Protein AF-A0A0G4LWL1-F1 (afdb_monomer_lite)

Foldseek 3Di:
DDDDDPPPPQQQQLFLQQVQLQLQAQEFEEQALQLLSSVSSLQGPADDDDDDDDDDDDDAWKKWKFYPPQDPVNVVVVVVPFDDDPLWAWADDPLRPIIMITGRHHPVSVRVLRPDNGTSDMWGFFKDFQDLPDPDLDDDDDDDDDDDDDDDDDDDDDDDPDPDDDPQDFPDAQFLQFWKWFFDDPAWLQQQLQAAQLQFPQDFFKFFGDSTHMAGDNVVCPVLAFEEEEEEAAAPCCFQFCVVQAPAEFEADSNLDTHRDRDHDFDCLSQFLNNCQATLRRHLQVRHHYYYYYADDPPPDPRIHISVSVSSSVVVVSVVCVVVVNFLRYYYFHLGHDFSVNIDDDHPVPCPDDDPPPPQPQQPASCNRHDNHEQAQSRLYAYEWEAASLLHGDSSTRQHHVVPSCNHLAYGHFAFTKGKDWDRDPDVVPPTFIFIGTGGHSSSRSSNLSNLLNSQCSPPRRVCVLCVVDSSRNSVSSSVSQQVLQCNTNASVPNPSRHGYGHSSDTHGDPDAAEDTDDDDPNPDPDRDDRDDDSDRDIDTQDSSPDGPDDGGMYGYD

pLDDT: mean 70.14, std 22.92, range [19.84, 98.19]

Organism: Verticillium longisporum (NCBI:txid100787)

Secondary structure (DSSP, 8-state):
--------GGGGTHHHHHHHHHHTEEEEESTTGGGHHHHHHHHH--S---------S-PPPEEEEEPTT--HHHHHHHHHHSPP-TT-EEE--TT-SS-EEE----HHHHHHHHT-TTEEEEEE--EEE-------TT-PPPP--PPPP------------------PPPP-S--TT--EEEE-SS--HHHHHHH-GGG-SS--EEEE--SS-EEE--TT-GGG--EEEEEES---TT-TTTGGGEEEEEEEPTTSPEES-----S--HHHHHHHHHH-TTT-S-TT-EEEEEE---SSS-TTEEEHHHHHHHHHHHHHHHHHTT-TTSEEEEE-----GGGTS---GGG--S-----S-GGGS-HHHHS-TTTSSSSSSEEEEEEE-TTSPBPTTS----TT------EEEE-SSEEEEEE-S---TTS-PPEEEEEE-SHHHHHHHHHHHHHHHHH-TTHHHHHHTT-GGGHHHHHHHHHHHHHHHHHTTTTSSS-PPBP-----EE-SSPEES--------PPP---TT------EEE-BSSS-B-S---EEEE-

Structure (mmCIF, N/CA/C/O backbone):
data_AF-A0A0G4LWL1-F1
#
_entry.id   AF-A0A0G4LWL1-F1
#
loop_
_atom_site.group_PDB
_atom_site.id
_atom_site.type_symbol
_atom_site.label_atom_id
_atom_site.label_alt_id
_atom_site.label_comp_id
_atom_site.label_asym_id
_atom_site.label_entity_id
_atom_site.label_seq_id
_atom_site.pdbx_PDB_ins_code
_atom_site.Cartn_x
_atom_site.Cartn_y
_atom_site.Cartn_z
_atom_site.occupancy
_atom_site.B_iso_or_equiv
_atom_site.auth_seq_id
_atom_site.auth_comp_id
_atom_site.auth_asym_id
_atom_site.auth_atom_id
_atom_site.pdbx_PDB_model_num
ATOM 1 N N . MET A 1 1 ? 6.642 21.126 47.398 1.00 25.36 1 MET A N 1
ATOM 2 C CA . MET A 1 1 ? 7.232 21.500 46.093 1.00 25.36 1 MET A CA 1
ATOM 3 C C . MET A 1 1 ? 7.620 20.192 45.445 1.00 25.36 1 MET A C 1
ATOM 5 O O . MET A 1 1 ? 8.750 19.746 45.591 1.00 25.36 1 MET A O 1
ATOM 9 N N . ASP A 1 2 ? 6.628 19.521 44.876 1.00 19.84 2 ASP A N 1
ATOM 10 C CA . ASP A 1 2 ? 6.655 18.068 44.762 1.00 19.84 2 ASP A CA 1
ATOM 11 C C . ASP A 1 2 ? 6.726 17.693 43.292 1.00 19.84 2 ASP A C 1
ATOM 13 O O . ASP A 1 2 ? 5.873 18.063 42.486 1.00 19.84 2 ASP A O 1
ATOM 17 N N . ILE A 1 3 ? 7.828 17.035 42.953 1.00 19.94 3 ILE A N 1
ATOM 18 C CA . ILE A 1 3 ? 8.146 16.607 41.601 1.00 19.94 3 ILE A CA 1
ATOM 19 C C . ILE A 1 3 ? 7.243 15.410 41.308 1.00 19.94 3 ILE A C 1
ATOM 21 O O . ILE A 1 3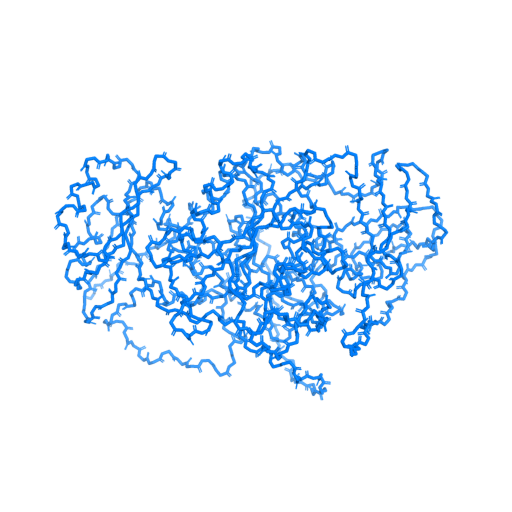 ? 7.478 14.315 41.817 1.00 19.94 3 ILE A O 1
ATOM 25 N N . LEU A 1 4 ? 6.196 15.637 40.513 1.00 20.58 4 LEU A N 1
ATOM 26 C CA . LEU A 1 4 ? 5.429 14.551 39.911 1.00 20.58 4 LEU A CA 1
ATOM 27 C C . LEU A 1 4 ? 6.387 13.700 39.060 1.00 20.58 4 LEU A C 1
ATOM 29 O O . LEU A 1 4 ? 7.192 14.277 38.321 1.00 20.58 4 LEU A O 1
ATOM 33 N N . PRO A 1 5 ? 6.343 12.360 39.154 1.00 20.44 5 PRO A N 1
ATOM 34 C CA . PRO A 1 5 ? 7.134 11.517 38.275 1.00 20.44 5 PRO A CA 1
ATOM 35 C C . PRO A 1 5 ? 6.659 11.704 36.832 1.00 20.44 5 PRO A C 1
ATOM 37 O O . PRO A 1 5 ? 5.462 11.674 36.552 1.00 20.44 5 PRO A O 1
ATOM 40 N N . ASP A 1 6 ? 7.611 11.892 35.923 1.00 22.27 6 ASP A N 1
ATOM 41 C CA . ASP A 1 6 ? 7.371 11.897 34.481 1.00 22.27 6 ASP A CA 1
ATOM 42 C C . ASP A 1 6 ? 6.995 10.457 34.084 1.00 22.27 6 ASP A C 1
ATOM 44 O O . ASP A 1 6 ? 7.845 9.562 34.090 1.00 22.27 6 ASP A O 1
ATOM 48 N N . ILE A 1 7 ? 5.702 10.191 33.867 1.00 22.89 7 ILE A N 1
ATOM 49 C CA . ILE A 1 7 ? 5.214 8.836 33.580 1.00 22.89 7 ILE A CA 1
ATOM 50 C C . ILE A 1 7 ? 5.591 8.483 32.146 1.00 22.89 7 ILE A C 1
ATOM 52 O O . ILE A 1 7 ? 5.003 8.964 31.175 1.00 22.89 7 ILE A O 1
ATOM 56 N N . ASP A 1 8 ? 6.605 7.633 32.025 1.00 25.88 8 ASP A N 1
ATOM 57 C CA . ASP A 1 8 ? 7.166 7.219 30.749 1.00 25.88 8 ASP A CA 1
ATOM 58 C C . ASP A 1 8 ? 6.249 6.210 30.032 1.00 25.88 8 ASP A C 1
ATOM 60 O O . ASP A 1 8 ? 6.376 4.992 30.162 1.00 25.88 8 ASP A O 1
ATOM 64 N N . VAL A 1 9 ? 5.319 6.734 29.225 1.00 28.53 9 VAL A N 1
ATOM 65 C CA . VAL A 1 9 ? 4.327 5.976 28.426 1.00 28.53 9 VAL A CA 1
ATOM 66 C C . VAL A 1 9 ? 4.968 5.141 27.289 1.00 28.53 9 VAL A C 1
ATOM 68 O O . VAL A 1 9 ? 4.282 4.653 26.390 1.00 28.53 9 VAL A O 1
ATOM 71 N N . THR A 1 10 ? 6.291 4.964 27.280 1.00 26.39 10 THR A N 1
ATOM 72 C CA . THR A 1 10 ? 7.018 4.239 26.226 1.00 26.39 10 THR A CA 1
ATOM 73 C C . THR A 1 10 ? 6.711 2.732 26.220 1.00 26.39 10 THR A C 1
ATOM 75 O O . THR A 1 10 ? 6.671 2.133 25.149 1.00 26.39 10 THR A O 1
ATOM 78 N N . ALA A 1 11 ? 6.387 2.123 27.368 1.00 25.77 11 ALA A N 1
ATOM 79 C CA . ALA A 1 11 ? 6.201 0.667 27.492 1.00 25.77 11 ALA A CA 1
ATOM 80 C C . ALA A 1 11 ? 4.932 0.086 26.821 1.00 25.77 11 ALA A C 1
ATOM 82 O O . ALA A 1 11 ? 4.913 -1.086 26.449 1.00 25.77 11 ALA A O 1
ATOM 83 N N . HIS A 1 12 ? 3.865 0.874 26.646 1.00 29.84 12 HIS A N 1
ATOM 84 C CA . HIS A 1 12 ? 2.538 0.348 26.269 1.00 29.84 12 HIS A CA 1
ATOM 85 C C . HIS A 1 12 ? 2.305 0.190 24.753 1.00 29.84 12 HIS A C 1
ATOM 87 O O . HIS A 1 12 ? 1.254 -0.296 24.334 1.00 29.84 12 HIS A O 1
ATOM 93 N N . LEU A 1 13 ? 3.252 0.615 23.908 1.00 32.50 13 LEU A N 1
ATOM 94 C CA . LEU A 1 13 ? 3.047 0.734 22.455 1.00 32.50 13 LEU A CA 1
ATOM 95 C C . LEU A 1 13 ? 3.854 -0.267 21.608 1.00 32.50 13 LEU A C 1
ATOM 97 O O . LEU A 1 13 ? 3.415 -0.575 20.498 1.00 32.50 13 LEU A O 1
ATOM 101 N N . ASP A 1 14 ? 4.946 -0.844 22.129 1.00 29.88 14 ASP A N 1
ATOM 102 C CA . ASP A 1 14 ? 5.804 -1.836 21.435 1.00 29.88 14 ASP A CA 1
ATOM 103 C C . ASP A 1 14 ? 5.027 -3.044 20.868 1.00 29.88 14 ASP A C 1
ATOM 105 O O . ASP A 1 14 ? 5.470 -3.758 19.963 1.00 29.88 14 ASP A O 1
ATOM 109 N N . ILE A 1 15 ? 3.836 -3.305 21.406 1.00 31.33 15 ILE A N 1
ATOM 110 C CA . ILE A 1 15 ? 3.137 -4.568 21.204 1.00 31.33 15 ILE A CA 1
ATOM 111 C C . ILE A 1 15 ? 2.011 -4.485 20.147 1.00 31.33 15 ILE A C 1
ATOM 113 O O . ILE A 1 15 ? 1.632 -5.523 19.602 1.00 31.33 15 ILE A O 1
ATOM 117 N N . ALA A 1 16 ? 1.546 -3.291 19.738 1.00 32.50 16 ALA A N 1
ATOM 118 C CA . ALA A 1 16 ? 0.652 -3.158 18.567 1.00 32.50 16 ALA A CA 1
ATOM 119 C C . ALA A 1 16 ? 1.266 -3.801 17.321 1.00 32.50 16 ALA A C 1
ATOM 121 O O . ALA A 1 16 ? 0.610 -4.573 16.618 1.00 32.50 16 ALA A O 1
ATOM 122 N N . SER A 1 17 ? 2.549 -3.498 17.090 1.00 33.03 17 SER A N 1
ATOM 123 C CA . SER A 1 17 ? 3.316 -4.102 16.007 1.00 33.03 17 SER A CA 1
ATOM 124 C C . SER A 1 17 ? 3.273 -5.617 16.124 1.00 33.03 17 SER A C 1
ATOM 126 O O . SER A 1 17 ? 2.819 -6.293 15.210 1.00 33.03 17 SER A O 1
ATOM 128 N N . THR A 1 18 ? 3.602 -6.133 17.312 1.00 32.06 18 THR A N 1
ATOM 129 C CA . THR A 1 18 ? 3.725 -7.565 17.603 1.00 32.06 18 THR A CA 1
ATOM 130 C C . THR A 1 18 ? 2.492 -8.398 17.206 1.00 32.06 18 THR A C 1
ATOM 132 O O . THR A 1 18 ? 2.652 -9.579 16.903 1.00 32.06 18 THR A O 1
ATOM 135 N N . ALA A 1 19 ? 1.267 -7.860 17.195 1.00 31.09 19 ALA A N 1
ATOM 136 C CA . ALA A 1 19 ? 0.072 -8.618 16.794 1.00 31.09 19 ALA A CA 1
ATOM 137 C C . ALA A 1 19 ? -0.127 -8.696 15.266 1.00 31.09 19 ALA A C 1
ATOM 139 O O . ALA A 1 19 ? -0.357 -9.782 14.731 1.00 31.09 19 ALA A O 1
ATOM 140 N N . ILE A 1 20 ? 0.026 -7.570 14.567 1.00 35.72 20 ILE A N 1
ATOM 141 C CA . ILE A 1 20 ? -0.000 -7.495 13.094 1.00 35.72 20 ILE A CA 1
ATOM 142 C C . ILE A 1 20 ? 1.210 -8.231 12.502 1.00 35.72 20 ILE A C 1
ATOM 144 O O . ILE A 1 20 ? 1.067 -9.019 11.562 1.00 35.72 20 ILE A O 1
ATOM 148 N N . ASP A 1 21 ? 2.367 -8.076 13.147 1.00 39.06 21 ASP A N 1
ATOM 149 C CA . ASP A 1 21 ? 3.572 -8.857 12.908 1.00 39.06 21 ASP A CA 1
ATOM 150 C C . ASP A 1 21 ? 3.283 -10.351 13.090 1.00 39.06 21 ASP A C 1
ATOM 152 O O . ASP A 1 21 ? 3.507 -11.104 12.156 1.00 39.06 21 ASP A O 1
ATOM 156 N N . LYS A 1 22 ? 2.723 -10.823 14.219 1.00 33.75 22 LYS A N 1
ATOM 157 C CA . LYS A 1 22 ? 2.441 -12.266 14.455 1.00 33.75 22 LYS A CA 1
ATOM 158 C C . LYS A 1 22 ? 1.624 -12.947 13.354 1.00 33.75 22 LYS A C 1
ATOM 160 O O . LYS A 1 22 ? 1.798 -14.145 13.134 1.00 33.75 22 LYS A O 1
ATOM 165 N N . ILE A 1 23 ? 0.752 -12.206 12.676 1.00 34.69 23 ILE A N 1
ATOM 166 C CA . ILE A 1 23 ? -0.111 -12.700 11.589 1.00 34.69 23 ILE A CA 1
ATOM 167 C C . ILE A 1 23 ? 0.574 -12.514 10.214 1.00 34.69 23 ILE A C 1
ATOM 169 O O . ILE A 1 23 ? 0.212 -13.149 9.222 1.00 34.69 23 ILE A O 1
ATOM 173 N N . GLY A 1 24 ? 1.642 -11.720 10.158 1.00 38.19 24 GLY A N 1
ATOM 174 C CA . GLY A 1 24 ? 2.433 -11.463 8.962 1.00 38.19 24 GLY A CA 1
ATOM 175 C C . GLY A 1 24 ? 1.716 -10.570 7.959 1.00 38.19 24 GLY A C 1
ATOM 176 O O . GLY A 1 24 ? 1.822 -10.795 6.754 1.00 38.19 24 GLY A O 1
ATOM 177 N N . ILE A 1 25 ? 0.957 -9.593 8.457 1.00 40.53 25 ILE A N 1
ATOM 178 C CA . ILE A 1 25 ? 0.247 -8.606 7.641 1.00 40.53 25 ILE A CA 1
ATOM 179 C C . ILE A 1 25 ? 1.112 -7.349 7.541 1.00 40.53 25 ILE A C 1
ATOM 181 O O . ILE A 1 25 ? 1.436 -6.753 8.562 1.00 40.53 25 ILE A O 1
ATOM 185 N N . ALA A 1 26 ? 1.458 -6.898 6.335 1.00 38.47 26 ALA A N 1
ATOM 186 C CA . ALA A 1 26 ? 2.109 -5.596 6.173 1.00 38.47 26 ALA A CA 1
ATOM 187 C C . ALA A 1 26 ? 1.060 -4.473 6.240 1.00 38.47 26 ALA A C 1
ATOM 189 O O . ALA A 1 26 ? 0.111 -4.473 5.461 1.00 38.47 26 ALA A O 1
ATOM 190 N N . ALA A 1 27 ? 1.218 -3.508 7.145 1.00 49.44 27 ALA A N 1
ATOM 191 C CA . ALA A 1 27 ? 0.326 -2.352 7.234 1.00 49.44 27 ALA A CA 1
ATOM 192 C C . ALA A 1 27 ? 0.984 -1.122 6.593 1.00 49.44 27 ALA A C 1
ATOM 194 O O . ALA A 1 27 ? 2.126 -0.787 6.912 1.00 49.44 27 ALA A O 1
ATOM 195 N N . VAL A 1 28 ? 0.260 -0.437 5.712 1.00 43.81 28 VAL A N 1
ATOM 196 C CA . VAL A 1 28 ? 0.692 0.793 5.041 1.00 43.81 28 VAL A CA 1
ATOM 197 C C . VAL A 1 28 ? -0.323 1.885 5.347 1.00 43.81 28 VAL A C 1
ATOM 199 O O . VAL A 1 28 ? -1.526 1.693 5.160 1.00 43.81 28 VAL A O 1
ATOM 202 N N . ALA A 1 29 ? 0.159 3.020 5.839 1.00 46.34 29 ALA A N 1
ATOM 203 C CA . ALA A 1 29 ? -0.678 4.128 6.266 1.00 46.34 29 ALA A CA 1
ATOM 204 C C . ALA A 1 29 ? -0.266 5.452 5.626 1.00 46.34 29 ALA A C 1
ATOM 206 O O . ALA A 1 29 ? 0.924 5.781 5.521 1.00 46.34 29 ALA A O 1
ATOM 207 N N . GLY A 1 30 ? -1.291 6.241 5.312 1.00 36.03 30 GLY A N 1
ATOM 208 C CA . GLY A 1 30 ? -1.148 7.663 5.070 1.00 36.03 30 GLY A CA 1
ATOM 209 C C . GLY A 1 30 ? -0.712 8.404 6.328 1.00 36.03 30 GLY A C 1
ATOM 210 O O . GLY A 1 30 ? -0.512 7.838 7.410 1.00 36.03 30 GLY A O 1
ATOM 211 N N . ARG A 1 31 ? -0.562 9.717 6.163 1.00 43.28 31 ARG A N 1
ATOM 212 C CA . ARG A 1 31 ? -0.227 10.674 7.216 1.00 43.28 31 ARG A CA 1
ATOM 213 C C . ARG A 1 31 ? -0.917 10.327 8.543 1.00 43.28 31 ARG A C 1
ATOM 215 O O . ARG A 1 31 ? -2.114 10.492 8.657 1.00 43.28 31 ARG A O 1
ATOM 222 N N . VAL A 1 32 ? -0.168 9.923 9.570 1.00 39.59 32 VAL A N 1
ATOM 223 C CA . VAL A 1 32 ? -0.670 9.853 10.959 1.00 39.59 32 VAL A CA 1
ATOM 224 C C . VAL A 1 32 ? -1.983 9.041 11.122 1.00 39.59 32 VAL A C 1
ATOM 226 O O . VAL A 1 32 ? -2.827 9.349 11.955 1.00 39.59 32 VAL A O 1
ATOM 229 N N . ALA A 1 33 ? -2.141 7.906 10.426 1.00 32.38 33 ALA A N 1
ATOM 230 C CA . ALA A 1 33 ? -3.071 6.858 10.902 1.00 32.38 33 ALA A CA 1
ATOM 231 C C . ALA A 1 33 ? -2.593 6.230 12.233 1.00 32.38 33 ALA A C 1
ATOM 233 O O . ALA A 1 33 ? -3.310 5.487 12.901 1.00 32.38 33 ALA A O 1
ATOM 234 N N . THR A 1 34 ? -1.359 6.554 12.634 1.00 34.88 34 THR A N 1
ATOM 235 C CA . THR A 1 34 ? -0.665 6.096 13.840 1.00 34.88 34 THR A CA 1
ATOM 236 C C . THR A 1 34 ? -1.449 6.315 15.117 1.00 34.88 34 THR A C 1
ATOM 238 O O . THR A 1 34 ? -1.227 5.566 16.058 1.00 34.88 34 THR A O 1
ATOM 241 N N . GLY A 1 35 ? -2.343 7.311 15.156 1.00 29.61 35 GLY A N 1
ATOM 242 C CA . GLY A 1 35 ? -3.260 7.500 16.270 1.00 29.61 35 GLY A CA 1
ATOM 243 C C . GLY A 1 35 ? -3.956 6.191 16.617 1.00 29.61 35 GLY A C 1
ATOM 244 O O . GLY A 1 35 ? -3.761 5.696 17.723 1.00 29.61 35 GLY A O 1
ATOM 245 N N . ILE A 1 36 ? -4.688 5.596 15.666 1.00 34.34 36 ILE A N 1
ATOM 246 C CA . ILE A 1 36 ? -5.471 4.366 15.884 1.00 34.34 36 ILE A CA 1
ATOM 247 C C . ILE A 1 36 ? -4.608 3.274 16.491 1.00 34.34 36 ILE A C 1
ATOM 249 O O . ILE A 1 36 ? -5.081 2.547 17.347 1.00 34.34 36 ILE A O 1
ATOM 253 N N . PHE A 1 37 ? -3.332 3.191 16.116 1.00 36.66 37 PHE A N 1
ATOM 254 C CA . PHE A 1 37 ? -2.400 2.214 16.666 1.00 36.66 37 PHE A CA 1
ATOM 255 C C . PHE A 1 37 ? -2.045 2.422 18.145 1.00 36.66 37 PHE A C 1
ATOM 257 O O . PHE A 1 37 ? -1.553 1.473 18.736 1.00 36.66 37 PHE A O 1
ATOM 264 N N . ALA A 1 38 ? -2.341 3.559 18.786 1.00 31.16 38 ALA A N 1
ATOM 265 C CA . ALA A 1 38 ? -2.376 3.644 20.252 1.00 31.16 38 ALA A CA 1
ATOM 266 C C . ALA A 1 38 ? -3.581 2.905 20.833 1.00 31.16 38 ALA A C 1
ATOM 268 O O . ALA A 1 38 ? -3.401 2.100 21.736 1.00 31.16 38 ALA A O 1
ATOM 269 N N . SER A 1 39 ? -4.780 3.128 20.290 1.00 31.11 39 SER A N 1
ATOM 270 C CA . SER A 1 39 ? -6.021 2.444 20.690 1.00 31.11 39 SER A CA 1
ATOM 271 C C . SER A 1 39 ? -6.018 0.961 20.302 1.00 31.11 39 SER A C 1
ATOM 273 O O . SER A 1 39 ? -6.582 0.122 20.995 1.00 31.11 39 SER A O 1
ATOM 275 N N . LEU A 1 40 ? -5.329 0.613 19.216 1.00 33.94 40 LEU A N 1
ATOM 276 C CA . LEU A 1 40 ? -5.119 -0.754 18.763 1.00 33.94 40 LEU A CA 1
ATOM 277 C C . LEU A 1 40 ? -3.974 -1.430 19.523 1.00 33.94 40 LEU A C 1
ATOM 279 O O . LEU A 1 40 ? -4.076 -2.619 19.785 1.00 33.94 40 LEU A O 1
ATOM 283 N N . ALA A 1 41 ? -2.916 -0.700 19.914 1.00 31.91 41 ALA A N 1
ATOM 284 C CA . ALA A 1 41 ? -1.913 -1.191 20.865 1.00 31.91 41 ALA A CA 1
ATOM 285 C C . ALA A 1 41 ? -2.602 -1.516 22.174 1.00 31.91 41 ALA A C 1
ATOM 287 O O . ALA A 1 41 ? -2.604 -2.665 22.575 1.00 31.91 41 ALA A O 1
ATOM 288 N N . ALA A 1 42 ? -3.294 -0.546 22.758 1.00 31.45 42 ALA A N 1
ATOM 289 C CA . ALA A 1 42 ? -4.232 -0.728 23.849 1.00 31.45 42 ALA A CA 1
ATOM 290 C C . ALA A 1 42 ? -5.052 -2.035 23.727 1.00 31.45 42 ALA A C 1
ATOM 292 O O . ALA A 1 42 ? -5.046 -2.826 24.669 1.00 31.45 42 ALA A O 1
ATOM 293 N N . VAL A 1 43 ? -5.655 -2.306 22.563 1.00 33.12 43 VAL A N 1
ATOM 294 C CA . VAL A 1 43 ? -6.419 -3.535 22.249 1.00 33.12 43 VAL A CA 1
ATOM 295 C C . VAL A 1 43 ? -5.562 -4.807 22.030 1.00 33.12 43 VAL A C 1
ATOM 297 O O . VAL A 1 43 ? -6.076 -5.926 22.071 1.00 33.12 43 VAL A O 1
ATOM 300 N N . LEU A 1 44 ? -4.247 -4.693 21.827 1.00 31.55 44 LEU A N 1
ATOM 301 C CA . LEU A 1 44 ? -3.334 -5.774 21.417 1.00 31.55 44 LEU A CA 1
ATOM 302 C C . LEU A 1 44 ? -2.091 -5.989 22.337 1.00 31.55 44 LEU A C 1
ATOM 304 O O . LEU A 1 44 ? -1.311 -6.905 22.065 1.00 31.55 44 LEU A O 1
ATOM 308 N N . ALA A 1 45 ? -1.906 -5.234 23.439 1.00 28.25 45 ALA A N 1
ATOM 309 C CA . ALA A 1 45 ? -0.581 -4.973 24.053 1.00 28.25 45 ALA A CA 1
ATOM 310 C C . ALA A 1 45 ? -0.249 -5.426 25.509 1.00 28.25 45 ALA A C 1
ATOM 312 O O . ALA A 1 45 ? 0.195 -4.609 26.295 1.00 28.25 45 ALA A O 1
ATOM 313 N N . VAL A 1 46 ? -0.306 -6.729 25.833 1.00 28.67 46 VAL A N 1
ATOM 314 C CA . VAL A 1 46 ? 0.634 -7.454 26.757 1.00 28.67 46 VAL A CA 1
ATOM 315 C C . VAL A 1 46 ? 0.903 -6.984 28.226 1.00 28.67 46 VAL A C 1
ATOM 317 O O . VAL A 1 46 ? 0.679 -5.875 28.671 1.00 28.67 46 VAL A O 1
ATOM 320 N N . LEU A 1 47 ? 1.380 -7.961 29.012 1.00 24.62 47 LEU A N 1
ATOM 321 C CA . LEU A 1 47 ? 1.992 -7.924 30.354 1.00 24.62 47 LEU A CA 1
ATOM 322 C C . LEU A 1 47 ? 2.727 -6.623 30.788 1.00 24.62 47 LEU A C 1
ATOM 324 O O . LEU A 1 47 ? 3.635 -6.187 30.090 1.00 24.62 47 LEU A O 1
ATOM 328 N N . ILE A 1 48 ? 2.502 -6.246 32.064 1.00 25.27 48 ILE A N 1
ATOM 329 C CA . ILE A 1 48 ? 3.338 -5.414 32.979 1.00 25.27 48 ILE A CA 1
ATOM 330 C C . ILE A 1 48 ? 3.132 -3.871 32.945 1.00 25.27 48 ILE A C 1
ATOM 332 O O . ILE A 1 48 ? 3.859 -3.161 32.267 1.00 25.27 48 ILE A O 1
ATOM 336 N N . GLY A 1 49 ? 2.265 -3.351 33.839 1.00 23.45 49 GLY A N 1
ATOM 337 C CA . GLY A 1 49 ? 2.747 -2.583 35.016 1.00 23.45 49 GLY A CA 1
ATOM 338 C C . GLY A 1 49 ? 2.588 -1.043 35.166 1.00 23.45 49 GLY A C 1
ATOM 339 O O . GLY A 1 49 ? 3.602 -0.359 35.142 1.00 23.45 49 GLY A O 1
ATOM 340 N N . SER A 1 50 ? 1.412 -0.582 35.643 1.00 27.12 50 SER A N 1
ATOM 341 C CA . SER A 1 50 ? 1.229 0.409 36.759 1.00 27.12 50 SER A CA 1
ATOM 342 C C . SER A 1 50 ? 1.455 1.955 36.572 1.00 27.12 50 SER A C 1
ATOM 344 O O . SER A 1 50 ? 2.142 2.354 35.640 1.00 27.12 50 SER A O 1
ATOM 346 N N . PRO A 1 51 ? 0.824 2.848 37.406 1.00 32.09 51 PRO A N 1
ATOM 347 C CA . PRO A 1 51 ? -0.167 3.829 36.876 1.00 32.09 51 PRO A CA 1
ATOM 348 C C . PRO A 1 51 ? -0.203 5.282 37.482 1.00 32.09 51 PRO A C 1
ATOM 350 O O . PRO A 1 51 ? 0.636 5.642 38.308 1.00 32.09 51 PRO A O 1
ATOM 353 N N . GLY A 1 52 ? -1.251 6.065 37.122 1.00 23.17 52 GLY A N 1
ATOM 354 C CA . GLY A 1 52 ? -1.845 7.228 37.852 1.00 23.17 52 GLY A CA 1
ATOM 355 C C . GLY A 1 52 ? -1.759 8.614 37.150 1.00 23.17 52 GLY A C 1
ATOM 356 O O . GLY A 1 52 ? -0.750 8.898 36.526 1.00 23.17 52 GLY A O 1
ATOM 357 N N . GLY A 1 53 ? -2.706 9.577 37.192 1.00 22.28 53 GLY A N 1
ATOM 358 C CA . GLY A 1 53 ? -4.115 9.605 37.649 1.00 22.28 53 GLY A CA 1
ATOM 359 C C . GLY A 1 53 ? -4.774 11.029 37.663 1.00 22.28 53 GLY A C 1
ATOM 360 O O . GLY A 1 53 ? -4.100 12.033 37.919 1.00 22.28 53 GLY A O 1
ATOM 361 N N . GLY A 1 54 ? -6.106 11.138 37.462 1.00 23.45 54 GLY A N 1
ATOM 362 C CA . GLY A 1 54 ? -6.973 12.251 37.957 1.00 23.45 54 GLY A CA 1
ATOM 363 C C . GLY A 1 54 ? -7.831 13.118 36.978 1.00 23.45 54 GLY A C 1
ATOM 364 O O . GLY A 1 54 ? -7.407 13.418 35.870 1.00 23.45 54 GLY A O 1
ATOM 365 N N . SER A 1 55 ? -9.022 13.536 37.470 1.00 29.55 55 SER A N 1
ATOM 366 C CA . SER A 1 55 ? -10.184 14.286 36.872 1.00 29.55 55 SER A CA 1
ATOM 367 C C . SER A 1 55 ? -10.082 15.841 36.888 1.00 29.55 55 SER A C 1
ATOM 369 O O . SER A 1 55 ? -9.109 16.301 37.495 1.00 29.55 55 SER A O 1
ATOM 371 N N . PRO A 1 56 ? -11.062 16.698 36.430 1.00 45.16 56 PRO A N 1
ATOM 372 C CA . PRO A 1 56 ? -12.379 16.486 35.741 1.00 45.16 56 PRO A CA 1
ATOM 373 C C . PRO A 1 56 ? -12.716 17.475 34.558 1.00 45.16 56 PRO A C 1
ATOM 375 O O . PRO A 1 56 ? -12.205 18.592 34.529 1.00 45.16 56 PRO A O 1
ATOM 378 N N . ASN A 1 57 ? -13.568 17.198 33.546 1.00 26.19 57 ASN A N 1
ATOM 379 C CA . ASN A 1 57 ? -15.053 17.209 33.585 1.00 26.19 57 ASN A CA 1
ATOM 380 C C . ASN A 1 57 ? -15.719 16.829 32.218 1.00 26.19 57 ASN A C 1
ATOM 382 O O . ASN A 1 57 ? -15.177 17.156 31.169 1.00 26.19 57 ASN A O 1
ATOM 386 N N . GLU A 1 58 ? -16.947 16.280 32.296 1.00 27.06 58 GLU A N 1
ATOM 387 C CA . GLU A 1 58 ? -17.975 15.928 31.265 1.00 27.06 58 GLU A CA 1
ATOM 388 C C . GLU A 1 58 ? -17.675 14.850 30.169 1.00 27.06 58 GLU A C 1
ATOM 390 O O . GLU A 1 58 ? -16.802 15.045 29.329 1.00 27.06 58 GLU A O 1
ATOM 395 N N . PRO A 1 59 ? -18.421 13.711 30.113 1.00 30.98 59 PRO A N 1
ATOM 396 C CA . PRO A 1 59 ? -17.903 12.452 29.547 1.00 30.98 59 PRO A CA 1
ATOM 397 C C . PRO A 1 59 ? -18.287 12.101 28.083 1.00 30.98 59 PRO A C 1
ATOM 399 O O . PRO A 1 59 ? -19.463 12.157 27.710 1.00 30.98 59 PRO A O 1
ATOM 402 N N . PRO A 1 60 ? -17.333 11.584 27.281 1.00 37.62 60 PRO A N 1
ATOM 403 C CA . PRO A 1 60 ? -17.556 10.848 26.032 1.00 37.62 60 PRO A CA 1
ATOM 404 C C . PRO A 1 60 ? -17.437 9.313 26.211 1.00 37.62 60 PRO A C 1
ATOM 406 O O . PRO A 1 60 ? -16.981 8.820 27.239 1.00 37.62 60 PRO A O 1
ATOM 409 N N . LYS A 1 61 ? -17.835 8.530 25.195 1.00 38.16 61 LYS A N 1
ATOM 410 C CA . LYS A 1 61 ? -17.903 7.049 25.242 1.00 38.16 61 LYS A CA 1
ATOM 411 C C . LYS A 1 61 ? -16.516 6.365 25.230 1.00 38.16 61 LYS A C 1
ATOM 413 O O . LYS A 1 61 ? -15.774 6.598 24.276 1.00 38.16 61 LYS A O 1
ATOM 418 N N . PRO A 1 62 ? -16.173 5.478 26.189 1.00 40.28 62 PRO A N 1
ATOM 419 C CA . PRO A 1 62 ? -14.909 4.724 26.155 1.00 40.28 62 PRO A CA 1
ATOM 420 C C . PRO A 1 62 ? -14.988 3.302 25.555 1.00 40.28 62 PRO A C 1
ATOM 422 O O . PRO A 1 62 ? -15.982 2.584 25.671 1.00 40.28 62 PRO A O 1
ATOM 425 N N . THR A 1 63 ? -13.860 2.853 25.005 1.00 39.53 63 THR A N 1
ATOM 426 C CA . THR A 1 63 ? -13.518 1.456 24.678 1.00 39.53 63 THR A CA 1
ATOM 427 C C . THR A 1 63 ? -12.436 0.965 25.643 1.00 39.53 63 THR A C 1
ATOM 429 O O . THR A 1 63 ? -11.496 1.714 25.901 1.00 39.53 63 THR A O 1
ATOM 432 N N . ALA A 1 64 ? -12.532 -0.268 26.151 1.00 41.69 64 ALA A N 1
ATOM 433 C CA . ALA A 1 64 ? -11.604 -0.864 27.119 1.00 41.69 64 ALA A CA 1
ATOM 434 C C . ALA A 1 64 ? -11.135 -2.282 26.720 1.00 41.69 64 ALA A C 1
ATOM 436 O O . ALA A 1 64 ? -11.902 -3.075 26.161 1.00 41.69 64 ALA A O 1
ATOM 437 N N . THR A 1 65 ? -9.888 -2.613 27.079 1.00 42.31 65 THR A N 1
ATOM 438 C CA . THR A 1 65 ? -9.217 -3.904 26.793 1.00 42.31 65 THR A CA 1
ATOM 439 C C . THR A 1 65 ? -8.655 -4.513 28.077 1.00 42.31 65 THR A C 1
ATOM 441 O O . THR A 1 65 ? -8.132 -3.747 28.887 1.00 42.31 65 THR A O 1
ATOM 444 N N . PRO A 1 66 ? -8.669 -5.847 28.281 1.00 42.25 66 PRO A N 1
ATOM 445 C CA . PRO A 1 66 ? -8.083 -6.445 29.465 1.00 42.25 66 PRO A CA 1
ATOM 446 C C . PRO A 1 66 ? -6.580 -6.774 29.368 1.00 42.25 66 PRO A C 1
ATOM 448 O O . PRO A 1 66 ? -6.027 -6.916 28.277 1.00 42.25 66 PRO A O 1
ATOM 451 N N . THR A 1 67 ? -5.912 -6.941 30.516 1.00 47.56 67 THR A N 1
ATOM 452 C CA . THR A 1 67 ? -4.482 -7.296 30.610 1.00 47.56 67 THR A CA 1
ATOM 453 C C . THR A 1 67 ? -4.212 -8.772 30.311 1.00 47.56 67 THR A C 1
ATOM 455 O O . THR A 1 67 ? -5.052 -9.658 30.507 1.00 47.56 67 THR A O 1
ATOM 458 N N . LYS A 1 68 ? -2.992 -9.074 29.845 1.00 46.91 68 LYS A N 1
ATOM 459 C CA . LYS A 1 68 ? -2.583 -10.447 29.519 1.00 46.91 68 LYS A CA 1
ATOM 460 C C . LYS A 1 68 ? -2.518 -11.321 30.777 1.00 46.91 68 LYS A C 1
ATOM 462 O O . LYS A 1 68 ? -1.705 -11.077 31.663 1.00 46.91 68 LYS A O 1
ATOM 467 N N . GLY A 1 69 ? -3.300 -12.399 30.776 1.00 55.97 69 GLY A N 1
ATOM 468 C CA . GLY A 1 69 ? -3.445 -13.329 31.902 1.00 55.97 69 GLY A CA 1
ATOM 469 C C . GLY A 1 69 ? -4.826 -13.278 32.559 1.00 55.97 69 GLY A C 1
ATOM 470 O O . GLY A 1 69 ? -5.156 -14.192 33.308 1.00 55.97 69 GLY A O 1
ATOM 471 N N . THR A 1 70 ? -5.641 -12.270 32.231 1.00 66.31 70 THR A N 1
ATOM 472 C CA . THR A 1 70 ? -7.048 -12.178 32.643 1.00 66.31 70 THR A CA 1
ATOM 473 C C . THR A 1 70 ? -7.829 -13.405 32.163 1.00 66.31 70 THR A C 1
ATOM 475 O O . THR A 1 70 ? -7.827 -13.720 30.970 1.00 66.31 70 THR A O 1
ATOM 478 N N . SER A 1 71 ? -8.497 -14.110 33.077 1.00 79.69 71 SER A N 1
ATOM 479 C CA . SER A 1 71 ? -9.397 -15.213 32.727 1.00 79.69 71 SER A CA 1
ATOM 480 C C . SER A 1 71 ? -10.701 -14.686 32.125 1.00 79.69 71 SER A C 1
ATOM 482 O O . SER A 1 71 ? -11.089 -13.538 32.356 1.00 79.69 71 SER A O 1
ATOM 484 N N . LYS A 1 72 ? -11.422 -15.530 31.372 1.00 79.25 72 LYS A N 1
ATOM 485 C CA . LYS A 1 72 ? -12.719 -15.120 30.814 1.00 79.25 72 LYS A CA 1
ATOM 486 C C . LYS A 1 72 ? -13.702 -14.737 31.921 1.00 79.25 72 LYS A C 1
ATOM 488 O O . LYS A 1 72 ? -14.420 -13.757 31.766 1.00 79.25 72 LYS A O 1
ATOM 493 N N . ASP A 1 73 ? -13.656 -15.435 33.052 1.00 84.62 73 ASP A N 1
ATOM 494 C CA . ASP A 1 73 ? -14.497 -15.141 34.211 1.00 84.62 73 ASP A CA 1
ATOM 495 C C . ASP A 1 73 ? -14.189 -13.762 34.813 1.00 84.62 73 ASP A C 1
ATOM 497 O O . ASP A 1 73 ? -15.122 -13.016 35.090 1.00 84.62 73 ASP A O 1
ATOM 501 N N . GLN A 1 74 ? -12.908 -13.385 34.942 1.00 84.88 74 GLN A N 1
ATOM 502 C CA . GLN A 1 74 ? -12.496 -12.061 35.440 1.00 84.88 74 GLN A CA 1
ATOM 503 C C . GLN A 1 74 ? -12.957 -10.928 34.512 1.00 84.88 74 GLN A C 1
ATOM 505 O O . GLN A 1 74 ? -13.428 -9.890 34.973 1.00 84.88 74 GLN A O 1
ATOM 510 N N . TYR A 1 75 ? -12.851 -11.126 33.196 1.00 84.06 75 TYR A N 1
ATOM 511 C CA . TYR A 1 75 ? -13.333 -10.147 32.223 1.00 84.06 75 TYR A CA 1
ATOM 512 C C . TYR A 1 75 ? -14.864 -10.063 32.187 1.00 84.06 75 TYR A C 1
ATOM 514 O O . TYR A 1 75 ? -15.421 -8.967 32.194 1.00 84.06 75 TYR A O 1
ATOM 522 N N . ASP A 1 76 ? -15.560 -11.202 32.195 1.00 84.06 76 ASP A N 1
ATOM 523 C CA . ASP A 1 76 ? -17.022 -11.238 32.240 1.00 84.06 76 ASP A CA 1
ATOM 524 C C . ASP A 1 76 ? -17.560 -10.693 33.576 1.00 84.06 76 ASP A C 1
ATOM 526 O O . ASP A 1 76 ? -18.672 -10.170 33.616 1.00 84.06 76 ASP A O 1
ATOM 530 N N . GLU A 1 77 ? -16.799 -10.790 34.671 1.00 87.75 77 GLU A N 1
ATOM 531 C CA . GLU A 1 77 ? -17.092 -10.146 35.955 1.00 87.75 77 GLU A CA 1
ATOM 532 C C . GLU A 1 77 ? -16.959 -8.623 35.881 1.00 87.75 77 GLU A C 1
ATOM 534 O O . GLU A 1 77 ? -17.908 -7.931 36.253 1.00 87.75 77 GLU A O 1
ATOM 539 N N . LEU A 1 78 ? -15.868 -8.102 35.310 1.00 87.00 78 LEU A N 1
ATOM 540 C CA . LEU A 1 78 ? -15.709 -6.666 35.057 1.00 87.00 78 LEU A CA 1
ATOM 541 C C . LEU A 1 78 ? -16.817 -6.113 34.152 1.00 87.00 78 LEU A C 1
ATOM 543 O O . LEU A 1 78 ? -17.450 -5.110 34.473 1.00 87.00 78 LEU A O 1
ATOM 547 N N . VAL A 1 79 ? -17.106 -6.779 33.032 1.00 86.12 79 VAL A N 1
ATOM 548 C CA . VAL A 1 79 ? -18.186 -6.356 32.127 1.00 86.12 79 VAL A CA 1
ATOM 549 C C . VAL A 1 79 ? -19.545 -6.388 32.837 1.00 86.12 79 VAL A C 1
ATOM 551 O O . VAL A 1 79 ? -20.376 -5.506 32.626 1.00 86.12 79 VAL A O 1
ATOM 554 N N . ARG A 1 80 ? -19.771 -7.356 33.735 1.00 88.75 80 ARG A N 1
ATOM 555 C CA . ARG A 1 80 ? -20.995 -7.453 34.544 1.00 88.75 80 ARG A CA 1
ATOM 556 C C . ARG A 1 80 ? -21.086 -6.385 35.638 1.00 88.75 80 ARG A C 1
ATOM 558 O O . ARG A 1 80 ? -22.211 -6.056 36.013 1.00 88.75 80 ARG A O 1
ATOM 565 N N . SER A 1 81 ? -19.962 -5.860 36.136 1.00 87.62 81 SER A N 1
ATOM 566 C CA . SER A 1 81 ? -19.938 -4.765 37.117 1.00 87.62 81 SER A CA 1
ATOM 567 C C . SER A 1 81 ? -20.165 -3.384 36.499 1.00 87.62 81 SER A C 1
ATOM 569 O O . SER A 1 81 ? -20.493 -2.447 37.222 1.00 87.62 81 SER A O 1
ATOM 571 N N . LEU A 1 82 ? -19.983 -3.240 35.183 1.00 86.44 82 LEU A N 1
ATOM 572 C CA . LEU A 1 82 ? -20.139 -1.964 34.487 1.00 86.44 82 LEU A CA 1
ATOM 573 C C . LEU A 1 82 ? -21.608 -1.630 34.164 1.00 86.44 82 LEU A C 1
ATOM 575 O O . LEU A 1 82 ? -22.428 -2.540 33.994 1.00 86.44 82 LEU A O 1
ATOM 579 N N . PRO A 1 83 ? -21.954 -0.331 34.035 1.00 83.50 83 PRO A N 1
ATOM 580 C CA . PRO A 1 83 ? -23.274 0.105 33.593 1.00 83.50 83 PRO A CA 1
ATOM 581 C C . PRO A 1 83 ? -23.688 -0.580 32.289 1.00 83.50 83 PRO A C 1
ATOM 583 O O . PRO A 1 83 ? -22.953 -0.566 31.299 1.00 83.50 83 PRO A O 1
ATOM 586 N N . LYS A 1 84 ? -24.881 -1.180 32.286 1.00 83.88 84 LYS A N 1
ATOM 587 C CA . LYS A 1 84 ? -25.444 -1.843 31.107 1.00 83.88 84 LYS A CA 1
ATOM 588 C C . LYS A 1 84 ? -26.249 -0.855 30.274 1.00 83.88 84 LYS A C 1
ATOM 590 O O . LYS A 1 84 ? -27.138 -0.186 30.789 1.00 83.88 84 LYS A O 1
ATOM 595 N N . ASN A 1 85 ? -25.962 -0.828 28.981 1.00 79.19 85 ASN A N 1
ATOM 596 C CA . ASN A 1 85 ? -26.707 -0.108 27.958 1.00 79.19 85 ASN A CA 1
ATOM 597 C C . ASN A 1 85 ? -26.869 -1.052 26.755 1.00 79.19 85 ASN A C 1
ATOM 599 O O . ASN A 1 85 ? -25.985 -1.870 26.500 1.00 79.19 85 ASN A O 1
ATOM 603 N N . GLU A 1 86 ? -27.979 -0.952 26.026 1.00 77.38 86 GLU A N 1
ATOM 604 C CA . GLU A 1 86 ? -28.238 -1.742 24.811 1.00 77.38 86 GLU A CA 1
ATOM 605 C C . GLU A 1 86 ? -27.193 -1.480 23.711 1.00 77.38 86 GLU A C 1
ATOM 607 O O . GLU A 1 86 ? -26.921 -2.358 22.900 1.00 77.38 86 GLU A O 1
ATOM 612 N N . ALA A 1 87 ? -26.549 -0.308 23.730 1.00 72.50 87 ALA A N 1
ATOM 613 C CA . ALA A 1 87 ? -25.455 0.059 22.832 1.00 72.50 87 ALA A CA 1
ATOM 614 C C . ALA A 1 87 ? -24.055 -0.415 23.291 1.00 72.50 87 ALA A C 1
ATOM 616 O O . ALA A 1 87 ? -23.062 -0.052 22.658 1.00 72.50 87 ALA A O 1
ATOM 617 N N . ASN A 1 88 ? -23.933 -1.171 24.391 1.00 79.69 88 ASN A N 1
ATOM 618 C CA . ASN A 1 88 ? -22.640 -1.716 24.816 1.00 79.69 88 ASN A CA 1
ATOM 619 C C . ASN A 1 88 ? -22.282 -2.962 23.989 1.00 79.69 88 ASN A C 1
ATOM 621 O O . ASN A 1 88 ? -23.087 -3.882 23.856 1.00 79.69 88 ASN A O 1
ATOM 625 N N . ILE A 1 89 ? -21.043 -3.033 23.502 1.00 77.81 89 ILE A N 1
ATOM 626 C CA . ILE A 1 89 ? -20.565 -4.106 22.620 1.00 77.81 89 ILE A CA 1
ATOM 627 C C . ILE A 1 89 ? -19.468 -4.890 23.343 1.00 77.81 89 ILE A C 1
ATOM 629 O O . ILE A 1 89 ? -18.463 -4.317 23.758 1.00 77.81 89 ILE A O 1
ATOM 633 N N . GLN A 1 90 ? -19.628 -6.210 23.462 1.00 80.38 90 GLN A N 1
ATOM 634 C CA . GLN A 1 90 ? -18.636 -7.114 24.054 1.00 80.38 90 GLN A CA 1
ATOM 635 C C . GLN A 1 90 ? -18.167 -8.126 22.994 1.00 80.38 90 GLN A C 1
ATOM 637 O O . GLN A 1 90 ? -18.959 -8.940 22.521 1.00 80.38 90 GLN A O 1
ATOM 642 N N . LYS A 1 91 ? -16.882 -8.107 22.618 1.00 73.12 91 LYS A N 1
ATOM 643 C CA . LYS A 1 91 ? -16.292 -9.065 21.660 1.00 73.12 91 LYS A CA 1
ATOM 644 C C . LYS A 1 91 ? -15.320 -9.990 22.408 1.00 73.12 91 LYS A C 1
ATOM 646 O O . LYS A 1 91 ? -14.237 -9.568 22.814 1.00 73.12 91 LYS A O 1
ATOM 651 N N . THR A 1 92 ? -15.717 -11.254 22.605 1.00 68.19 92 THR A N 1
ATOM 652 C CA . THR A 1 92 ? -14.952 -12.284 23.356 1.00 68.19 92 THR A CA 1
ATOM 653 C C . THR A 1 92 ? -14.557 -13.512 22.533 1.00 68.19 92 THR A C 1
ATOM 655 O O . THR A 1 92 ? -14.325 -14.590 23.081 1.00 68.19 92 THR A O 1
ATOM 658 N N . ASN A 1 93 ? -14.559 -13.408 21.206 1.00 69.06 93 ASN A N 1
ATOM 659 C CA . ASN A 1 93 ? -14.361 -14.545 20.307 1.00 69.06 93 ASN A CA 1
ATOM 660 C C . ASN A 1 93 ? -12.987 -15.207 20.524 1.00 69.06 93 ASN A C 1
ATOM 662 O O . ASN A 1 93 ? -11.980 -14.518 20.629 1.00 69.06 93 ASN A O 1
ATOM 666 N N . GLY A 1 94 ? -12.924 -16.543 20.532 1.00 61.78 94 GLY A N 1
ATOM 667 C CA . GLY A 1 94 ? -11.699 -17.291 20.872 1.00 61.78 94 GLY A CA 1
ATOM 668 C C . GLY A 1 94 ? -10.516 -17.152 19.899 1.00 61.78 94 GLY A C 1
ATOM 669 O O . GLY A 1 94 ? -9.433 -17.640 20.202 1.00 61.78 94 GLY A O 1
ATOM 670 N N . TRP A 1 95 ? -10.705 -16.500 18.746 1.00 62.94 95 TRP A N 1
ATOM 671 C CA . TRP A 1 95 ? -9.630 -16.134 17.812 1.00 62.94 95 TRP A CA 1
ATOM 672 C C . TRP A 1 95 ? -9.009 -14.758 18.119 1.00 62.94 95 TRP A C 1
ATOM 674 O O . TRP A 1 95 ? -7.927 -14.444 17.619 1.00 62.94 95 TRP A O 1
ATOM 684 N N . LEU A 1 96 ? -9.668 -13.934 18.943 1.00 62.94 96 LEU A N 1
ATOM 685 C CA . LEU A 1 96 ? -9.133 -12.660 19.411 1.00 62.94 96 LEU A CA 1
ATOM 686 C C . LEU A 1 96 ? -8.085 -12.906 20.499 1.00 62.94 96 LEU A C 1
ATOM 688 O O . LEU A 1 96 ? -8.311 -13.653 21.448 1.00 62.94 96 LEU A O 1
ATOM 692 N N . SER A 1 97 ? -6.938 -12.234 20.382 1.00 53.97 97 SER A N 1
ATOM 693 C CA . SER A 1 97 ? -5.868 -12.319 21.388 1.00 53.97 97 SER A CA 1
ATOM 694 C C . SER A 1 97 ? -6.203 -11.590 22.694 1.00 53.97 97 SER A C 1
ATOM 696 O O . SER A 1 97 ? -5.635 -11.936 23.724 1.00 53.97 97 SER A O 1
ATOM 698 N N . ASN A 1 98 ? -7.114 -10.611 22.651 1.00 63.09 98 ASN A N 1
ATOM 699 C CA . ASN A 1 98 ? -7.659 -9.895 23.807 1.00 63.09 98 ASN A CA 1
ATOM 700 C C . ASN A 1 98 ? -9.145 -9.605 23.559 1.00 63.09 98 ASN A C 1
ATOM 702 O O . ASN A 1 98 ? -9.581 -9.534 22.410 1.00 63.09 98 ASN A O 1
ATOM 706 N N . TRP A 1 99 ? -9.919 -9.420 24.623 1.00 73.62 99 TRP A N 1
ATOM 707 C CA . TRP A 1 99 ? -11.343 -9.096 24.522 1.00 73.62 99 TRP A CA 1
ATOM 708 C C . TRP A 1 99 ? -11.571 -7.585 24.493 1.00 73.62 99 TRP A C 1
ATOM 710 O O . TRP A 1 99 ? -10.749 -6.823 24.988 1.00 73.62 99 TRP A O 1
ATOM 720 N N . ILE A 1 100 ? -12.672 -7.136 23.898 1.00 76.19 100 ILE A N 1
ATOM 721 C CA . ILE A 1 100 ? -12.935 -5.703 23.702 1.00 76.19 100 ILE A CA 1
ATOM 722 C C . ILE A 1 100 ? -14.317 -5.388 24.238 1.00 76.19 100 ILE A C 1
ATOM 724 O O . ILE A 1 100 ? -15.291 -6.047 23.864 1.00 76.19 100 ILE A O 1
ATOM 728 N N . TYR A 1 101 ? -14.391 -4.387 25.113 1.00 80.25 101 TYR A N 1
ATOM 729 C CA . TYR A 1 101 ? -15.651 -3.836 25.592 1.00 80.25 101 TYR A CA 1
ATOM 730 C C . TYR A 1 101 ? -15.781 -2.381 25.151 1.00 80.25 101 TYR A C 1
ATOM 732 O O . TYR A 1 101 ? -14.922 -1.562 25.468 1.00 80.25 101 TYR A O 1
ATOM 740 N N . ILE A 1 102 ? -16.853 -2.057 24.435 1.00 81.81 102 ILE A N 1
ATOM 741 C CA . ILE A 1 102 ? -17.244 -0.679 24.130 1.00 81.81 102 ILE A CA 1
ATOM 742 C C . ILE A 1 102 ? -18.468 -0.365 24.970 1.00 81.81 102 ILE A C 1
ATOM 744 O O . ILE A 1 102 ? -19.432 -1.133 24.960 1.00 81.81 102 ILE A O 1
ATOM 748 N N . ALA A 1 103 ? -18.433 0.746 25.698 1.00 80.81 103 ALA A N 1
ATOM 749 C CA . ALA A 1 103 ? -19.537 1.138 26.555 1.00 80.81 103 ALA A CA 1
ATOM 750 C C . ALA A 1 103 ? -19.736 2.652 26.594 1.00 80.81 103 ALA A C 1
ATOM 752 O O . ALA A 1 103 ? -18.828 3.442 26.352 1.00 80.81 103 ALA A O 1
ATOM 753 N N . THR A 1 104 ? -20.949 3.063 26.954 1.00 80.62 104 THR A N 1
ATOM 754 C CA . THR A 1 104 ? -21.184 4.439 27.405 1.00 80.62 104 THR A CA 1
ATOM 755 C C . THR A 1 104 ? -21.019 4.467 28.920 1.00 80.62 104 THR A C 1
ATOM 757 O O . THR A 1 104 ? -21.808 3.849 29.632 1.00 80.62 104 THR A O 1
ATOM 760 N N . LEU A 1 105 ? -19.980 5.150 29.398 1.00 77.56 105 LEU A N 1
ATOM 761 C CA . LEU A 1 105 ? -19.618 5.246 30.813 1.00 77.56 105 LEU A CA 1
ATOM 762 C C . LEU A 1 105 ? -19.596 6.715 31.237 1.00 77.56 105 LEU A C 1
ATOM 764 O O . LEU A 1 105 ? -19.264 7.585 30.434 1.00 77.56 105 LEU A O 1
ATOM 768 N N . ASP A 1 106 ? -19.925 6.988 32.496 1.00 77.06 106 ASP A N 1
ATOM 769 C CA . ASP A 1 106 ? -19.642 8.283 33.109 1.00 77.06 106 ASP A CA 1
ATOM 770 C C . ASP A 1 106 ? -18.144 8.425 33.441 1.00 77.06 106 ASP A C 1
ATOM 772 O O . ASP A 1 106 ? -17.399 7.441 33.495 1.00 77.06 106 ASP A O 1
ATOM 776 N N . GLN A 1 107 ? -17.714 9.662 33.700 1.00 73.56 107 GLN A N 1
ATOM 777 C CA . GLN A 1 107 ? -16.314 9.990 33.975 1.00 73.56 107 GLN A CA 1
ATOM 778 C C . GLN A 1 107 ? -15.750 9.240 35.191 1.00 73.56 107 GLN A C 1
ATOM 780 O O . GLN A 1 107 ? -14.623 8.753 35.140 1.00 73.56 107 GLN A O 1
ATOM 785 N N . CYS A 1 108 ? -16.520 9.111 36.275 1.00 79.00 108 CYS A N 1
ATOM 786 C CA . CYS A 1 108 ? -16.049 8.468 37.500 1.00 79.00 108 CYS A CA 1
ATOM 787 C C . CYS A 1 108 ? -15.884 6.955 37.305 1.00 79.00 108 CYS A C 1
ATOM 789 O O . CYS A 1 108 ? -14.900 6.380 37.770 1.00 79.00 108 CYS A O 1
ATOM 791 N N . THR A 1 109 ? -16.798 6.317 36.569 1.00 79.94 109 THR A N 1
ATOM 792 C CA . THR A 1 109 ? -16.665 4.909 36.170 1.00 79.94 109 THR A CA 1
ATOM 793 C C . THR A 1 109 ? -15.469 4.702 35.236 1.00 79.94 109 THR A C 1
ATOM 795 O O . THR A 1 109 ? -14.738 3.725 35.395 1.00 79.94 109 THR A O 1
ATOM 798 N N . ALA A 1 110 ? -15.226 5.614 34.289 1.00 74.25 110 ALA A N 1
ATOM 799 C CA . ALA A 1 110 ? -14.078 5.530 33.385 1.00 74.25 110 ALA A CA 1
ATOM 800 C C . ALA A 1 110 ? -12.730 5.720 34.112 1.00 74.25 110 ALA A C 1
ATOM 802 O O . ALA A 1 110 ? -11.773 5.002 33.833 1.00 74.25 110 ALA A O 1
ATOM 803 N N . GLU A 1 111 ? -12.655 6.626 35.087 1.00 74.88 111 GLU A N 1
ATOM 804 C CA . GLU A 1 111 ? -11.470 6.800 35.938 1.00 74.88 111 GLU A CA 1
ATOM 805 C C . GLU A 1 111 ? -11.230 5.599 36.857 1.00 74.88 111 GLU A C 1
ATOM 807 O O . GLU A 1 111 ? -10.098 5.137 36.981 1.00 74.88 111 GLU A O 1
ATOM 812 N N . ALA A 1 112 ? -12.287 5.027 37.442 1.00 77.25 112 ALA A N 1
ATOM 813 C CA . ALA A 1 112 ? -12.179 3.811 38.248 1.00 77.25 112 ALA A CA 1
ATOM 814 C C . ALA A 1 112 ? -11.716 2.589 37.429 1.00 77.25 112 ALA A C 1
ATOM 816 O O . ALA A 1 112 ? -11.086 1.683 37.978 1.00 77.25 112 ALA A O 1
ATOM 817 N N . LEU A 1 113 ? -11.998 2.555 36.120 1.00 77.12 113 LEU A N 1
ATOM 818 C CA . LEU A 1 113 ? -11.493 1.518 35.220 1.00 77.12 113 LEU A CA 1
ATOM 819 C C . LEU A 1 113 ? -9.999 1.646 34.916 1.00 77.12 113 LEU A C 1
ATOM 821 O O . LEU A 1 113 ? -9.353 0.615 34.750 1.00 77.12 113 LEU A O 1
ATOM 825 N N . TRP A 1 114 ? -9.436 2.855 34.876 1.00 71.25 114 TRP A N 1
ATOM 826 C CA . TRP A 1 114 ? -7.995 3.042 34.654 1.00 71.25 114 TRP A CA 1
ATOM 827 C C . TRP A 1 114 ? -7.128 2.456 35.775 1.00 71.25 114 TRP A C 1
ATOM 829 O O . TRP A 1 114 ? -6.023 1.989 35.512 1.00 71.25 114 TRP A O 1
ATOM 839 N N . GLU A 1 115 ? -7.644 2.428 37.004 1.00 76.38 115 GLU A N 1
ATOM 840 C CA . GLU A 1 115 ? -6.981 1.808 38.160 1.00 76.38 115 GLU A CA 1
ATOM 841 C C . GLU A 1 115 ? -7.275 0.297 38.284 1.00 76.38 115 GLU A C 1
ATOM 843 O O . GLU A 1 115 ? -6.793 -0.370 39.204 1.00 76.38 115 GLU A O 1
ATOM 848 N N . ASN A 1 116 ? -8.075 -0.282 37.379 1.00 76.81 116 ASN A N 1
ATOM 849 C CA . ASN A 1 116 ? -8.409 -1.701 37.430 1.00 76.81 116 ASN A CA 1
ATOM 850 C C . ASN A 1 116 ? -7.235 -2.552 36.898 1.00 76.81 116 ASN A C 1
ATOM 852 O O . ASN A 1 116 ? -6.865 -2.419 35.732 1.00 76.81 116 ASN A O 1
ATOM 856 N N . PRO A 1 117 ? -6.679 -3.498 37.683 1.00 78.31 117 PRO A N 1
ATOM 857 C CA . PRO A 1 117 ? -5.489 -4.261 37.292 1.00 78.31 117 PRO A CA 1
ATOM 858 C C . PRO A 1 117 ? -5.722 -5.225 36.121 1.00 78.31 117 PRO A C 1
ATOM 860 O O . PRO A 1 117 ? -4.756 -5.712 35.524 1.00 78.31 117 PRO A O 1
ATOM 863 N N . ILE A 1 118 ? -6.984 -5.526 35.794 1.00 77.81 118 ILE A N 1
ATOM 864 C CA . ILE A 1 118 ? -7.312 -6.283 34.591 1.00 77.81 118 ILE A CA 1
ATOM 865 C C . ILE A 1 118 ? -7.618 -5.398 33.388 1.00 77.81 118 ILE A C 1
ATOM 867 O O . ILE A 1 118 ? -7.840 -5.978 32.342 1.00 77.81 118 ILE A O 1
ATOM 871 N N . VAL A 1 119 ? -7.609 -4.062 33.473 1.00 68.69 119 VAL A N 1
ATOM 872 C CA . VAL A 1 119 ? -7.715 -3.159 32.311 1.00 68.69 119 VAL A CA 1
ATOM 873 C C . VAL A 1 119 ? -6.311 -2.801 31.834 1.00 68.69 119 VAL A C 1
ATOM 875 O O . VAL A 1 119 ? -5.496 -2.248 32.563 1.00 68.69 119 VAL A O 1
ATOM 878 N N . LEU A 1 120 ? -6.011 -3.151 30.588 1.00 65.94 120 LEU A N 1
ATOM 879 C CA . LEU A 1 120 ? -4.751 -2.822 29.928 1.00 65.94 120 LEU A CA 1
ATOM 880 C C . LEU A 1 120 ? -4.726 -1.374 29.444 1.00 65.94 120 LEU A C 1
ATOM 882 O O . LEU A 1 120 ? -3.663 -0.766 29.323 1.00 65.94 120 LEU A O 1
ATOM 886 N N . SER A 1 121 ? -5.897 -0.868 29.068 1.00 69.00 121 SER A N 1
ATOM 887 C CA . SER A 1 121 ? -6.019 0.354 28.296 1.00 69.00 121 SER A CA 1
ATOM 888 C C . SER A 1 121 ? -7.467 0.785 28.106 1.00 69.00 121 SER A C 1
ATOM 890 O O . SER A 1 121 ? -8.381 -0.047 28.057 1.00 69.00 121 SER A O 1
ATOM 892 N N . MET A 1 122 ? -7.648 2.087 27.890 1.00 68.88 122 MET A N 1
ATOM 893 C CA . MET A 1 122 ? -8.891 2.661 27.394 1.00 68.88 122 MET A CA 1
ATOM 894 C C . MET A 1 122 ? -8.626 3.716 26.316 1.00 68.88 122 MET A C 1
ATOM 896 O O . MET A 1 122 ? -7.563 4.333 26.280 1.00 68.88 122 MET A O 1
ATOM 900 N N . SER A 1 123 ? -9.602 3.928 25.436 1.00 71.06 123 SER A N 1
ATOM 901 C CA . SER A 1 123 ? -9.580 4.972 24.405 1.00 71.06 123 SER A CA 1
ATOM 902 C C . SER A 1 123 ? -10.993 5.497 24.158 1.00 71.06 123 SER A C 1
ATOM 904 O O . SER A 1 123 ? -11.960 4.761 24.348 1.00 71.06 123 SER A O 1
ATOM 906 N N . ILE A 1 124 ? -11.131 6.760 23.758 1.00 70.69 124 ILE A N 1
ATOM 907 C CA . ILE A 1 124 ? -12.439 7.346 23.437 1.00 70.69 124 ILE A CA 1
ATOM 908 C C . ILE A 1 124 ? -12.896 6.830 22.071 1.00 70.69 124 ILE A C 1
ATOM 910 O O . ILE A 1 124 ? -12.121 6.823 21.116 1.00 70.69 124 ILE A O 1
ATOM 914 N N . ASP A 1 125 ? -14.166 6.445 21.958 1.00 75.31 125 ASP A N 1
ATOM 915 C CA . ASP A 1 125 ? -14.793 6.189 20.666 1.00 75.31 125 ASP A CA 1
ATOM 916 C C . ASP A 1 125 ? -15.248 7.501 20.011 1.00 75.31 125 ASP A C 1
ATOM 918 O O . ASP A 1 125 ? -16.437 7.821 19.952 1.00 75.31 125 ASP A O 1
ATOM 922 N N . ALA A 1 126 ? -14.278 8.317 19.597 1.00 71.75 126 ALA A N 1
ATOM 923 C CA . ALA A 1 126 ? -14.567 9.597 18.970 1.00 71.75 126 ALA A CA 1
ATOM 924 C C . ALA A 1 126 ? -15.123 9.416 17.554 1.00 71.75 126 ALA A C 1
ATOM 926 O O . ALA A 1 126 ? -14.670 8.574 16.775 1.00 71.75 126 ALA A O 1
ATOM 927 N N . GLU A 1 127 ? -16.063 10.286 17.199 1.00 74.69 127 GLU A N 1
ATOM 928 C CA . GLU A 1 127 ? -16.410 10.520 15.806 1.00 74.69 127 GLU A CA 1
ATOM 929 C C . GLU A 1 127 ? -15.269 11.284 15.121 1.00 74.69 127 GLU A C 1
ATOM 931 O O . GLU A 1 127 ? -14.701 12.231 15.674 1.00 74.69 127 GLU A O 1
ATOM 936 N N . VAL A 1 128 ? -14.923 10.855 13.914 1.00 67.62 128 VAL A N 1
ATOM 937 C CA . VAL A 1 128 ? -13.814 11.384 13.126 1.00 67.62 128 VAL A CA 1
ATOM 938 C C . VAL A 1 128 ? -14.235 11.553 11.676 1.00 67.62 128 VAL A C 1
ATOM 940 O O . VAL A 1 128 ? -14.830 10.655 11.071 1.00 67.62 128 VAL A O 1
ATOM 943 N N . THR A 1 129 ? -13.891 12.700 11.093 1.00 66.19 129 THR A N 1
ATOM 944 C CA . THR A 1 129 ? -14.002 12.880 9.648 1.00 66.19 129 THR A CA 1
ATOM 945 C C . THR A 1 129 ? -12.830 12.164 8.977 1.00 66.19 129 THR A C 1
ATOM 947 O O . THR A 1 129 ? -11.666 12.489 9.212 1.00 66.19 129 THR A O 1
ATOM 950 N N . VAL A 1 130 ? -13.139 11.179 8.139 1.00 59.94 130 VAL A N 1
ATOM 951 C CA . VAL A 1 130 ? -12.223 10.492 7.225 1.00 59.94 130 VAL A CA 1
ATOM 952 C C . VAL A 1 130 ? -11.925 11.438 6.059 1.00 59.94 130 VAL A C 1
ATOM 954 O O . VAL A 1 130 ? -12.434 11.289 4.948 1.00 59.94 130 VAL A O 1
ATOM 957 N N . GLU A 1 131 ? -11.136 12.471 6.340 1.00 54.09 131 GLU A N 1
ATOM 958 C CA . GLU A 1 131 ? -10.644 13.399 5.327 1.00 54.09 131 GLU A CA 1
ATOM 959 C C . GLU A 1 131 ? -9.370 12.840 4.684 1.00 54.09 131 GLU A C 1
ATOM 961 O O . GLU A 1 131 ? -8.349 12.654 5.350 1.00 54.09 131 GLU A O 1
ATOM 966 N N . ASP A 1 132 ? -9.392 12.676 3.359 1.00 49.09 132 ASP A N 1
ATOM 967 C CA . ASP A 1 132 ? -8.202 13.004 2.577 1.00 49.09 132 ASP A CA 1
ATOM 968 C C . ASP A 1 132 ? -8.108 14.535 2.646 1.00 49.09 132 ASP A C 1
ATOM 970 O O . ASP A 1 132 ? -8.901 15.224 2.004 1.00 49.09 132 ASP A O 1
ATOM 974 N N . PHE A 1 133 ? -7.254 15.067 3.536 1.00 38.88 133 PHE A N 1
ATOM 975 C CA . PHE A 1 133 ? -7.174 16.510 3.812 1.00 38.88 133 PHE A CA 1
ATOM 976 C C . PHE A 1 133 ? -7.032 17.280 2.500 1.00 38.88 133 PHE A C 1
ATOM 978 O O . PHE A 1 133 ? -5.995 17.191 1.840 1.00 38.88 133 PHE A O 1
ATOM 985 N N . GLY A 1 134 ? -8.094 18.013 2.151 1.00 30.58 134 GLY A N 1
ATOM 986 C CA . GLY A 1 134 ? -8.411 18.392 0.780 1.00 30.58 134 GLY A CA 1
ATOM 987 C C . GLY A 1 134 ? -7.224 18.905 -0.023 1.00 30.58 134 GLY A C 1
ATOM 988 O O . GLY A 1 134 ? -6.812 20.062 0.092 1.00 30.58 134 GLY A O 1
ATOM 989 N N . LEU A 1 135 ? -6.727 18.052 -0.915 1.00 29.67 135 LEU A N 1
ATOM 990 C CA . LEU A 1 135 ? -6.171 18.534 -2.159 1.00 29.67 135 LEU A CA 1
ATOM 991 C C . LEU A 1 135 ? -7.337 18.796 -3.101 1.00 29.67 135 LEU A C 1
ATOM 993 O O . LEU A 1 135 ? -7.832 17.877 -3.749 1.00 29.67 135 LEU A O 1
ATOM 997 N N . ASP A 1 136 ? -7.763 20.063 -3.151 1.00 30.25 136 ASP A N 1
ATOM 998 C CA . ASP A 1 136 ? -8.630 20.564 -4.214 1.00 30.25 136 ASP A CA 1
ATOM 999 C C . ASP A 1 136 ? -8.127 20.017 -5.552 1.00 30.25 136 ASP A C 1
ATOM 1001 O O . ASP A 1 136 ? -6.969 20.226 -5.932 1.00 30.25 136 ASP A O 1
ATOM 1005 N N . SER A 1 137 ? -9.010 19.352 -6.294 1.00 32.34 137 SER A N 1
ATOM 1006 C CA . SER A 1 137 ? -8.751 18.784 -7.622 1.00 32.34 137 SER A CA 1
ATOM 1007 C C . SER A 1 137 ? -8.559 19.857 -8.714 1.00 32.34 137 SER A C 1
ATOM 1009 O O . SER A 1 137 ? -8.744 19.604 -9.903 1.00 32.34 137 SER A O 1
ATOM 1011 N N . SER A 1 138 ? -8.183 21.076 -8.314 1.00 30.66 138 SER A N 1
ATOM 1012 C CA . SER A 1 138 ? -8.080 22.281 -9.135 1.00 30.66 138 SER A CA 1
ATOM 1013 C C . SER A 1 138 ? -6.983 23.250 -8.655 1.00 30.66 138 SER A C 1
ATOM 1015 O O . SER A 1 138 ? -7.184 24.461 -8.595 1.00 30.66 138 SER A O 1
ATOM 1017 N N . SER A 1 139 ? -5.765 22.759 -8.391 1.00 29.05 139 SER A N 1
ATOM 1018 C CA . SER A 1 139 ? -4.586 23.642 -8.328 1.00 29.05 139 SER A CA 1
ATOM 1019 C C . SER A 1 139 ? -3.401 23.108 -9.136 1.00 29.05 139 SER A C 1
ATOM 1021 O O . SER A 1 139 ? -2.436 22.582 -8.582 1.00 29.05 139 SER A O 1
ATOM 1023 N N . SER A 1 140 ? -3.456 23.305 -10.458 1.00 30.92 140 SER A N 1
ATOM 1024 C CA . SER A 1 140 ? -2.271 23.262 -11.320 1.00 30.92 140 SER A CA 1
ATOM 1025 C C . SER A 1 140 ? -1.195 24.202 -10.770 1.00 30.92 140 SER A C 1
ATOM 1027 O O . SER A 1 140 ? -1.487 25.370 -10.498 1.00 30.92 140 SER A O 1
ATOM 1029 N N . ALA A 1 141 ? 0.037 23.718 -10.624 1.00 30.45 141 ALA A N 1
ATOM 1030 C CA . ALA A 1 141 ? 1.119 24.481 -10.014 1.00 30.45 141 ALA A CA 1
ATOM 1031 C C . ALA A 1 141 ? 1.398 25.809 -10.748 1.00 30.45 141 ALA A C 1
ATOM 1033 O O . ALA A 1 141 ? 1.860 25.821 -11.889 1.00 30.45 141 ALA A O 1
ATOM 1034 N N . THR A 1 142 ? 1.199 26.937 -10.061 1.00 25.33 142 THR A N 1
ATOM 1035 C CA . THR A 1 142 ? 1.763 28.234 -10.454 1.00 25.33 142 THR A CA 1
ATOM 1036 C C . THR A 1 142 ? 2.946 28.562 -9.547 1.00 25.33 142 THR A C 1
ATOM 1038 O O . THR A 1 142 ? 2.830 28.692 -8.330 1.00 25.33 142 THR A O 1
ATOM 1041 N N . ASN A 1 143 ? 4.127 28.642 -10.159 1.00 34.31 143 ASN A N 1
ATOM 1042 C CA . ASN A 1 143 ? 5.401 28.815 -9.466 1.00 34.31 143 ASN A CA 1
ATOM 1043 C C . ASN A 1 143 ? 5.444 30.094 -8.615 1.00 34.31 143 ASN A C 1
ATOM 1045 O O . ASN A 1 143 ? 5.171 31.183 -9.115 1.00 34.31 143 ASN A O 1
ATOM 1049 N N . THR A 1 144 ? 5.925 30.001 -7.373 1.00 25.27 144 THR A N 1
ATOM 1050 C CA . THR A 1 144 ? 6.548 31.136 -6.669 1.00 25.27 144 THR A CA 1
ATOM 1051 C C . THR A 1 144 ? 7.665 30.615 -5.751 1.00 25.27 144 THR A C 1
ATOM 1053 O O . THR A 1 144 ? 7.386 29.799 -4.873 1.00 25.27 144 THR A O 1
ATOM 1056 N N . PRO A 1 145 ? 8.933 31.042 -5.917 1.00 28.33 145 PRO A N 1
ATOM 1057 C CA . PRO A 1 145 ? 10.039 30.551 -5.097 1.00 28.33 145 PRO A CA 1
ATOM 1058 C C . PRO A 1 145 ? 10.037 31.196 -3.699 1.00 28.33 145 PRO A C 1
ATOM 1060 O O . PRO A 1 145 ? 10.512 32.317 -3.503 1.00 28.33 145 PRO A O 1
ATOM 1063 N N . GLY A 1 146 ? 9.502 30.468 -2.715 1.00 25.91 146 GLY A N 1
ATOM 1064 C CA . GLY A 1 146 ? 9.563 30.810 -1.290 1.00 25.91 146 GLY A CA 1
ATOM 1065 C C . GLY A 1 146 ? 10.953 30.573 -0.683 1.00 25.91 146 GLY A C 1
ATOM 1066 O O . GLY A 1 146 ? 11.685 29.675 -1.096 1.00 25.91 146 GLY A O 1
ATOM 1067 N N . LYS A 1 147 ? 11.345 31.405 0.290 1.00 24.98 147 LYS A N 1
ATOM 1068 C CA . LYS A 1 147 ? 12.720 31.457 0.819 1.00 24.98 147 LYS A CA 1
ATOM 1069 C C . LYS A 1 147 ? 13.159 30.165 1.521 1.00 24.98 147 LYS A C 1
ATOM 1071 O O . LYS A 1 147 ? 12.473 29.649 2.396 1.00 24.98 147 LYS A O 1
ATOM 1076 N N . ARG A 1 148 ? 14.382 29.743 1.191 1.00 26.53 148 ARG A N 1
ATOM 1077 C CA . ARG A 1 148 ? 15.151 28.662 1.821 1.00 26.53 148 ARG A CA 1
ATOM 1078 C C . ARG A 1 148 ? 15.355 28.941 3.318 1.00 26.53 148 ARG A C 1
ATOM 1080 O O . ARG A 1 148 ? 16.029 29.912 3.661 1.00 26.53 148 ARG A O 1
ATOM 1087 N N . ALA A 1 149 ? 14.807 28.095 4.188 1.00 26.30 149 ALA A N 1
ATOM 1088 C CA . ALA A 1 149 ? 15.228 28.042 5.585 1.00 26.30 149 ALA A CA 1
ATOM 1089 C C . ALA A 1 149 ? 16.655 27.471 5.661 1.00 26.30 149 ALA A C 1
ATOM 1091 O O . ALA A 1 149 ? 17.037 26.621 4.857 1.00 26.30 149 ALA A O 1
ATOM 1092 N N . THR A 1 150 ? 17.472 27.984 6.578 1.00 26.47 150 THR A N 1
ATOM 1093 C CA . THR A 1 150 ? 18.853 27.529 6.774 1.00 26.47 150 THR A CA 1
ATOM 1094 C C . THR A 1 150 ? 18.892 26.359 7.748 1.00 26.47 150 THR A C 1
ATOM 1096 O O . THR A 1 150 ? 18.841 26.574 8.959 1.00 26.47 150 THR A O 1
ATOM 1099 N N . ASP A 1 151 ? 19.014 25.142 7.222 1.00 28.44 151 ASP A N 1
ATOM 1100 C CA . ASP A 1 151 ? 19.149 23.935 8.037 1.00 28.44 151 ASP A CA 1
ATOM 1101 C C . ASP A 1 151 ? 20.522 23.860 8.721 1.00 28.44 151 ASP A C 1
ATOM 1103 O O . ASP A 1 151 ? 21.579 24.047 8.108 1.00 28.44 151 ASP A O 1
ATOM 1107 N N . SER A 1 152 ? 20.510 23.586 10.024 1.00 27.83 152 SER A N 1
ATOM 1108 C CA . SER A 1 152 ? 21.702 23.512 10.865 1.00 27.83 152 SER A CA 1
ATOM 1109 C C . SER A 1 152 ? 22.351 22.124 10.812 1.00 27.83 152 SER A C 1
ATOM 1111 O O . SER A 1 152 ? 21.951 21.183 11.502 1.00 27.83 152 SER A O 1
ATOM 1113 N N . ASN A 1 153 ? 23.422 22.021 10.019 1.00 30.98 153 ASN A N 1
ATOM 1114 C CA . ASN A 1 153 ? 24.304 20.853 9.962 1.00 30.98 153 ASN A CA 1
ATOM 1115 C C . ASN A 1 153 ? 24.748 20.397 11.363 1.00 30.98 153 ASN A C 1
ATOM 1117 O O . ASN A 1 153 ? 25.512 21.084 12.040 1.00 30.98 153 ASN A O 1
ATOM 1121 N N . THR A 1 154 ? 24.340 19.191 11.756 1.00 29.09 154 THR A N 1
ATOM 1122 C CA . THR A 1 154 ? 24.846 18.489 12.944 1.00 29.09 154 THR A CA 1
ATOM 1123 C C . THR A 1 154 ? 25.132 17.030 12.604 1.00 29.09 154 THR A C 1
ATOM 1125 O O . THR A 1 154 ? 24.284 16.148 12.749 1.00 29.09 154 THR A O 1
ATOM 1128 N N . ASN A 1 155 ? 26.364 16.783 12.148 1.00 30.19 155 ASN A N 1
ATOM 1129 C CA . ASN A 1 155 ? 26.926 15.440 12.037 1.00 30.19 155 ASN A CA 1
ATOM 1130 C C . ASN A 1 155 ? 27.040 14.820 13.435 1.00 30.19 155 ASN A C 1
ATOM 1132 O O . ASN A 1 155 ? 27.878 15.252 14.225 1.00 30.19 155 ASN A O 1
ATOM 1136 N N . MET A 1 156 ? 26.273 13.766 13.708 1.00 29.98 156 MET A N 1
ATOM 1137 C CA . MET A 1 156 ? 26.638 12.776 14.721 1.00 29.98 156 MET A CA 1
ATOM 1138 C C . MET A 1 156 ? 26.358 11.367 14.207 1.00 29.98 156 MET A C 1
ATOM 1140 O O . MET A 1 156 ? 25.274 11.055 13.720 1.00 29.98 156 MET A O 1
ATOM 1144 N N . THR A 1 157 ? 27.383 10.529 14.314 1.00 29.97 157 THR A N 1
ATOM 1145 C CA . THR A 1 157 ? 27.345 9.091 14.062 1.00 29.97 157 THR A CA 1
ATOM 1146 C C . THR A 1 157 ? 26.556 8.395 15.166 1.00 29.97 157 THR A C 1
ATOM 1148 O O . THR A 1 157 ? 27.046 8.305 16.290 1.00 29.97 157 THR A O 1
ATOM 1151 N N . ASP A 1 158 ? 25.365 7.893 14.846 1.00 30.42 158 ASP A N 1
ATOM 1152 C CA . ASP A 1 158 ? 24.528 7.156 15.797 1.00 30.42 158 ASP A CA 1
ATOM 1153 C C . ASP A 1 158 ? 24.824 5.643 15.759 1.00 30.42 158 ASP A C 1
ATOM 1155 O O . ASP A 1 158 ? 24.804 4.991 14.704 1.00 30.42 158 ASP A O 1
ATOM 1159 N N . SER A 1 159 ? 25.144 5.082 16.924 1.00 28.44 159 SER A N 1
ATOM 1160 C CA . SER A 1 159 ? 25.571 3.697 17.110 1.00 28.44 159 SER A CA 1
ATOM 1161 C C . SER A 1 159 ? 24.370 2.755 17.222 1.00 28.44 159 SER A C 1
ATOM 1163 O O . SER A 1 159 ? 23.783 2.570 18.286 1.00 28.44 159 SER A O 1
ATOM 1165 N N . ARG A 1 160 ? 24.031 2.119 16.098 1.00 41.44 160 ARG A N 1
ATOM 1166 C CA . ARG A 1 160 ? 22.916 1.172 15.955 1.00 41.44 160 ARG A CA 1
ATOM 1167 C C . ARG A 1 160 ? 22.987 -0.024 16.916 1.00 41.44 160 ARG A C 1
ATOM 1169 O O . ARG A 1 160 ? 23.851 -0.884 16.750 1.00 41.44 160 ARG A O 1
ATOM 1176 N N . SER A 1 161 ? 21.946 -0.210 17.730 1.00 29.59 161 SER A N 1
ATOM 1177 C CA . SER A 1 161 ? 21.508 -1.560 18.113 1.00 29.59 161 SER A CA 1
ATOM 1178 C C . SER A 1 161 ? 20.745 -2.183 16.937 1.00 29.59 161 SER A C 1
ATOM 1180 O O . SER A 1 161 ? 19.523 -2.102 16.836 1.00 29.59 161 SER A O 1
ATOM 1182 N N . ARG A 1 162 ? 21.484 -2.734 15.966 1.00 33.62 162 ARG A N 1
ATOM 1183 C CA . ARG A 1 162 ? 20.904 -3.568 14.904 1.00 33.62 162 ARG A CA 1
ATOM 1184 C C . ARG A 1 162 ? 20.828 -4.999 15.418 1.00 33.62 162 ARG A C 1
ATOM 1186 O O . ARG A 1 162 ? 21.851 -5.679 15.460 1.00 33.62 162 ARG A O 1
ATOM 1193 N N . THR A 1 163 ? 19.625 -5.498 15.681 1.00 30.47 163 THR A N 1
ATOM 1194 C CA . THR A 1 163 ? 19.377 -6.941 15.596 1.00 30.47 163 THR A CA 1
ATOM 1195 C C . THR A 1 163 ? 19.615 -7.329 14.139 1.00 30.47 163 THR A C 1
ATOM 1197 O O . THR A 1 163 ? 18.833 -6.963 13.261 1.00 30.47 163 THR A O 1
ATOM 1200 N N . VAL A 1 164 ? 20.755 -7.961 13.844 1.00 32.16 164 VAL A N 1
ATOM 1201 C CA . VAL A 1 164 ? 21.167 -8.249 12.463 1.00 32.16 164 VAL A CA 1
ATOM 1202 C C . VAL A 1 164 ? 20.353 -9.423 11.924 1.00 32.16 164 VAL A C 1
ATOM 1204 O O . VAL A 1 164 ? 20.816 -10.560 11.885 1.00 32.16 164 VAL A O 1
ATOM 1207 N N . ALA A 1 165 ? 19.136 -9.133 11.461 1.00 41.16 165 ALA A N 1
ATOM 1208 C CA . ALA A 1 165 ? 18.539 -9.924 10.398 1.00 41.16 165 ALA A CA 1
ATOM 1209 C C . ALA A 1 165 ? 19.544 -9.962 9.236 1.00 41.16 165 ALA A C 1
ATOM 1211 O O . ALA A 1 165 ? 20.110 -8.923 8.870 1.00 41.16 165 ALA A O 1
ATOM 1212 N N . ALA A 1 166 ? 19.807 -11.153 8.694 1.00 39.34 166 ALA A N 1
ATOM 1213 C CA . ALA A 1 166 ? 20.712 -11.297 7.560 1.00 39.34 166 ALA A CA 1
ATOM 1214 C C . ALA A 1 166 ? 20.248 -10.359 6.429 1.00 39.34 166 ALA A C 1
ATOM 1216 O O . ALA A 1 166 ? 19.044 -10.304 6.161 1.00 39.34 166 ALA A O 1
ATOM 1217 N N . PRO A 1 167 ? 21.151 -9.591 5.787 1.00 50.91 167 PRO A N 1
ATOM 1218 C CA . PRO A 1 167 ? 20.747 -8.626 4.776 1.00 50.91 167 PRO A CA 1
ATOM 1219 C C . PRO A 1 167 ? 20.013 -9.345 3.641 1.00 50.91 167 PRO A C 1
ATOM 1221 O O . PRO A 1 167 ? 20.606 -10.161 2.926 1.00 50.91 167 PRO A O 1
ATOM 1224 N N . LEU A 1 168 ? 18.715 -9.040 3.512 1.00 56.75 168 LEU A N 1
ATOM 1225 C CA . LEU A 1 168 ? 17.854 -9.524 2.434 1.00 56.75 168 LEU A CA 1
ATOM 1226 C C . LEU A 1 168 ? 18.558 -9.261 1.106 1.00 56.75 168 LEU A C 1
ATOM 1228 O O . LEU A 1 168 ? 19.065 -8.156 0.883 1.00 56.75 168 LEU A O 1
ATOM 1232 N N . GLN A 1 169 ? 18.636 -10.280 0.252 1.00 55.97 169 GLN A N 1
ATOM 1233 C CA . GLN A 1 169 ? 19.472 -10.176 -0.934 1.00 55.97 169 GLN A CA 1
ATOM 1234 C C . GLN A 1 169 ? 18.849 -9.170 -1.907 1.00 55.97 169 GLN A C 1
ATOM 1236 O O . GLN A 1 169 ? 17.691 -9.342 -2.300 1.00 55.97 169 GLN A O 1
ATOM 1241 N N . PRO A 1 170 ? 19.581 -8.111 -2.299 1.00 57.25 170 PRO A N 1
ATOM 1242 C CA . PRO A 1 170 ? 19.078 -7.173 -3.286 1.00 57.25 170 PRO A CA 1
ATOM 1243 C C . PRO A 1 170 ? 18.860 -7.898 -4.615 1.00 57.25 170 PRO A C 1
ATOM 1245 O O . PRO A 1 170 ? 19.751 -8.608 -5.082 1.00 57.25 170 PRO A O 1
ATOM 1248 N N . ARG A 1 171 ? 17.718 -7.669 -5.277 1.00 62.06 171 ARG A N 1
ATOM 1249 C CA . ARG A 1 171 ? 17.587 -8.054 -6.688 1.00 62.06 171 ARG A CA 1
ATOM 1250 C C . ARG A 1 171 ? 18.622 -7.263 -7.505 1.00 62.06 171 ARG A C 1
ATOM 1252 O O . ARG A 1 171 ? 18.725 -6.038 -7.358 1.00 62.06 171 ARG A O 1
ATOM 1259 N N . SER A 1 172 ? 19.420 -7.980 -8.295 1.00 53.81 172 SER A N 1
ATOM 1260 C CA . SER A 1 172 ? 20.494 -7.424 -9.138 1.00 53.81 172 SER A CA 1
ATOM 1261 C C . SER A 1 172 ? 20.699 -8.171 -10.463 1.00 53.81 172 SER A C 1
ATOM 1263 O O . SER A 1 172 ? 21.305 -7.617 -11.375 1.00 53.81 172 SER A O 1
ATOM 1265 N N . THR A 1 173 ? 20.159 -9.384 -10.606 1.00 57.16 173 THR A N 1
ATOM 1266 C CA . THR A 1 173 ? 20.121 -10.148 -11.859 1.00 57.16 173 THR A CA 1
ATOM 1267 C C . THR A 1 173 ? 18.750 -10.818 -12.034 1.00 57.16 173 THR A C 1
ATOM 1269 O O . THR A 1 173 ? 18.196 -11.338 -11.058 1.00 57.16 173 THR A O 1
ATOM 1272 N N . PRO A 1 174 ? 18.187 -10.847 -13.258 1.00 60.81 174 PRO A N 1
ATOM 1273 C CA . PRO A 1 174 ? 17.169 -11.813 -13.636 1.00 60.81 174 PRO A CA 1
ATOM 1274 C C . PRO A 1 174 ? 17.730 -13.214 -13.380 1.00 60.81 174 PRO A C 1
ATOM 1276 O O . PRO A 1 174 ? 18.773 -13.584 -13.919 1.00 60.81 174 PRO A O 1
ATOM 1279 N N . GLY A 1 175 ? 17.075 -13.977 -12.511 1.00 62.12 175 GLY A N 1
ATOM 1280 C CA . GLY A 1 175 ? 17.375 -15.397 -12.357 1.00 62.12 175 GLY A CA 1
ATOM 1281 C C . GLY A 1 175 ? 16.677 -16.205 -13.455 1.00 62.12 175 GLY A C 1
ATOM 1282 O O . GLY A 1 175 ? 15.773 -15.682 -14.099 1.00 62.12 175 GLY A O 1
ATOM 1283 N N . PRO A 1 176 ? 16.961 -17.514 -13.592 1.00 65.12 176 PRO A N 1
ATOM 1284 C CA . PRO A 1 176 ? 16.280 -18.395 -14.554 1.00 65.12 176 PRO A CA 1
ATOM 1285 C C . PRO A 1 176 ? 14.749 -18.483 -14.381 1.00 65.12 176 PRO A C 1
ATOM 1287 O O . PRO A 1 176 ? 14.068 -19.064 -15.219 1.00 65.12 176 PRO A O 1
ATOM 1290 N N . ASN A 1 177 ? 14.207 -17.918 -13.296 1.00 69.00 177 ASN A N 1
ATOM 1291 C CA . ASN A 1 177 ? 12.777 -17.820 -13.008 1.00 69.00 177 ASN A CA 1
ATOM 1292 C C . ASN A 1 177 ? 12.179 -16.425 -13.302 1.00 69.00 177 ASN A C 1
ATOM 1294 O O . ASN A 1 177 ? 10.985 -16.257 -13.082 1.00 69.00 177 ASN A O 1
ATOM 1298 N N . SER A 1 178 ? 12.983 -15.439 -13.725 1.00 76.69 178 SER A N 1
ATOM 1299 C CA . SER A 1 178 ? 12.590 -14.028 -13.854 1.00 76.69 178 SER A CA 1
ATOM 1300 C C . SER A 1 178 ? 11.920 -13.726 -15.196 1.00 76.69 178 SER A C 1
ATOM 1302 O O . SER A 1 178 ? 12.590 -13.588 -16.224 1.00 76.69 178 SER A O 1
ATOM 1304 N N . ARG A 1 179 ? 10.596 -13.594 -15.181 1.00 84.94 179 ARG A N 1
ATOM 1305 C CA . ARG A 1 179 ? 9.744 -13.304 -16.340 1.00 84.94 179 ARG A CA 1
ATOM 1306 C C . ARG A 1 179 ? 9.281 -11.859 -16.290 1.00 84.94 179 ARG A C 1
ATOM 1308 O O . ARG A 1 179 ? 8.198 -11.542 -15.798 1.00 84.94 179 ARG A O 1
ATOM 1315 N N . PHE A 1 180 ? 10.140 -10.978 -16.783 1.00 88.62 180 PHE A N 1
ATOM 1316 C CA . PHE A 1 180 ? 9.842 -9.561 -16.850 1.00 88.62 180 PHE A CA 1
ATOM 1317 C C . PHE A 1 180 ? 8.875 -9.251 -17.988 1.00 88.62 180 PHE A C 1
ATOM 1319 O O . PHE A 1 180 ? 9.058 -9.707 -19.119 1.00 88.62 180 PHE A O 1
ATOM 1326 N N . LYS A 1 181 ? 7.890 -8.408 -17.691 1.00 91.81 181 LYS A N 1
ATOM 1327 C CA . LYS A 1 181 ? 6.974 -7.797 -18.651 1.00 91.81 181 LYS A CA 1
ATOM 1328 C C . LYS A 1 181 ? 7.059 -6.282 -18.578 1.00 91.81 181 LYS A C 1
ATOM 1330 O O . LYS A 1 181 ? 7.239 -5.720 -17.503 1.00 91.81 181 LYS A O 1
ATOM 1335 N N . GLN A 1 182 ? 6.879 -5.643 -19.726 1.00 92.88 182 GLN A N 1
ATOM 1336 C CA . GLN A 1 182 ? 6.652 -4.209 -19.865 1.00 92.88 182 GLN A CA 1
ATOM 1337 C C . GLN A 1 182 ? 5.148 -3.986 -20.019 1.00 92.88 182 GLN A C 1
ATOM 1339 O O . GLN A 1 182 ? 4.542 -4.604 -20.898 1.00 92.88 182 GLN A O 1
ATOM 1344 N N . GLN A 1 183 ? 4.536 -3.119 -19.214 1.00 93.44 183 GLN A N 1
ATOM 1345 C CA . GLN A 1 183 ? 3.192 -2.618 -19.514 1.00 93.44 183 GLN A CA 1
ATOM 1346 C C . GLN A 1 183 ? 3.311 -1.594 -20.651 1.00 93.44 183 GLN A C 1
ATOM 1348 O O . GLN A 1 183 ? 4.036 -0.609 -20.527 1.00 93.44 183 GLN A O 1
ATOM 1353 N N . THR A 1 184 ? 2.649 -1.852 -21.778 1.00 89.56 184 THR A N 1
ATOM 1354 C CA . THR A 1 184 ? 2.843 -1.076 -23.010 1.00 89.56 184 THR A CA 1
ATOM 1355 C C . THR A 1 184 ? 1.640 -1.197 -23.954 1.00 89.56 184 THR A C 1
ATOM 1357 O O . THR A 1 184 ? 1.090 -2.300 -24.084 1.00 89.56 184 THR A O 1
ATOM 1360 N N . PRO A 1 185 ? 1.229 -0.123 -24.654 1.00 87.44 185 PRO A N 1
ATOM 1361 C CA . PRO A 1 185 ? 1.730 1.250 -24.548 1.00 87.44 185 PRO A CA 1
ATOM 1362 C C . PRO A 1 185 ? 1.036 2.056 -23.434 1.00 87.44 185 PRO A C 1
ATOM 1364 O O . PRO A 1 185 ? -0.071 1.731 -23.006 1.00 87.44 185 PRO A O 1
ATOM 1367 N N . GLY A 1 186 ? 1.651 3.165 -23.029 1.00 86.44 186 GLY A N 1
ATOM 1368 C CA . GLY A 1 186 ? 1.043 4.188 -22.181 1.00 86.44 186 GLY A CA 1
ATOM 1369 C C . GLY A 1 186 ? 1.005 3.837 -20.695 1.00 86.44 186 GLY A C 1
ATOM 1370 O O . GLY A 1 186 ? -0.006 4.102 -20.042 1.00 86.44 186 GLY A O 1
ATOM 1371 N N . SER A 1 187 ? 2.069 3.239 -20.146 1.00 90.75 187 SER A N 1
ATOM 1372 C CA . SER A 1 187 ? 2.155 3.030 -18.691 1.00 90.75 187 SER A CA 1
ATOM 1373 C C . SER A 1 187 ? 2.036 4.346 -17.896 1.00 90.75 187 SER A C 1
ATOM 1375 O O . SER A 1 187 ? 2.703 5.322 -18.252 1.00 90.75 187 SER A O 1
ATOM 1377 N N . PRO A 1 188 ? 1.256 4.379 -16.795 1.00 92.00 188 PRO A N 1
ATOM 1378 C CA . PRO A 1 188 ? 1.135 5.541 -15.918 1.00 92.00 188 PRO A CA 1
ATOM 1379 C C . PRO A 1 188 ? 2.470 6.073 -15.401 1.00 92.00 188 PRO A C 1
ATOM 1381 O O . PRO A 1 188 ? 3.351 5.306 -15.001 1.00 92.00 188 PRO A O 1
ATOM 1384 N N . GLY A 1 189 ? 2.583 7.402 -15.315 1.00 91.62 189 GLY A N 1
ATOM 1385 C CA . GLY A 1 189 ? 3.797 8.082 -14.865 1.00 91.62 189 GLY A CA 1
ATOM 1386 C C . GLY A 1 189 ? 4.309 7.589 -13.509 1.00 91.62 189 GLY A C 1
ATOM 1387 O O . GLY A 1 189 ? 5.517 7.414 -13.341 1.00 91.62 189 GLY A O 1
ATOM 1388 N N . HIS A 1 190 ? 3.418 7.321 -12.547 1.00 94.12 190 HIS A N 1
ATOM 1389 C CA . HIS A 1 190 ? 3.796 6.846 -11.212 1.00 94.12 190 HIS A CA 1
ATOM 1390 C C . HIS A 1 190 ? 4.382 5.434 -11.220 1.00 94.12 190 HIS A C 1
ATOM 1392 O O . HIS A 1 190 ? 5.340 5.173 -10.495 1.00 94.12 190 HIS A O 1
ATOM 1398 N N . LEU A 1 191 ? 3.867 4.545 -12.074 1.00 94.62 191 LEU A N 1
ATOM 1399 C CA . LEU A 1 191 ? 4.435 3.210 -12.257 1.00 94.62 191 LEU A CA 1
ATOM 1400 C C . LEU A 1 191 ? 5.810 3.303 -12.926 1.00 94.62 191 LEU A C 1
ATOM 1402 O O . LEU A 1 191 ? 6.772 2.726 -12.423 1.00 94.62 191 LEU A O 1
ATOM 1406 N N . ASN A 1 192 ? 5.938 4.116 -13.978 1.00 92.56 192 ASN A N 1
ATOM 1407 C CA . ASN A 1 192 ? 7.220 4.356 -14.645 1.00 92.56 192 ASN A CA 1
ATOM 1408 C C . ASN A 1 192 ? 8.265 4.896 -13.657 1.00 92.56 192 ASN A C 1
ATOM 1410 O O . ASN A 1 192 ? 9.392 4.413 -13.607 1.00 92.56 192 ASN A O 1
ATOM 1414 N N . TRP A 1 193 ? 7.887 5.851 -12.803 1.00 93.12 193 TRP A N 1
ATOM 1415 C CA . TRP A 1 193 ? 8.782 6.433 -11.800 1.00 93.12 193 TRP A CA 1
ATOM 1416 C C . TRP A 1 193 ? 9.336 5.401 -10.804 1.00 93.12 193 TRP A C 1
ATOM 1418 O O . TRP A 1 193 ? 10.441 5.592 -10.290 1.00 93.12 193 TRP A O 1
ATOM 1428 N N . LEU A 1 194 ? 8.624 4.303 -10.526 1.00 93.94 194 LEU A N 1
ATOM 1429 C CA . LEU A 1 194 ? 9.108 3.233 -9.643 1.00 93.94 194 LEU A CA 1
ATOM 1430 C C . LEU A 1 194 ? 10.233 2.386 -10.256 1.00 93.94 194 LEU A C 1
ATOM 1432 O O . LEU A 1 194 ? 10.957 1.755 -9.480 1.00 93.94 194 LEU A O 1
ATOM 1436 N N . THR A 1 195 ? 10.364 2.359 -11.589 1.00 90.88 195 THR A N 1
ATOM 1437 C CA . THR A 1 195 ? 11.210 1.398 -12.327 1.00 90.88 195 THR A CA 1
ATOM 1438 C C . THR A 1 195 ? 12.179 2.011 -13.344 1.00 90.88 195 THR A C 1
ATOM 1440 O O . THR A 1 195 ? 13.171 1.367 -13.669 1.00 90.88 195 THR A O 1
ATOM 1443 N N . GLN A 1 196 ? 11.931 3.231 -13.835 1.00 88.81 196 GLN A N 1
ATOM 1444 C CA . GLN A 1 196 ? 12.770 3.924 -14.824 1.00 88.81 196 GLN A CA 1
ATOM 1445 C C . GLN A 1 196 ? 14.217 4.097 -14.345 1.00 88.81 196 GLN A C 1
ATOM 1447 O O . GLN A 1 196 ? 14.466 4.672 -13.279 1.00 88.81 196 GLN A O 1
ATOM 1452 N N . LEU A 1 197 ? 15.178 3.711 -15.190 1.00 88.81 197 LEU A N 1
ATOM 1453 C CA . LEU A 1 197 ? 16.607 3.779 -14.874 1.00 88.81 197 LEU A CA 1
ATOM 1454 C C . LEU A 1 197 ? 17.077 5.228 -14.671 1.00 88.81 197 LEU A C 1
ATOM 1456 O O . LEU A 1 197 ? 17.864 5.512 -13.768 1.00 88.81 197 LEU A O 1
ATOM 1460 N N . SER A 1 198 ? 16.521 6.162 -15.449 1.00 86.88 198 SER A N 1
ATOM 1461 C CA . SER A 1 198 ? 16.775 7.610 -15.347 1.00 86.88 198 SER A CA 1
ATOM 1462 C C . SER A 1 198 ? 16.370 8.223 -13.998 1.00 86.88 198 SER A C 1
ATOM 1464 O O . SER A 1 198 ? 16.857 9.294 -13.636 1.00 86.88 198 SER A O 1
ATOM 1466 N N . ARG A 1 199 ? 15.505 7.548 -13.225 1.00 87.25 199 ARG A N 1
ATOM 1467 C CA . ARG A 1 199 ? 15.063 7.970 -11.883 1.00 87.25 199 ARG A CA 1
ATOM 1468 C C . ARG A 1 199 ? 15.890 7.348 -10.755 1.00 87.25 199 ARG A C 1
ATOM 1470 O O . ARG A 1 199 ? 15.660 7.691 -9.595 1.00 87.25 199 ARG A O 1
ATOM 1477 N N . TYR A 1 200 ? 16.826 6.446 -11.056 1.00 89.12 200 TYR A N 1
ATOM 1478 C CA . TYR A 1 200 ? 17.739 5.868 -10.072 1.00 89.12 200 TYR A CA 1
ATOM 1479 C C . TYR A 1 200 ? 19.042 6.678 -10.021 1.00 89.12 200 TYR A C 1
ATOM 1481 O O . TYR A 1 200 ? 19.828 6.709 -10.968 1.00 89.12 200 TYR A O 1
ATOM 1489 N N . THR A 1 201 ? 19.271 7.349 -8.893 1.00 86.94 201 THR A N 1
ATOM 1490 C CA . THR A 1 201 ? 20.385 8.287 -8.669 1.00 86.94 201 THR A CA 1
ATOM 1491 C C . THR A 1 201 ? 21.587 7.649 -7.971 1.00 86.94 201 THR A C 1
ATOM 1493 O O . THR A 1 201 ? 22.688 8.174 -8.079 1.00 86.94 201 THR A O 1
ATOM 1496 N N . GLN A 1 202 ? 21.384 6.530 -7.267 1.00 85.25 202 GLN A N 1
ATOM 1497 C CA . GLN A 1 202 ? 22.409 5.829 -6.472 1.00 85.25 202 GLN A CA 1
ATOM 1498 C C . GLN A 1 202 ? 22.849 4.491 -7.098 1.00 85.25 202 GLN A C 1
ATOM 1500 O O . GLN A 1 202 ? 23.736 3.814 -6.584 1.00 85.25 202 GLN A O 1
ATOM 1505 N N . LEU A 1 203 ? 22.229 4.092 -8.213 1.00 87.25 203 LEU A N 1
ATOM 1506 C CA . LEU A 1 203 ? 22.555 2.858 -8.925 1.00 87.25 203 LEU A CA 1
ATOM 1507 C C . LEU A 1 203 ? 23.822 3.015 -9.780 1.00 87.25 203 LEU A C 1
ATOM 1509 O O . LEU A 1 203 ? 23.959 4.021 -10.482 1.00 87.25 203 LEU A O 1
ATOM 1513 N N . GLN A 1 204 ? 24.679 1.991 -9.764 1.00 88.75 204 GLN A N 1
ATOM 1514 C CA . GLN A 1 204 ? 25.906 1.871 -10.560 1.00 88.75 204 GLN A CA 1
ATOM 1515 C C . GLN A 1 204 ? 25.939 0.544 -11.329 1.00 88.75 204 GLN A C 1
ATOM 1517 O O . GLN A 1 204 ? 25.439 -0.464 -10.826 1.00 88.75 204 GLN A O 1
ATOM 1522 N N . GLY A 1 205 ? 26.569 0.538 -12.506 1.00 90.25 205 GLY A N 1
ATOM 1523 C CA . GLY A 1 205 ? 26.700 -0.612 -13.408 1.00 90.25 205 GLY A CA 1
ATOM 1524 C C . GLY A 1 205 ? 25.861 -0.502 -14.687 1.00 90.25 205 GLY A C 1
ATOM 1525 O O . GLY A 1 205 ? 25.120 0.462 -14.884 1.00 90.25 205 GLY A O 1
ATOM 1526 N N . SER A 1 206 ? 25.984 -1.508 -15.557 1.00 91.31 206 SER A N 1
ATOM 1527 C CA . SER A 1 206 ? 25.343 -1.545 -16.877 1.00 91.31 206 SER A CA 1
ATOM 1528 C C . SER A 1 206 ? 23.944 -2.186 -16.856 1.00 91.31 206 SER A C 1
ATOM 1530 O O . SER A 1 206 ? 23.813 -3.380 -16.566 1.00 91.31 206 SER A O 1
ATOM 1532 N N . TYR A 1 207 ? 22.904 -1.428 -17.227 1.00 91.62 207 TYR A N 1
ATOM 1533 C CA . TYR A 1 207 ? 21.503 -1.886 -17.268 1.00 91.62 207 TYR A CA 1
ATOM 1534 C C . TYR A 1 207 ? 20.752 -1.418 -18.520 1.00 91.62 207 TYR A C 1
ATOM 1536 O O . TYR A 1 207 ? 21.042 -0.363 -19.082 1.00 91.62 207 TYR A O 1
ATOM 1544 N N . LEU A 1 208 ? 19.764 -2.208 -18.944 1.00 90.94 208 LEU A N 1
ATOM 1545 C CA . LEU A 1 208 ? 18.790 -1.818 -19.958 1.00 90.94 208 LEU A CA 1
ATOM 1546 C C . LEU A 1 208 ? 17.820 -0.790 -19.371 1.00 90.94 208 LEU A C 1
ATOM 1548 O O . LEU A 1 208 ? 17.265 -1.004 -18.291 1.00 90.94 208 LEU A O 1
ATOM 1552 N N . ASP A 1 209 ? 17.602 0.297 -20.103 1.00 90.44 209 ASP A N 1
ATOM 1553 C CA . ASP A 1 209 ? 16.585 1.295 -19.781 1.00 90.44 209 ASP A CA 1
ATOM 1554 C C . ASP A 1 209 ? 15.258 0.983 -20.483 1.00 90.44 209 ASP A C 1
ATOM 1556 O O . ASP A 1 209 ? 15.225 0.622 -21.663 1.00 90.44 209 ASP A O 1
ATOM 1560 N N . PHE A 1 210 ? 14.165 1.154 -19.745 1.00 89.62 210 PHE A N 1
ATOM 1561 C CA . PHE A 1 210 ? 12.799 0.984 -20.223 1.00 89.62 210 PHE A CA 1
ATOM 1562 C C . PHE A 1 210 ? 12.005 2.230 -19.824 1.00 89.62 210 PHE A C 1
ATOM 1564 O O . PHE A 1 210 ? 11.911 2.566 -18.642 1.00 89.62 210 PHE A O 1
ATOM 1571 N N . GLU A 1 211 ? 11.423 2.914 -20.810 1.00 85.88 211 GLU A N 1
ATOM 1572 C CA . GLU A 1 211 ? 10.650 4.141 -20.571 1.00 85.88 211 GLU A CA 1
ATOM 1573 C C . GLU A 1 211 ? 9.348 3.878 -19.794 1.00 85.88 211 GLU A C 1
ATOM 1575 O O . GLU A 1 211 ? 8.832 4.775 -19.125 1.00 85.88 211 GLU A O 1
ATOM 1580 N N . GLU A 1 212 ? 8.835 2.649 -19.853 1.00 90.94 212 GLU A N 1
ATOM 1581 C CA . GLU A 1 212 ? 7.564 2.232 -19.262 1.00 90.94 212 GLU A CA 1
ATOM 1582 C C . GLU A 1 212 ? 7.744 1.256 -18.093 1.00 90.94 212 GLU A C 1
ATOM 1584 O O . GLU A 1 212 ? 8.810 0.672 -17.893 1.00 90.94 212 GLU A O 1
ATOM 1589 N N . PHE A 1 213 ? 6.674 1.055 -17.324 1.00 92.81 213 PHE A N 1
ATOM 1590 C CA . PHE A 1 213 ? 6.665 0.182 -16.159 1.00 92.81 213 PHE A CA 1
ATOM 1591 C C . PHE A 1 213 ? 7.042 -1.261 -16.504 1.00 92.81 213 PHE A C 1
ATOM 1593 O O . PHE A 1 213 ? 6.357 -1.931 -17.285 1.00 92.81 213 PHE A O 1
ATOM 1600 N N . ILE A 1 214 ? 8.100 -1.751 -15.853 1.00 91.94 214 ILE A N 1
ATOM 1601 C CA . ILE A 1 214 ? 8.531 -3.147 -15.933 1.00 91.94 214 ILE A CA 1
ATOM 1602 C C . ILE A 1 214 ? 8.258 -3.872 -14.617 1.00 91.94 214 ILE A C 1
ATOM 1604 O O . ILE A 1 214 ? 8.490 -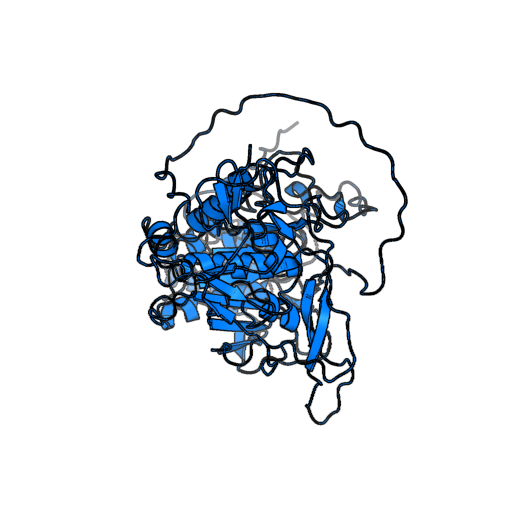3.338 -13.534 1.00 91.94 214 ILE A O 1
ATOM 1608 N N . PHE A 1 215 ? 7.778 -5.106 -14.695 1.00 91.25 215 PHE A N 1
ATOM 1609 C CA . PHE A 1 215 ? 7.450 -5.905 -13.518 1.00 91.25 215 PHE A CA 1
ATOM 1610 C C . PHE A 1 215 ? 7.644 -7.397 -13.786 1.00 91.25 215 PHE A C 1
ATOM 1612 O O . PHE A 1 215 ? 7.612 -7.859 -14.925 1.00 91.25 215 PHE A O 1
ATOM 1619 N N . GLU A 1 216 ? 7.853 -8.158 -12.720 1.00 87.75 216 GLU A N 1
ATOM 1620 C CA . GLU A 1 216 ? 7.869 -9.616 -12.738 1.00 87.75 216 GLU A CA 1
ATOM 1621 C C . GLU A 1 216 ? 6.433 -10.151 -12.835 1.00 87.75 216 GLU A C 1
ATOM 1623 O O . GLU A 1 216 ? 5.652 -10.002 -11.892 1.00 87.75 216 GLU A O 1
ATOM 1628 N N . ASP A 1 217 ? 6.076 -10.812 -13.938 1.00 81.56 217 ASP A N 1
ATOM 1629 C CA . ASP A 1 217 ? 4.811 -11.546 -14.023 1.00 81.56 217 ASP A CA 1
ATOM 1630 C C . ASP A 1 217 ? 5.030 -13.015 -13.657 1.00 81.56 217 ASP A C 1
ATOM 1632 O O . ASP A 1 217 ? 5.336 -13.868 -14.495 1.00 81.56 217 ASP A O 1
ATOM 1636 N N . ALA A 1 218 ? 4.822 -13.323 -12.376 1.00 65.19 218 ALA A N 1
ATOM 1637 C CA . ALA A 1 218 ? 4.908 -14.668 -11.812 1.00 65.19 218 ALA A CA 1
ATOM 1638 C C . ALA A 1 218 ? 3.740 -15.592 -12.246 1.00 65.19 218 ALA A C 1
ATOM 1640 O O . ALA A 1 218 ? 3.228 -16.378 -11.449 1.00 65.19 218 ALA A O 1
ATOM 1641 N N . ALA A 1 219 ? 3.308 -15.523 -13.511 1.00 52.09 219 ALA A N 1
ATOM 1642 C CA . ALA A 1 219 ? 2.075 -16.119 -14.034 1.00 52.09 219 ALA A CA 1
ATOM 1643 C C . ALA A 1 219 ? 1.942 -17.645 -13.928 1.00 52.09 219 ALA A C 1
ATOM 1645 O O . ALA A 1 219 ? 0.873 -18.178 -14.202 1.00 52.09 219 ALA A O 1
ATOM 1646 N N . ALA A 1 220 ? 2.996 -18.343 -13.510 1.00 44.16 220 ALA A N 1
ATOM 1647 C CA . ALA A 1 220 ? 2.980 -19.774 -13.229 1.00 44.16 220 ALA A CA 1
ATOM 1648 C C . ALA A 1 220 ? 2.640 -20.126 -11.760 1.00 44.16 220 ALA A C 1
ATOM 1650 O O . ALA A 1 220 ? 2.747 -21.295 -11.391 1.00 44.16 220 ALA A O 1
ATOM 1651 N N . ARG A 1 221 ? 2.307 -19.147 -10.898 1.00 59.16 221 ARG A N 1
ATOM 1652 C CA . ARG A 1 221 ? 2.205 -19.330 -9.433 1.00 59.16 221 ARG A CA 1
ATOM 1653 C C . ARG A 1 221 ? 0.969 -18.687 -8.791 1.00 59.16 221 ARG A C 1
ATOM 1655 O O . ARG A 1 221 ? 1.080 -17.858 -7.890 1.00 59.16 221 ARG A O 1
ATOM 1662 N N . ASP A 1 222 ? -0.231 -19.096 -9.198 1.00 58.06 222 ASP A N 1
ATOM 1663 C CA . ASP A 1 222 ? -1.476 -18.590 -8.584 1.00 58.06 222 ASP A CA 1
ATOM 1664 C C . ASP A 1 222 ? -1.622 -18.928 -7.085 1.00 58.06 222 ASP A C 1
ATOM 1666 O O . ASP A 1 222 ? -2.389 -18.286 -6.372 1.00 58.06 222 ASP A O 1
ATOM 1670 N N . ASN A 1 223 ? -0.831 -19.873 -6.568 1.00 60.31 223 ASN A N 1
ATOM 1671 C CA . ASN A 1 223 ? -0.720 -20.175 -5.140 1.00 60.31 223 ASN A CA 1
ATOM 1672 C C . ASN A 1 223 ? 0.103 -19.147 -4.326 1.00 60.31 223 ASN A C 1
ATOM 1674 O O . ASN A 1 223 ? 0.056 -19.180 -3.094 1.00 60.31 223 ASN A O 1
ATOM 1678 N N . GLU A 1 224 ? 0.837 -18.234 -4.972 1.00 70.25 224 GLU A N 1
ATOM 1679 C CA . GLU A 1 224 ? 1.668 -17.205 -4.317 1.00 70.25 224 GLU A CA 1
ATOM 1680 C C . GLU A 1 224 ? 1.050 -15.794 -4.352 1.00 70.25 224 GLU A C 1
ATOM 1682 O O . GLU A 1 224 ? 1.703 -14.833 -3.943 1.00 70.25 224 GLU A O 1
ATOM 1687 N N . LYS A 1 225 ? -0.214 -15.653 -4.778 1.00 85.88 225 LYS A N 1
ATOM 1688 C CA . LYS A 1 225 ? -0.941 -14.375 -4.728 1.00 85.88 225 LYS A CA 1
ATOM 1689 C C . LYS A 1 225 ? -0.931 -13.741 -3.332 1.00 85.88 225 LYS A C 1
ATOM 1691 O O . LYS A 1 225 ? -1.004 -14.425 -2.308 1.00 85.88 225 LYS A O 1
ATOM 1696 N N . SER A 1 226 ? -0.877 -12.415 -3.325 1.00 92.56 226 SER A N 1
ATOM 1697 C CA . SER A 1 226 ? -1.079 -11.562 -2.159 1.00 92.56 226 SER A CA 1
ATOM 1698 C C . SER A 1 226 ? -2.474 -10.935 -2.177 1.00 92.56 226 SER A C 1
ATOM 1700 O O . SER A 1 226 ? -3.084 -10.791 -3.238 1.00 92.56 226 SER A O 1
ATOM 1702 N N . THR A 1 227 ? -2.968 -10.549 -1.002 1.00 96.00 227 THR A N 1
ATOM 1703 C CA . THR A 1 227 ? -4.276 -9.899 -0.830 1.00 96.00 227 THR A CA 1
ATOM 1704 C C . THR A 1 227 ? -4.080 -8.500 -0.257 1.00 96.00 227 THR A C 1
ATOM 1706 O O . THR A 1 227 ? -3.402 -8.346 0.762 1.00 96.00 227 THR A O 1
ATOM 1709 N N . VAL A 1 228 ? -4.675 -7.483 -0.884 1.00 97.50 228 VAL A N 1
ATOM 1710 C CA . VAL A 1 228 ? -4.683 -6.104 -0.378 1.00 97.50 228 VAL A CA 1
ATOM 1711 C C . VAL A 1 228 ? -6.064 -5.754 0.159 1.00 97.50 228 VAL A C 1
ATOM 1713 O O . VAL A 1 228 ? -7.044 -5.713 -0.582 1.00 97.50 228 VAL A O 1
ATOM 1716 N N . PHE A 1 229 ? -6.120 -5.461 1.452 1.00 97.50 229 PHE A N 1
ATOM 1717 C CA . PHE A 1 229 ? -7.278 -4.901 2.131 1.00 97.50 229 PHE A CA 1
ATOM 1718 C C . PHE A 1 229 ? -7.188 -3.379 2.044 1.00 97.50 229 PHE A C 1
ATOM 1720 O O . PHE A 1 229 ? -6.273 -2.781 2.613 1.00 97.50 229 PHE A O 1
ATOM 1727 N N . VAL A 1 230 ? -8.108 -2.746 1.324 1.00 95.38 230 VAL A N 1
ATOM 1728 C CA . VAL A 1 230 ? -8.170 -1.285 1.195 1.00 95.38 230 VAL A CA 1
ATOM 1729 C C . VAL A 1 230 ? -9.251 -0.783 2.141 1.00 95.38 230 VAL A C 1
ATOM 1731 O O . VAL A 1 230 ? -10.432 -1.041 1.915 1.00 95.38 230 VAL A O 1
ATOM 1734 N N . ILE A 1 231 ? -8.837 -0.111 3.217 1.00 92.00 231 ILE A N 1
ATOM 1735 C CA . ILE A 1 231 ? -9.738 0.495 4.200 1.00 92.00 231 ILE A CA 1
ATOM 1736 C C . ILE A 1 231 ? -9.954 1.955 3.801 1.00 92.00 231 ILE A C 1
ATOM 1738 O O . ILE A 1 231 ? -9.040 2.771 3.934 1.00 92.00 231 ILE A O 1
ATOM 1742 N N . ASP A 1 232 ? -11.140 2.260 3.274 1.00 88.44 232 ASP A N 1
ATOM 1743 C CA . ASP A 1 232 ? -11.455 3.563 2.676 1.00 88.44 232 ASP A CA 1
ATOM 1744 C C . ASP A 1 232 ? -12.988 3.782 2.579 1.00 88.44 232 ASP A C 1
ATOM 1746 O O . ASP A 1 232 ? -13.768 3.229 3.364 1.00 88.44 232 ASP A O 1
ATOM 1750 N N . GLN A 1 233 ? -13.435 4.604 1.631 1.00 82.38 233 GLN A N 1
ATOM 1751 C CA . GLN A 1 233 ? -14.824 4.964 1.374 1.00 82.38 233 GLN A CA 1
ATOM 1752 C C . GLN A 1 233 ? -15.144 5.020 -0.127 1.00 82.38 233 GLN A C 1
ATOM 1754 O O . GLN A 1 233 ? -14.282 5.323 -0.951 1.00 82.38 233 GLN A O 1
ATOM 1759 N N . ASN A 1 234 ? -16.416 4.789 -0.466 1.00 82.19 234 ASN A N 1
ATOM 1760 C CA . ASN A 1 234 ? -16.977 4.940 -1.812 1.00 82.19 234 ASN A CA 1
ATOM 1761 C C . ASN A 1 234 ? -16.235 4.136 -2.896 1.00 82.19 234 ASN A C 1
ATOM 1763 O O . ASN A 1 234 ? -15.552 4.665 -3.782 1.00 82.19 234 ASN A O 1
ATOM 1767 N N . PHE A 1 235 ? -16.407 2.818 -2.831 1.00 87.31 235 PHE A N 1
ATOM 1768 C CA . PHE A 1 235 ? -15.838 1.882 -3.794 1.00 87.31 235 PHE A CA 1
ATOM 1769 C C . PHE A 1 235 ? -16.799 1.574 -4.949 1.00 87.31 235 PHE A C 1
ATOM 1771 O O . PHE A 1 235 ? -17.799 0.878 -4.765 1.00 87.31 235 PHE A O 1
ATOM 1778 N N . LEU A 1 236 ? -16.444 1.961 -6.176 1.00 88.44 236 LEU A N 1
ATOM 1779 C CA . LEU A 1 236 ? -17.070 1.421 -7.379 1.00 88.44 236 LEU A CA 1
ATOM 1780 C C . LEU A 1 236 ? -16.487 0.032 -7.682 1.00 88.44 236 LEU A C 1
ATOM 1782 O O . LEU A 1 236 ? -15.594 -0.123 -8.515 1.00 88.44 236 LEU A O 1
ATOM 1786 N N . ARG A 1 237 ? -16.997 -1.001 -6.996 1.00 89.44 237 ARG A N 1
ATOM 1787 C CA . ARG A 1 237 ? -16.504 -2.395 -7.098 1.00 89.44 237 ARG A CA 1
ATOM 1788 C C . ARG A 1 237 ? -16.494 -2.974 -8.524 1.00 89.44 237 ARG A C 1
ATOM 1790 O O . ARG A 1 237 ? -15.814 -3.961 -8.778 1.00 89.44 237 ARG A O 1
ATOM 1797 N N . THR A 1 238 ? -17.253 -2.379 -9.443 1.00 89.50 238 THR A N 1
ATOM 1798 C CA . THR A 1 238 ? -17.395 -2.788 -10.850 1.00 89.50 238 THR A CA 1
ATOM 1799 C C . THR A 1 238 ? -16.436 -2.074 -11.812 1.00 89.50 238 THR A C 1
ATOM 1801 O O . THR A 1 238 ? -16.492 -2.343 -13.015 1.00 89.50 238 THR A O 1
ATOM 1804 N N . HIS A 1 239 ? -15.545 -1.202 -11.320 1.00 90.69 239 HIS A N 1
ATOM 1805 C CA . HIS A 1 239 ? -14.605 -0.462 -12.163 1.00 90.69 239 HIS A CA 1
ATOM 1806 C C . HIS A 1 239 ? -13.639 -1.397 -12.917 1.00 90.69 239 HIS A C 1
ATOM 1808 O O . HIS A 1 239 ? -12.967 -2.234 -12.306 1.00 90.69 239 HIS A O 1
ATOM 1814 N N . VAL A 1 240 ? -13.537 -1.246 -14.244 1.00 90.94 240 VAL A N 1
ATOM 1815 C CA . VAL A 1 240 ? -12.800 -2.157 -15.146 1.00 90.94 240 VAL A CA 1
ATOM 1816 C C . VAL A 1 240 ? -11.337 -2.363 -14.775 1.00 90.94 240 VAL A C 1
ATOM 1818 O O . VAL A 1 240 ? -10.799 -3.427 -15.063 1.00 90.94 240 VAL A O 1
ATOM 1821 N N . ASP A 1 241 ? -10.702 -1.393 -14.114 1.00 93.19 241 ASP A N 1
ATOM 1822 C CA . ASP A 1 241 ? -9.305 -1.536 -13.703 1.00 93.19 241 ASP A CA 1
ATOM 1823 C C . ASP A 1 241 ? -9.099 -2.684 -12.699 1.00 93.19 241 ASP A C 1
ATOM 1825 O O . ASP A 1 241 ? -8.099 -3.400 -12.762 1.00 93.19 241 ASP A O 1
ATOM 1829 N N . PHE A 1 242 ? -10.040 -2.892 -11.772 1.00 94.69 242 PHE A N 1
ATOM 1830 C CA . PHE A 1 242 ? -9.823 -3.775 -10.622 1.00 94.69 242 PHE A CA 1
ATOM 1831 C C . PHE A 1 242 ? -10.966 -4.747 -10.292 1.00 94.69 242 PHE A C 1
ATOM 1833 O O . PHE A 1 242 ? -10.739 -5.652 -9.491 1.00 94.69 242 PHE A O 1
ATOM 1840 N N . LYS A 1 243 ? -12.145 -4.633 -10.921 1.00 92.94 243 LYS A N 1
ATOM 1841 C CA . LYS A 1 243 ? -13.329 -5.479 -10.653 1.00 92.94 243 LYS A CA 1
ATOM 1842 C C . LYS A 1 243 ? -13.026 -6.984 -10.589 1.00 92.94 243 LYS A C 1
ATOM 1844 O O . LYS A 1 243 ? -13.470 -7.656 -9.667 1.00 92.94 243 LYS A O 1
ATOM 1849 N N . ASP A 1 244 ? -12.195 -7.493 -11.502 1.00 93.38 244 ASP A N 1
ATOM 1850 C CA . ASP A 1 244 ? -11.900 -8.927 -11.649 1.00 93.38 244 ASP A CA 1
ATOM 1851 C C . ASP A 1 244 ? -10.900 -9.445 -10.589 1.00 93.38 244 ASP A C 1
ATOM 1853 O O . ASP A 1 244 ? -10.508 -10.611 -10.606 1.00 93.38 244 ASP A O 1
ATOM 1857 N N . ARG A 1 245 ? -10.473 -8.570 -9.665 1.00 93.75 245 ARG A N 1
ATOM 1858 C CA . ARG A 1 245 ? -9.622 -8.881 -8.505 1.00 93.75 245 ARG A CA 1
ATOM 1859 C C . ARG A 1 245 ? -10.351 -8.728 -7.175 1.00 93.75 245 ARG A C 1
ATOM 1861 O O . ARG A 1 245 ? -9.793 -9.121 -6.158 1.00 93.75 245 ARG A O 1
ATOM 1868 N N . VAL A 1 246 ? -11.557 -8.156 -7.147 1.00 95.50 246 VAL A N 1
ATOM 1869 C CA . VAL A 1 246 ? -12.321 -7.984 -5.903 1.00 95.50 246 VAL A CA 1
ATOM 1870 C C . VAL A 1 246 ? -12.839 -9.350 -5.453 1.00 95.50 246 VAL A C 1
ATOM 1872 O O . VAL A 1 246 ? -13.825 -9.853 -5.985 1.00 95.50 246 VAL A O 1
ATOM 1875 N N . VAL A 1 247 ? -12.166 -9.960 -4.474 1.00 95.12 247 VAL A N 1
ATOM 1876 C CA . VAL A 1 247 ? -12.553 -11.267 -3.910 1.00 95.12 247 VAL A CA 1
ATOM 1877 C C . VAL A 1 247 ? -13.534 -11.132 -2.748 1.00 95.12 247 VAL A C 1
ATOM 1879 O O . VAL A 1 247 ? -14.244 -12.082 -2.423 1.00 95.12 247 VAL A O 1
ATOM 1882 N N . SER A 1 248 ? -13.598 -9.956 -2.118 1.00 95.06 248 SER A N 1
ATOM 1883 C CA . SER A 1 248 ? -14.610 -9.628 -1.114 1.00 95.06 248 SER A CA 1
ATOM 1884 C C . SER A 1 248 ? -14.762 -8.115 -0.941 1.00 95.06 248 SER A C 1
ATOM 1886 O O . SER A 1 248 ? -13.861 -7.342 -1.273 1.00 95.06 248 SER A O 1
ATOM 1888 N N . ALA A 1 249 ? -15.905 -7.682 -0.419 1.00 93.25 249 ALA A N 1
ATOM 1889 C CA . ALA A 1 249 ? -16.165 -6.296 -0.062 1.00 93.25 249 ALA A CA 1
ATOM 1890 C C . ALA A 1 249 ? -17.189 -6.242 1.081 1.00 93.25 249 ALA A C 1
ATOM 1892 O O . ALA A 1 249 ? -18.141 -7.021 1.061 1.00 93.25 249 ALA A O 1
ATOM 1893 N N . TRP A 1 250 ? -17.000 -5.352 2.057 1.00 91.81 250 TRP A N 1
ATOM 1894 C CA . TRP A 1 250 ? -17.929 -5.177 3.180 1.00 91.81 250 TRP A CA 1
ATOM 1895 C C . TRP A 1 250 ? -17.851 -3.778 3.813 1.00 91.81 250 TRP A C 1
ATOM 1897 O O . TRP A 1 250 ? -16.803 -3.126 3.774 1.00 91.81 250 TRP A O 1
ATOM 1907 N N . SER A 1 251 ? -18.935 -3.337 4.455 1.00 87.62 251 SER A N 1
ATOM 1908 C CA . SER A 1 251 ? -18.950 -2.190 5.379 1.00 87.62 251 SER A CA 1
ATOM 1909 C C . SER A 1 251 ? -18.906 -2.634 6.844 1.00 87.62 251 SER A C 1
ATOM 1911 O O . SER A 1 251 ? -19.194 -3.787 7.174 1.00 87.62 251 SER A O 1
ATOM 1913 N N . MET A 1 252 ? -18.501 -1.718 7.730 1.00 84.81 252 MET A N 1
ATOM 1914 C CA . MET A 1 252 ? -18.588 -1.894 9.185 1.00 84.81 252 MET A CA 1
ATOM 1915 C C . MET A 1 252 ? -19.861 -1.259 9.743 1.00 84.81 252 MET A C 1
ATOM 1917 O O . MET A 1 252 ? -20.043 -0.037 9.671 1.00 84.81 252 MET A O 1
ATOM 1921 N N . SER A 1 253 ? -20.700 -2.085 10.363 1.00 79.00 253 SER A N 1
ATOM 1922 C CA . SER A 1 253 ? -21.869 -1.632 11.115 1.00 79.00 253 SER A CA 1
ATOM 1923 C C . SER A 1 253 ? -21.459 -0.883 12.405 1.00 79.00 253 SER A C 1
ATOM 1925 O O . SER A 1 253 ? -20.306 -0.972 12.845 1.00 79.00 253 SER A O 1
ATOM 1927 N N . PRO A 1 254 ? -22.366 -0.124 13.056 1.00 74.31 254 PRO A N 1
ATOM 1928 C CA . PRO A 1 254 ? -22.089 0.497 14.358 1.00 74.31 254 PRO A CA 1
ATOM 1929 C C . PRO A 1 254 ? -21.741 -0.508 15.474 1.00 74.31 254 PRO A C 1
ATOM 1931 O O . PRO A 1 254 ? -20.953 -0.182 16.356 1.00 74.31 254 PRO A O 1
ATOM 1934 N N . ASP A 1 255 ? -22.298 -1.721 15.430 1.00 74.81 255 ASP A N 1
ATOM 1935 C CA . ASP A 1 255 ? -22.075 -2.815 16.391 1.00 74.81 255 ASP A CA 1
ATOM 1936 C C . ASP A 1 255 ? -20.862 -3.712 16.052 1.00 74.81 255 ASP A C 1
ATOM 1938 O O . ASP A 1 255 ? -20.557 -4.687 16.754 1.00 74.81 255 ASP A O 1
ATOM 1942 N N . GLY A 1 256 ? -20.107 -3.356 15.008 1.00 75.12 256 GLY A N 1
ATOM 1943 C CA . GLY A 1 256 ? -18.856 -4.019 14.646 1.00 75.12 256 GLY A CA 1
ATOM 1944 C C . GLY A 1 256 ? -19.039 -5.390 14.010 1.00 75.12 256 GLY A C 1
ATOM 1945 O O . GLY A 1 256 ? -18.233 -6.290 14.263 1.00 75.12 256 GLY A O 1
ATOM 1946 N N . GLU A 1 257 ? -20.114 -5.565 13.251 1.00 82.81 257 GLU A N 1
ATOM 1947 C CA . GLU A 1 257 ? -20.344 -6.700 12.364 1.00 82.81 257 GLU A CA 1
ATOM 1948 C C . GLU A 1 257 ? -20.069 -6.296 10.903 1.00 82.81 257 GLU A C 1
ATOM 1950 O O . GLU A 1 257 ? -20.012 -5.115 10.546 1.00 82.81 257 GLU A O 1
ATOM 1955 N N . THR A 1 258 ? -19.838 -7.294 10.050 1.00 84.69 258 THR A N 1
ATOM 1956 C CA . THR A 1 258 ? -19.628 -7.105 8.607 1.00 84.69 258 THR A CA 1
ATOM 1957 C C . THR A 1 258 ? -20.961 -7.068 7.871 1.00 84.69 258 THR A C 1
ATOM 1959 O O . THR A 1 258 ? -21.679 -8.069 7.841 1.00 84.69 258 THR A O 1
ATOM 1962 N N . GLU A 1 259 ? -21.248 -5.959 7.203 1.00 83.69 259 GLU A N 1
ATOM 1963 C CA . GLU A 1 259 ? -22.372 -5.822 6.275 1.00 83.69 259 GLU A CA 1
ATOM 1964 C C . GLU A 1 259 ? -21.895 -6.099 4.840 1.00 83.69 259 GLU A C 1
ATOM 1966 O O . GLU A 1 259 ? -20.818 -5.661 4.435 1.00 83.69 259 GLU A O 1
ATOM 1971 N N . ALA A 1 260 ? -22.681 -6.845 4.060 1.00 73.75 260 ALA A N 1
ATOM 1972 C CA . ALA A 1 260 ? -22.248 -7.408 2.773 1.00 73.75 260 ALA A CA 1
ATOM 1973 C C . ALA A 1 260 ? -22.140 -6.399 1.608 1.00 73.75 260 ALA A C 1
ATOM 1975 O O . ALA A 1 260 ? -21.712 -6.775 0.515 1.00 73.75 260 ALA A O 1
ATOM 1976 N N . ASP A 1 261 ? -22.517 -5.136 1.821 1.00 68.38 261 ASP A N 1
ATOM 1977 C CA . ASP A 1 261 ? -22.596 -4.122 0.773 1.00 68.38 261 ASP A CA 1
ATOM 1978 C C . ASP A 1 261 ? -21.663 -2.938 1.044 1.00 68.38 261 ASP A C 1
ATOM 1980 O O . ASP A 1 261 ? -21.809 -2.191 2.007 1.00 68.38 261 ASP A O 1
ATOM 1984 N N . VAL A 1 262 ? -20.710 -2.729 0.132 1.00 70.81 262 VAL A N 1
ATOM 1985 C CA . VAL A 1 262 ? -19.999 -1.451 0.012 1.00 70.81 262 VAL A CA 1
ATOM 1986 C C . VAL A 1 262 ? -20.848 -0.498 -0.821 1.00 70.81 262 VAL A C 1
ATOM 1988 O O . VAL A 1 262 ? -21.164 -0.777 -1.979 1.00 70.81 262 VAL A O 1
ATOM 1991 N N . TYR A 1 263 ? -21.230 0.624 -0.222 1.00 70.94 263 TYR A N 1
ATOM 1992 C CA . TYR A 1 263 ? -22.098 1.613 -0.850 1.00 70.94 263 TYR A CA 1
ATOM 1993 C C . TYR A 1 263 ? -21.283 2.736 -1.491 1.00 70.94 263 TYR A C 1
ATOM 1995 O O . TYR A 1 263 ? -20.396 3.314 -0.860 1.00 70.94 263 TYR A O 1
ATOM 2003 N N . TYR A 1 264 ? -21.627 3.089 -2.726 1.00 69.06 264 TYR A N 1
ATOM 2004 C CA . TYR A 1 264 ? -21.068 4.243 -3.419 1.00 69.06 264 TYR A CA 1
ATOM 2005 C C . TYR A 1 264 ? -22.036 5.432 -3.317 1.00 69.06 264 TYR A C 1
ATOM 2007 O O . TYR A 1 264 ? -23.127 5.379 -3.881 1.00 69.06 264 TYR A O 1
ATOM 2015 N N . PHE A 1 265 ? -21.642 6.499 -2.614 1.00 63.69 265 PHE A N 1
ATOM 2016 C CA . PHE A 1 265 ? -22.483 7.684 -2.364 1.00 63.69 265 PHE A CA 1
ATOM 2017 C C . PHE A 1 265 ? -21.935 8.977 -3.008 1.00 63.69 265 PHE A C 1
ATOM 2019 O O . PHE A 1 265 ? -22.294 10.080 -2.597 1.00 63.69 265 PHE A O 1
ATOM 2026 N N . GLY A 1 266 ? -21.075 8.862 -4.025 1.00 60.72 266 GLY A N 1
ATOM 2027 C CA . GLY A 1 266 ? -20.314 9.995 -4.567 1.00 60.72 266 GLY A CA 1
ATOM 2028 C C . GLY A 1 266 ? -18.970 10.186 -3.854 1.00 60.72 266 GLY A C 1
ATOM 2029 O O . GLY A 1 266 ? -18.802 9.722 -2.730 1.00 60.72 266 GLY A O 1
ATOM 2030 N N . ASN A 1 267 ? -18.029 10.888 -4.503 1.00 71.25 267 ASN A N 1
ATOM 2031 C CA . ASN A 1 267 ? -16.581 10.876 -4.210 1.00 71.25 267 ASN A CA 1
ATOM 2032 C C . ASN A 1 267 ? -15.951 9.497 -4.502 1.00 71.25 267 ASN A C 1
ATOM 2034 O O . ASN A 1 267 ? -16.433 8.471 -4.058 1.00 71.25 267 ASN A O 1
ATOM 2038 N N . ASP A 1 268 ? -14.850 9.457 -5.244 1.00 82.31 268 ASP A N 1
ATOM 2039 C CA . ASP A 1 268 ? -14.201 8.245 -5.758 1.00 82.31 268 ASP A CA 1
ATOM 2040 C C . ASP A 1 268 ? -12.814 8.005 -5.133 1.00 82.31 268 ASP A C 1
ATOM 2042 O O . ASP A 1 268 ? -11.892 7.485 -5.771 1.00 82.31 268 ASP A O 1
ATOM 2046 N N . HIS A 1 269 ? -12.646 8.404 -3.870 1.00 87.06 269 HIS A N 1
ATOM 2047 C CA . HIS A 1 269 ? -11.399 8.247 -3.122 1.00 87.06 269 HIS A CA 1
ATOM 2048 C C . HIS A 1 269 ? -10.961 6.772 -3.010 1.00 87.06 269 HIS A C 1
ATOM 2050 O O . HIS A 1 269 ? -9.944 6.393 -3.596 1.00 87.06 269 HIS A O 1
ATOM 2056 N N . GLY A 1 270 ? -11.758 5.906 -2.373 1.00 90.12 270 GLY A N 1
ATOM 2057 C CA . GLY A 1 270 ? -11.435 4.482 -2.219 1.00 90.12 270 GLY A CA 1
ATOM 2058 C C . GLY A 1 270 ? -11.381 3.719 -3.542 1.00 90.12 270 GLY A C 1
ATOM 2059 O O . GLY A 1 270 ? -10.581 2.797 -3.694 1.00 90.12 270 GLY A O 1
ATOM 2060 N N . THR A 1 271 ? -12.157 4.158 -4.538 1.00 92.44 271 THR A N 1
ATOM 2061 C CA . THR A 1 271 ? -12.074 3.666 -5.925 1.00 92.44 271 THR A CA 1
ATOM 2062 C C . THR A 1 271 ? -10.673 3.890 -6.512 1.00 92.44 271 THR A C 1
ATOM 2064 O O . THR A 1 271 ? -10.050 2.942 -6.993 1.00 92.44 271 THR A O 1
ATOM 2067 N N . CYS A 1 272 ? -10.124 5.102 -6.385 1.00 93.88 272 CYS A N 1
ATOM 2068 C CA . CYS A 1 272 ? -8.752 5.411 -6.793 1.00 93.88 272 CYS A CA 1
ATOM 2069 C C . CYS A 1 272 ? -7.708 4.631 -5.979 1.00 93.88 272 CYS A C 1
ATOM 2071 O O . CYS A 1 272 ? -6.754 4.104 -6.554 1.00 93.88 272 CYS A O 1
ATOM 2073 N N . MET A 1 273 ? -7.896 4.492 -4.659 1.00 95.69 273 MET A N 1
ATOM 2074 C CA . MET A 1 273 ? -6.956 3.754 -3.804 1.00 95.69 273 MET A CA 1
ATOM 2075 C C . MET A 1 273 ? -6.890 2.263 -4.167 1.00 95.69 273 MET A C 1
ATOM 2077 O O . MET A 1 273 ? -5.798 1.704 -4.275 1.00 95.69 273 MET A O 1
ATOM 2081 N N . ALA A 1 274 ? -8.032 1.621 -4.430 1.00 96.50 274 ALA A N 1
ATOM 2082 C CA . ALA A 1 274 ? -8.078 0.236 -4.907 1.00 96.50 274 ALA A CA 1
ATOM 2083 C C . ALA A 1 274 ? -7.381 0.072 -6.272 1.00 96.50 274 ALA A C 1
ATOM 2085 O O . ALA A 1 274 ? -6.596 -0.864 -6.460 1.00 96.50 274 ALA A O 1
ATOM 2086 N N . SER A 1 275 ? -7.596 1.028 -7.183 1.00 96.75 275 SER A N 1
ATOM 2087 C CA . SER A 1 275 ? -6.893 1.122 -8.470 1.00 96.75 275 SER A CA 1
ATOM 2088 C C . SER A 1 275 ? -5.373 1.154 -8.302 1.00 96.75 275 SER A C 1
ATOM 2090 O O . SER A 1 275 ? -4.667 0.319 -8.859 1.00 96.75 275 SER A O 1
ATOM 2092 N N . LEU A 1 276 ? -4.857 2.073 -7.486 1.00 97.62 276 LEU A N 1
ATOM 2093 C CA . LEU A 1 276 ? -3.418 2.289 -7.324 1.00 97.62 276 LEU A CA 1
ATOM 2094 C C . LEU A 1 276 ? -2.710 1.151 -6.575 1.00 97.62 276 LEU A C 1
ATOM 2096 O O . LEU A 1 276 ? -1.520 0.907 -6.796 1.00 97.62 276 LEU A O 1
ATOM 2100 N N . ALA A 1 277 ? -3.433 0.423 -5.724 1.00 97.00 277 ALA A N 1
ATOM 2101 C CA . ALA A 1 277 ? -2.909 -0.765 -5.067 1.00 97.00 277 ALA A CA 1
ATOM 2102 C C . ALA A 1 277 ? -2.760 -1.950 -6.042 1.00 97.00 277 ALA A C 1
ATOM 2104 O O . ALA A 1 277 ? -1.662 -2.500 -6.184 1.00 97.00 277 ALA A O 1
ATOM 2105 N N . ALA A 1 278 ? -3.843 -2.342 -6.727 1.00 96.12 278 ALA A N 1
ATOM 2106 C CA . ALA A 1 278 ? -3.902 -3.609 -7.471 1.00 96.12 278 ALA A CA 1
ATOM 2107 C C . ALA A 1 278 ? -4.688 -3.565 -8.801 1.00 96.12 278 ALA A C 1
ATOM 2109 O O . ALA A 1 278 ? -4.997 -4.609 -9.371 1.00 96.12 278 ALA A O 1
ATOM 2110 N N . GLY A 1 279 ? -4.992 -2.385 -9.339 1.00 95.62 279 GLY A N 1
ATOM 2111 C CA . GLY A 1 279 ? -5.563 -2.227 -10.677 1.00 95.62 279 GLY A CA 1
ATOM 2112 C C . GLY A 1 279 ? -4.685 -2.808 -11.795 1.00 95.62 279 GLY A C 1
ATOM 2113 O O . GLY A 1 279 ? -3.454 -2.828 -11.709 1.00 95.62 279 GLY A O 1
ATOM 2114 N N . ALA A 1 280 ? -5.322 -3.274 -12.869 1.00 93.62 280 ALA A N 1
ATOM 2115 C CA . ALA A 1 280 ? -4.675 -3.823 -14.056 1.00 93.62 280 ALA A CA 1
ATOM 2116 C C . ALA A 1 280 ? -3.749 -2.797 -14.709 1.00 93.62 280 ALA A C 1
ATOM 2118 O O . ALA A 1 280 ? -2.573 -3.056 -14.932 1.00 93.62 280 ALA A O 1
ATOM 2119 N N . TYR A 1 281 ? -4.260 -1.608 -14.980 1.00 94.38 281 TYR A N 1
ATOM 2120 C CA . TYR A 1 281 ? -3.559 -0.521 -15.629 1.00 94.38 281 TYR A CA 1
ATOM 2121 C C . TYR A 1 281 ? -2.837 0.377 -14.614 1.00 94.38 281 TYR A C 1
ATOM 2123 O O . TYR A 1 281 ? -1.635 0.591 -14.777 1.00 94.38 281 TYR A O 1
ATOM 2131 N N . SER A 1 282 ? -3.504 0.835 -13.545 1.00 94.81 282 SER A N 1
ATOM 2132 C CA . SER A 1 282 ? -2.915 1.822 -12.614 1.00 94.81 282 SER A CA 1
ATOM 2133 C C . SER A 1 282 ? -2.170 1.244 -11.405 1.00 94.81 282 SER A C 1
ATOM 2135 O O . SER A 1 282 ? -1.327 1.934 -10.830 1.00 94.81 282 SER A O 1
ATOM 2137 N N . GLY A 1 283 ? -2.427 -0.011 -11.027 1.00 95.38 283 GLY A N 1
ATOM 2138 C CA . GLY A 1 283 ? -1.866 -0.607 -9.812 1.00 95.38 283 GLY A CA 1
ATOM 2139 C C . GLY A 1 283 ? -0.438 -1.120 -9.965 1.00 95.38 283 GLY A C 1
ATOM 2140 O O . GLY A 1 283 ? -0.010 -1.467 -11.065 1.00 95.38 283 GLY A O 1
ATOM 2141 N N . VAL A 1 284 ? 0.301 -1.232 -8.856 1.00 91.94 284 VAL A N 1
ATOM 2142 C CA . VAL A 1 284 ? 1.626 -1.890 -8.852 1.00 91.94 284 VAL A CA 1
ATOM 2143 C C . VAL A 1 284 ? 1.467 -3.415 -8.835 1.00 91.94 284 VAL A C 1
ATOM 2145 O O . VAL A 1 284 ? 2.088 -4.121 -9.631 1.00 91.94 284 VAL A O 1
ATOM 2148 N N . ALA A 1 285 ? 0.604 -3.947 -7.962 1.00 94.06 285 ALA A N 1
ATOM 2149 C CA . ALA A 1 285 ? 0.400 -5.386 -7.815 1.00 94.06 285 ALA A CA 1
ATOM 2150 C C . ALA A 1 285 ? -0.644 -5.923 -8.806 1.00 94.06 285 ALA A C 1
ATOM 2152 O O . ALA A 1 285 ? -1.758 -6.277 -8.427 1.00 94.06 285 ALA A O 1
ATOM 2153 N N . LYS A 1 286 ? -0.256 -6.046 -10.081 1.00 91.94 286 LYS A N 1
ATOM 2154 C CA . LYS A 1 286 ? -1.117 -6.452 -11.217 1.00 91.94 286 LYS A CA 1
ATOM 2155 C C . LYS A 1 286 ? -1.950 -7.732 -11.022 1.00 91.94 286 LYS A C 1
ATOM 2157 O O . LYS A 1 286 ? -2.917 -7.940 -11.759 1.00 91.94 286 LYS A O 1
ATOM 2162 N N . ARG A 1 287 ? -1.572 -8.593 -10.070 1.00 90.00 287 ARG A N 1
ATOM 2163 C CA . ARG A 1 287 ? -2.188 -9.900 -9.768 1.00 90.00 287 ARG A CA 1
ATOM 2164 C C . ARG A 1 287 ? -2.764 -10.028 -8.351 1.00 90.00 287 ARG A C 1
ATOM 2166 O O . ARG A 1 287 ? -3.262 -11.106 -8.034 1.00 90.00 287 ARG A O 1
ATOM 2173 N N . ALA A 1 288 ? -2.622 -9.014 -7.494 1.00 93.44 288 ALA A N 1
ATOM 2174 C CA . ALA A 1 288 ? -3.085 -9.126 -6.114 1.00 93.44 288 ALA A CA 1
ATOM 2175 C C . ALA A 1 288 ? -4.613 -9.172 -6.058 1.00 93.44 288 ALA A C 1
ATOM 2177 O O . ALA A 1 288 ? -5.292 -8.465 -6.804 1.00 93.44 288 ALA A O 1
ATOM 2178 N N . ASP A 1 289 ? -5.135 -9.997 -5.160 1.00 95.75 289 ASP A N 1
ATOM 2179 C CA . ASP A 1 289 ? -6.559 -10.024 -4.856 1.00 95.75 289 ASP A CA 1
ATOM 2180 C C . ASP A 1 289 ? -6.901 -8.803 -3.979 1.00 95.75 289 ASP A C 1
ATOM 2182 O O . ASP A 1 289 ? -6.101 -8.378 -3.142 1.00 95.75 289 ASP A O 1
ATOM 2186 N N . LEU A 1 290 ? -8.081 -8.220 -4.169 1.00 96.81 290 LEU A N 1
ATOM 2187 C CA . LEU A 1 290 ? -8.558 -7.037 -3.454 1.00 96.81 290 LEU A CA 1
ATOM 2188 C C . LEU A 1 290 ? -9.695 -7.381 -2.504 1.00 96.81 290 LEU A C 1
ATOM 2190 O O . LEU A 1 290 ? -10.651 -8.069 -2.869 1.00 96.81 290 LEU A O 1
ATOM 2194 N N . VAL A 1 291 ? -9.619 -6.803 -1.311 1.00 97.38 291 VAL A N 1
ATOM 2195 C CA . VAL A 1 291 ? -10.706 -6.777 -0.341 1.00 97.38 291 VAL A CA 1
ATOM 2196 C C . VAL A 1 291 ? -11.021 -5.325 -0.003 1.00 97.38 291 VAL A C 1
ATOM 2198 O O . VAL A 1 291 ? -10.147 -4.578 0.436 1.00 97.38 291 VAL A O 1
ATOM 2201 N N . LEU A 1 292 ? -12.265 -4.913 -0.237 1.00 95.31 292 LEU A N 1
ATOM 2202 C CA . LEU A 1 292 ? -12.701 -3.523 -0.080 1.00 95.31 292 LEU A CA 1
ATOM 2203 C C . LEU A 1 292 ? -13.424 -3.363 1.261 1.00 95.31 292 LEU A C 1
ATOM 2205 O O . LEU A 1 292 ? -14.436 -4.021 1.495 1.00 95.31 292 LEU A O 1
ATOM 2209 N N . VAL A 1 293 ? -12.900 -2.518 2.148 1.00 92.88 293 VAL A N 1
ATOM 2210 C CA . VAL A 1 293 ? -13.377 -2.390 3.532 1.00 92.88 293 VAL A CA 1
ATOM 2211 C C . VAL A 1 293 ? -13.846 -0.962 3.778 1.00 92.88 293 VAL A C 1
ATOM 2213 O O . VAL A 1 293 ? -13.042 -0.031 3.825 1.00 92.88 293 VAL A O 1
ATOM 2216 N N . GLN A 1 294 ? -15.157 -0.781 3.919 1.00 88.44 294 GLN A N 1
ATOM 2217 C CA . GLN A 1 294 ? -15.783 0.535 4.000 1.00 88.44 294 GLN A CA 1
ATOM 2218 C C . GLN A 1 294 ? -16.096 0.953 5.442 1.00 88.44 294 GLN A C 1
ATOM 2220 O O . GLN A 1 294 ? -16.769 0.240 6.187 1.00 88.44 294 GLN A O 1
ATOM 2225 N N . LEU A 1 295 ? -15.635 2.148 5.818 1.00 80.62 295 LEU A N 1
ATOM 2226 C CA . LEU A 1 295 ? -15.768 2.689 7.178 1.00 80.62 295 LEU A CA 1
ATOM 2227 C C . LEU A 1 295 ? -17.023 3.556 7.423 1.00 80.62 295 LEU A C 1
ATOM 2229 O O . LEU A 1 295 ? -17.355 3.853 8.574 1.00 80.62 295 LEU A O 1
ATOM 2233 N N . MET A 1 296 ? -17.703 3.988 6.355 1.00 68.56 296 MET A N 1
ATOM 2234 C CA . MET A 1 296 ? -18.674 5.092 6.402 1.00 68.56 296 MET A CA 1
ATOM 2235 C C . MET A 1 296 ? -19.921 4.842 7.256 1.00 68.56 296 MET A C 1
ATOM 2237 O O . MET A 1 296 ? -20.492 3.750 7.274 1.00 68.56 296 MET A O 1
ATOM 2241 N N . HIS A 1 297 ? -20.375 5.899 7.924 1.00 58.50 297 HIS A N 1
ATOM 2242 C CA . HIS A 1 297 ? -21.662 5.972 8.609 1.00 58.50 297 HIS A CA 1
ATOM 2243 C C . HIS A 1 297 ? -22.820 6.164 7.606 1.00 58.50 297 HIS A C 1
ATOM 2245 O O . HIS A 1 297 ? -22.677 6.896 6.629 1.00 58.50 297 HIS A O 1
ATOM 2251 N N . LEU A 1 298 ? -23.955 5.490 7.830 1.00 55.66 298 LEU A N 1
ATOM 2252 C CA . LEU A 1 298 ? -25.079 5.434 6.879 1.00 55.66 298 LEU A CA 1
ATOM 2253 C C . LEU A 1 298 ? -26.047 6.632 6.987 1.00 55.66 298 LEU A C 1
ATOM 2255 O O . LEU A 1 298 ? -26.896 6.814 6.117 1.00 55.66 298 LEU A O 1
ATOM 2259 N N . ASP A 1 299 ? -25.891 7.489 7.998 1.00 56.28 299 ASP A N 1
ATOM 2260 C CA . ASP A 1 299 ? -26.840 8.560 8.343 1.00 56.28 299 ASP A CA 1
ATOM 2261 C C . ASP A 1 299 ? -26.626 9.844 7.504 1.00 56.28 299 ASP A C 1
ATOM 2263 O O . ASP A 1 299 ? -26.561 10.960 8.024 1.00 56.28 299 ASP A O 1
ATOM 2267 N N . ASN A 1 300 ? -26.477 9.698 6.181 1.00 50.56 300 ASN A N 1
ATOM 2268 C CA . ASN A 1 300 ? -26.252 10.769 5.190 1.00 50.56 300 ASN A CA 1
ATOM 2269 C C . ASN A 1 300 ? -25.005 11.660 5.404 1.00 50.56 300 ASN A C 1
ATOM 2271 O O . ASN A 1 300 ? -24.826 12.645 4.686 1.00 50.56 300 ASN A O 1
ATOM 2275 N N . GLN A 1 301 ? -24.116 11.332 6.346 1.00 54.50 301 GLN A N 1
ATOM 2276 C CA . GLN A 1 301 ? -22.867 12.066 6.582 1.00 54.50 301 GLN A CA 1
ATOM 2277 C C . GLN A 1 301 ? -21.684 11.333 5.947 1.00 54.50 301 GLN A C 1
ATOM 2279 O O . GLN A 1 301 ? -20.919 10.632 6.615 1.00 54.50 301 GLN A O 1
ATOM 2284 N N . ALA A 1 302 ? -21.538 11.519 4.631 1.00 55.28 302 ALA A N 1
ATOM 2285 C CA . ALA A 1 302 ? -20.351 11.094 3.897 1.00 55.28 302 ALA A CA 1
ATOM 2286 C C . ALA A 1 302 ? -19.078 11.599 4.602 1.00 55.28 302 ALA A C 1
ATOM 2288 O O . ALA A 1 302 ? -19.032 12.727 5.099 1.00 55.28 302 ALA A O 1
ATOM 2289 N N . ASN A 1 303 ? -18.041 10.760 4.621 1.00 63.88 303 ASN A N 1
ATOM 2290 C CA . ASN A 1 303 ? -16.771 10.982 5.317 1.00 63.88 303 ASN A CA 1
ATOM 2291 C C . ASN A 1 303 ? -16.788 10.870 6.854 1.00 63.88 303 ASN A C 1
ATOM 2293 O O . ASN A 1 303 ? -15.769 11.195 7.450 1.00 63.88 303 ASN A O 1
ATOM 2297 N N . LYS A 1 304 ? -17.843 10.401 7.537 1.00 70.06 304 LYS A N 1
ATOM 2298 C CA . LYS A 1 304 ? -17.765 10.145 8.994 1.00 70.06 304 LYS A CA 1
ATOM 2299 C C . LYS A 1 304 ? -17.559 8.675 9.361 1.00 70.06 304 LYS A C 1
ATOM 2301 O O . LYS A 1 304 ? -18.198 7.781 8.806 1.00 70.06 304 LYS A O 1
ATOM 2306 N N . CYS A 1 305 ? -16.674 8.448 10.331 1.00 75.44 305 CYS A N 1
ATOM 2307 C CA . CYS A 1 305 ? -16.365 7.159 10.948 1.00 75.44 305 CYS A CA 1
ATOM 2308 C C . CYS A 1 305 ? -16.215 7.337 12.472 1.00 75.44 305 CYS A C 1
ATOM 2310 O O . CYS A 1 305 ? -16.143 8.458 12.971 1.00 75.44 305 CYS A O 1
ATOM 2312 N N . THR A 1 306 ? -16.138 6.233 13.210 1.00 76.38 306 THR A N 1
ATOM 2313 C CA . THR A 1 306 ? -15.739 6.209 14.621 1.00 76.38 306 THR A CA 1
ATOM 2314 C C . THR A 1 306 ? -14.433 5.432 14.795 1.00 76.38 306 THR A C 1
ATOM 2316 O O . THR A 1 306 ? -14.036 4.618 13.947 1.00 76.38 306 THR A O 1
ATOM 2319 N N . VAL A 1 307 ? -13.748 5.653 15.913 1.00 75.12 307 VAL A N 1
ATOM 2320 C CA . VAL A 1 307 ? -12.543 4.889 16.273 1.00 75.12 307 VAL A CA 1
ATOM 2321 C C . VAL A 1 307 ? -12.869 3.394 16.322 1.00 75.12 307 VAL A C 1
ATOM 2323 O O . VAL A 1 307 ? -12.180 2.594 15.685 1.00 75.12 307 VAL A O 1
ATOM 2326 N N . SER A 1 308 ? -13.967 3.027 16.987 1.00 75.81 308 SER A N 1
ATOM 2327 C CA . SER A 1 308 ? -14.467 1.658 17.134 1.00 75.81 308 SER A CA 1
ATOM 2328 C C . SER A 1 308 ? -14.667 0.948 15.802 1.00 75.81 308 SER A C 1
ATOM 2330 O O . SER A 1 308 ? -14.163 -0.157 15.628 1.00 75.81 308 SER A O 1
ATOM 2332 N N . ARG A 1 309 ? -15.302 1.596 14.819 1.00 79.25 309 ARG A N 1
ATOM 2333 C CA . ARG A 1 309 ? -15.479 1.059 13.459 1.00 79.25 309 ARG A CA 1
ATOM 2334 C C . ARG A 1 309 ? -14.155 0.761 12.771 1.00 79.25 309 ARG A C 1
ATOM 2336 O O . ARG A 1 309 ? -14.039 -0.248 12.081 1.00 79.25 309 ARG A O 1
ATOM 2343 N N . THR A 1 310 ? -13.138 1.590 12.995 1.00 77.69 310 THR A N 1
ATOM 2344 C CA . THR A 1 310 ? -11.801 1.338 12.445 1.00 77.69 310 THR A CA 1
ATOM 2345 C C . THR A 1 310 ? -11.107 0.168 13.148 1.00 77.69 310 THR A C 1
ATOM 2347 O O . THR A 1 310 ? -10.459 -0.647 12.491 1.00 77.69 310 THR A O 1
ATOM 2350 N N . ILE A 1 311 ? -11.293 0.021 14.466 1.00 77.12 311 ILE A N 1
ATOM 2351 C CA . ILE A 1 311 ? -10.848 -1.169 15.208 1.00 77.12 311 ILE A CA 1
ATOM 2352 C C . ILE A 1 311 ? -11.558 -2.415 14.654 1.00 77.12 311 ILE A C 1
ATOM 2354 O O . ILE A 1 311 ? -10.891 -3.375 14.272 1.00 77.12 311 ILE A O 1
ATOM 2358 N N . PHE A 1 312 ? -12.886 -2.389 14.523 1.00 80.50 312 PHE A N 1
ATOM 2359 C CA . PHE A 1 312 ? -13.682 -3.497 13.991 1.00 80.50 312 PHE A CA 1
ATOM 2360 C C . PHE A 1 312 ? -13.299 -3.872 12.553 1.00 80.50 312 PHE A C 1
ATOM 2362 O O . PHE A 1 312 ? -13.210 -5.062 12.257 1.00 80.50 312 PHE A O 1
ATOM 2369 N N . ALA A 1 313 ? -12.963 -2.905 11.692 1.00 84.75 313 ALA A N 1
ATOM 2370 C CA . ALA A 1 313 ? -12.431 -3.176 10.355 1.00 84.75 313 ALA A CA 1
ATOM 2371 C C . ALA A 1 313 ? -11.158 -4.031 10.420 1.00 84.75 313 ALA A C 1
ATOM 2373 O O . ALA A 1 313 ? -11.054 -5.051 9.738 1.00 84.75 313 ALA A O 1
ATOM 2374 N N . LEU A 1 314 ? -10.215 -3.655 11.285 1.00 84.19 314 LEU A N 1
ATOM 2375 C CA . LEU A 1 314 ? -8.946 -4.363 11.462 1.00 84.19 314 LEU A CA 1
ATOM 2376 C C . LEU A 1 314 ? -9.143 -5.757 12.082 1.00 84.19 314 LEU A C 1
ATOM 2378 O O . LEU A 1 314 ? -8.481 -6.704 11.657 1.00 84.19 314 LEU A O 1
ATOM 2382 N N . LEU A 1 315 ? -10.096 -5.920 13.006 1.00 80.94 315 LEU A N 1
ATOM 2383 C CA . LEU A 1 315 ? -10.474 -7.230 13.554 1.00 80.94 315 LEU A CA 1
ATOM 2384 C C . LEU A 1 315 ? -11.130 -8.139 12.504 1.00 80.94 315 LEU A C 1
ATOM 2386 O O . LEU A 1 315 ? -10.797 -9.320 12.422 1.00 80.94 315 LEU A O 1
ATOM 2390 N N . SER A 1 316 ? -12.032 -7.602 11.680 1.00 85.56 316 SER A N 1
ATOM 2391 C CA . SER A 1 316 ? -12.682 -8.339 10.592 1.00 85.56 316 SER A CA 1
ATOM 2392 C C . SER A 1 316 ? -11.677 -8.761 9.520 1.00 85.56 316 SER A C 1
ATOM 2394 O O . SER A 1 316 ? -11.727 -9.897 9.051 1.00 85.56 316 SER A O 1
ATOM 2396 N N . ILE A 1 317 ? -10.694 -7.910 9.202 1.00 88.81 317 ILE A N 1
ATOM 2397 C CA . ILE A 1 317 ? -9.555 -8.275 8.346 1.00 88.81 317 ILE A CA 1
ATOM 2398 C C . ILE A 1 317 ? -8.717 -9.380 8.999 1.00 88.81 317 ILE A C 1
ATOM 2400 O O . ILE A 1 317 ? -8.430 -10.381 8.348 1.00 88.81 317 ILE A O 1
ATOM 2404 N N . GLN A 1 318 ? -8.355 -9.250 10.280 1.00 83.25 318 GLN A N 1
ATOM 2405 C CA . GLN A 1 318 ? -7.610 -10.282 11.013 1.00 83.25 318 GLN A CA 1
ATOM 2406 C C . GLN A 1 318 ? -8.329 -11.638 10.970 1.00 83.25 318 GLN A C 1
ATOM 2408 O O . GLN A 1 318 ? -7.695 -12.661 10.699 1.00 83.25 318 GLN A O 1
ATOM 2413 N N . ARG A 1 319 ? -9.647 -11.646 11.196 1.00 83.62 319 ARG A N 1
ATOM 2414 C CA . ARG A 1 319 ? -10.479 -12.844 11.080 1.00 83.62 319 ARG A CA 1
ATOM 2415 C C . ARG A 1 319 ? -10.478 -13.393 9.657 1.00 83.62 319 ARG A C 1
ATOM 2417 O O . ARG A 1 319 ? -10.232 -14.578 9.482 1.00 83.62 319 ARG A O 1
ATOM 2424 N N . TYR A 1 320 ? -10.688 -12.551 8.648 1.00 89.75 320 TYR A N 1
ATOM 2425 C CA . TYR A 1 320 ? -10.684 -12.976 7.247 1.00 89.75 320 TYR A CA 1
ATOM 2426 C C . TYR A 1 320 ? -9.333 -13.588 6.840 1.00 89.75 320 TYR A C 1
ATOM 2428 O O . TYR A 1 320 ? -9.301 -14.615 6.165 1.00 89.75 320 TYR A O 1
ATOM 2436 N N . VAL A 1 321 ? -8.215 -13.009 7.291 1.00 88.44 321 VAL A N 1
ATOM 2437 C CA . VAL A 1 321 ? -6.859 -13.541 7.070 1.00 88.44 321 VAL A CA 1
ATOM 2438 C C . VAL A 1 321 ? -6.662 -14.899 7.749 1.00 88.44 321 VAL A C 1
ATOM 2440 O O . VAL A 1 321 ? -6.030 -15.775 7.155 1.00 88.44 321 VAL A O 1
ATOM 2443 N N . TYR A 1 322 ? -7.217 -15.091 8.950 1.00 84.94 322 TYR A N 1
ATOM 2444 C CA . TYR A 1 322 ? -7.214 -16.375 9.655 1.00 84.94 322 TYR A CA 1
ATOM 2445 C C . TYR A 1 322 ? -8.063 -17.423 8.919 1.00 84.94 322 TYR A C 1
ATOM 2447 O O . TYR A 1 322 ? -7.532 -18.454 8.505 1.00 84.94 322 TYR A O 1
ATOM 2455 N N . ASP A 1 323 ? -9.346 -17.123 8.692 1.00 88.06 323 ASP A N 1
ATOM 2456 C CA . ASP A 1 323 ? -10.342 -18.027 8.101 1.00 88.06 323 ASP A CA 1
ATOM 2457 C C . ASP A 1 323 ? -9.958 -18.451 6.662 1.00 88.06 323 ASP A C 1
ATOM 2459 O O . ASP A 1 323 ? -10.257 -19.571 6.251 1.00 88.06 323 ASP A O 1
ATOM 2463 N N . ASN A 1 324 ? -9.232 -17.603 5.915 1.00 89.31 324 ASN A N 1
ATOM 2464 C CA . ASN A 1 324 ? -8.779 -17.870 4.538 1.00 89.31 324 ASN A CA 1
ATOM 2465 C C . ASN A 1 324 ? -7.276 -18.219 4.411 1.00 89.31 324 ASN A C 1
ATOM 2467 O O . ASN A 1 324 ? -6.763 -18.332 3.296 1.00 89.31 324 ASN A O 1
ATOM 2471 N N . ASN A 1 325 ? -6.544 -18.400 5.520 1.00 88.88 325 ASN A N 1
ATOM 2472 C CA . ASN A 1 325 ? -5.113 -18.756 5.528 1.00 88.88 325 ASN A CA 1
ATOM 2473 C C . ASN A 1 325 ? -4.208 -17.791 4.708 1.00 88.88 325 ASN A C 1
ATOM 2475 O O . ASN A 1 325 ? -3.320 -18.204 3.952 1.00 88.88 325 ASN A O 1
ATOM 2479 N N . LEU A 1 326 ? -4.420 -16.479 4.850 1.00 89.19 326 LEU A N 1
ATOM 2480 C CA . LEU A 1 326 ? -3.719 -15.424 4.089 1.00 89.19 326 LEU A CA 1
ATOM 2481 C C . LEU A 1 326 ? -2.484 -14.851 4.817 1.00 89.19 326 LEU A C 1
ATOM 2483 O O . LEU A 1 326 ? -1.945 -13.804 4.436 1.00 89.19 326 LEU A O 1
ATOM 2487 N N . PHE A 1 327 ? -2.026 -15.536 5.868 1.00 86.06 327 PHE A N 1
ATOM 2488 C CA . PHE A 1 327 ? -0.852 -15.166 6.661 1.00 86.06 327 PHE A CA 1
ATOM 2489 C C . PHE A 1 327 ? 0.399 -14.967 5.791 1.00 86.06 327 PHE A C 1
ATOM 2491 O O . PHE A 1 327 ? 0.639 -15.712 4.836 1.00 86.06 327 PHE A O 1
ATOM 2498 N N . GLY A 1 328 ? 1.204 -13.949 6.109 1.00 86.00 328 GLY A N 1
ATOM 2499 C CA . GLY A 1 328 ? 2.445 -13.642 5.382 1.00 86.00 328 GLY A CA 1
ATOM 2500 C C . GLY A 1 328 ? 2.268 -13.221 3.912 1.00 86.00 328 GLY A C 1
ATOM 2501 O O . GLY A 1 328 ? 3.258 -13.125 3.181 1.00 86.00 328 GLY A O 1
ATOM 2502 N N . ARG A 1 329 ? 1.023 -13.020 3.457 1.00 88.69 329 ARG A N 1
ATOM 2503 C CA . ARG A 1 329 ? 0.643 -12.657 2.077 1.00 88.69 329 ARG A CA 1
ATOM 2504 C C . ARG A 1 329 ? -0.361 -11.498 2.018 1.00 88.69 329 ARG A C 1
ATOM 2506 O O . ARG A 1 329 ? -0.811 -11.133 0.937 1.00 88.69 329 ARG A O 1
ATOM 2513 N N . SER A 1 330 ? -0.698 -10.916 3.165 1.00 92.69 330 SER A N 1
ATOM 2514 C CA . SER A 1 330 ? -1.725 -9.882 3.302 1.00 92.69 330 SER A CA 1
ATOM 2515 C C . SER A 1 330 ? -1.117 -8.497 3.512 1.00 92.69 330 SER A C 1
ATOM 2517 O O . SER A 1 330 ? -0.140 -8.348 4.251 1.00 92.69 330 SER A O 1
ATOM 2519 N N . VAL A 1 331 ? -1.724 -7.480 2.903 1.00 95.12 331 VAL A N 1
ATOM 2520 C CA . VAL A 1 331 ? -1.360 -6.067 3.062 1.00 95.12 331 VAL A CA 1
ATOM 2521 C C . VAL A 1 331 ? -2.605 -5.257 3.408 1.00 95.12 331 VAL A C 1
ATOM 2523 O O . VAL A 1 331 ? -3.630 -5.418 2.756 1.00 95.12 331 VAL A O 1
ATOM 2526 N N . ILE A 1 332 ? -2.526 -4.372 4.398 1.00 95.50 332 ILE A N 1
ATOM 2527 C CA . ILE A 1 332 ? -3.589 -3.411 4.723 1.00 95.50 332 ILE A CA 1
ATOM 2528 C C . ILE A 1 332 ? -3.152 -2.024 4.248 1.00 95.50 332 ILE A C 1
ATOM 2530 O O . ILE A 1 332 ? -2.095 -1.546 4.653 1.00 95.50 332 ILE A O 1
ATOM 2534 N N . SER A 1 333 ? -3.975 -1.377 3.423 1.00 94.56 333 SER A N 1
ATOM 2535 C CA . SER A 1 333 ? -3.823 0.014 2.989 1.00 94.56 333 SER A CA 1
ATOM 2536 C C . SER A 1 333 ? -4.832 0.893 3.728 1.00 94.56 333 SER A C 1
ATOM 2538 O O . SER A 1 333 ? -6.037 0.682 3.595 1.00 94.56 333 SER A O 1
ATOM 2540 N N . MET A 1 334 ? -4.347 1.878 4.486 1.00 88.75 334 MET A N 1
ATOM 2541 C CA . MET A 1 334 ? -5.165 2.867 5.203 1.00 88.75 334 MET A CA 1
ATOM 2542 C C . MET A 1 334 ? -4.843 4.268 4.688 1.00 88.75 334 MET A C 1
ATOM 2544 O O . MET A 1 334 ? -3.914 4.928 5.161 1.00 88.75 334 MET A O 1
ATOM 2548 N N . SER A 1 335 ? -5.616 4.720 3.707 1.00 85.56 335 SER A N 1
ATOM 2549 C CA . SER A 1 335 ? -5.448 6.022 3.057 1.00 85.56 335 SER A CA 1
ATOM 2550 C C . SER A 1 335 ? -6.242 7.124 3.774 1.00 85.56 335 SER A C 1
ATOM 2552 O O . SER A 1 335 ? -6.977 7.886 3.161 1.00 85.56 335 SER A O 1
ATOM 2554 N N . PHE A 1 336 ? -6.116 7.180 5.102 1.00 75.88 336 PHE A N 1
ATOM 2555 C CA . PHE A 1 336 ? -6.781 8.159 5.965 1.00 75.88 336 PHE A CA 1
ATOM 2556 C C . PHE A 1 336 ? -5.963 8.422 7.238 1.00 75.88 336 PHE A C 1
ATOM 2558 O O . PHE A 1 336 ? -5.020 7.691 7.552 1.00 75.88 336 PHE A O 1
ATOM 2565 N N . SER A 1 337 ? -6.321 9.474 7.977 1.00 69.81 337 SER A N 1
ATOM 2566 C CA . SER A 1 337 ? -5.608 9.939 9.173 1.00 69.81 337 SER A CA 1
ATOM 2567 C C . SER A 1 337 ? -6.567 10.226 10.319 1.00 69.81 337 SER A C 1
ATOM 2569 O O . SER A 1 337 ? -7.555 10.918 10.086 1.00 69.81 337 SER A O 1
ATOM 2571 N N . LEU A 1 338 ? -6.255 9.797 11.548 1.00 62.62 338 LEU A N 1
ATOM 2572 C CA . LEU A 1 338 ? -6.969 10.261 12.745 1.00 62.62 338 LEU A CA 1
ATOM 2573 C C . LEU A 1 338 ? -6.003 11.043 13.645 1.00 62.62 338 LEU A C 1
ATOM 2575 O O . LEU A 1 338 ? -4.912 10.536 13.931 1.00 62.62 338 LEU A O 1
ATOM 2579 N N . PRO A 1 339 ? -6.368 12.241 14.137 1.00 60.44 339 PRO A N 1
ATOM 2580 C CA . PRO A 1 339 ? -5.533 12.944 15.097 1.00 60.44 339 PRO A CA 1
ATOM 2581 C C . PRO A 1 339 ? -5.493 12.155 16.410 1.00 60.44 339 PRO A C 1
ATOM 2583 O O . PRO A 1 339 ? -6.507 11.631 16.864 1.00 60.44 339 PRO A O 1
ATOM 2586 N N . VAL A 1 340 ? -4.324 12.097 17.054 1.00 57.59 340 VAL A N 1
ATOM 2587 C CA . VAL A 1 340 ? -4.158 11.395 18.340 1.00 57.59 340 VAL A CA 1
ATOM 2588 C C . VAL A 1 340 ? -5.168 11.866 19.393 1.00 57.59 340 VAL A C 1
ATOM 2590 O O . VAL A 1 340 ? -5.709 11.031 20.104 1.00 57.59 340 VAL A O 1
ATOM 2593 N N . ALA A 1 341 ? -5.517 13.155 19.432 1.00 57.72 341 ALA A N 1
ATOM 2594 C CA . ALA A 1 341 ? -6.525 13.692 20.352 1.00 57.72 341 ALA A CA 1
ATOM 2595 C C . ALA A 1 341 ? -7.917 13.022 20.249 1.00 57.72 341 ALA A C 1
ATOM 2597 O O . ALA A 1 341 ? -8.644 13.002 21.232 1.00 57.72 341 ALA A O 1
ATOM 2598 N N . SER A 1 342 ? -8.278 12.391 19.122 1.00 56.56 342 SER A N 1
ATOM 2599 C CA . SER A 1 342 ? -9.524 11.607 18.997 1.00 56.56 342 SER A CA 1
ATOM 2600 C C . SER A 1 342 ? -9.546 10.326 19.844 1.00 56.56 342 SER A C 1
ATOM 2602 O O . SER A 1 342 ? -10.541 9.614 19.854 1.00 56.56 342 SER A O 1
ATOM 2604 N N . LEU A 1 343 ? -8.443 9.985 20.507 1.00 56.56 343 LEU A N 1
ATOM 2605 C CA . LEU A 1 343 ? -8.216 8.669 21.109 1.00 56.56 343 LEU A CA 1
ATOM 2606 C C . LEU A 1 343 ? -7.874 8.753 22.590 1.00 56.56 343 LEU A C 1
ATOM 2608 O O . LEU A 1 343 ? -7.982 7.752 23.302 1.00 56.56 343 LEU A O 1
ATOM 2612 N N . TRP A 1 344 ? -7.465 9.938 23.036 1.00 56.56 344 TRP A N 1
ATOM 2613 C CA . TRP A 1 344 ? -7.050 10.220 24.397 1.00 56.56 344 TRP A CA 1
ATOM 2614 C C . TRP A 1 344 ? -8.028 11.178 25.050 1.00 56.56 344 TRP A C 1
AT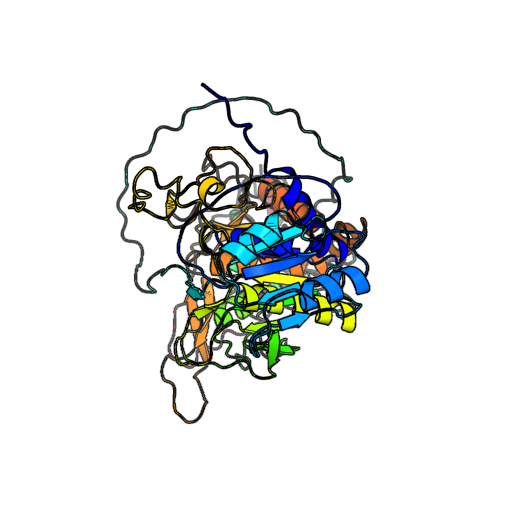OM 2616 O O . TRP A 1 344 ? -8.519 12.122 24.439 1.00 56.56 344 TRP A O 1
ATOM 2626 N N . TRP A 1 345 ? -8.232 10.951 26.336 1.00 48.62 345 TRP A N 1
ATOM 2627 C CA . TRP A 1 345 ? -8.727 11.968 27.238 1.00 48.62 345 TRP A CA 1
ATOM 2628 C C . TRP A 1 345 ? -7.556 12.910 27.549 1.00 48.62 345 TRP A C 1
ATOM 2630 O O . TRP A 1 345 ? -6.625 12.512 28.249 1.00 48.62 345 TRP A O 1
ATOM 2640 N N . GLU A 1 346 ? -7.539 14.119 26.978 1.00 44.53 346 GLU A N 1
ATOM 2641 C CA . GLU A 1 346 ? -6.613 15.161 27.446 1.00 44.53 346 GLU A CA 1
ATOM 2642 C C . GLU A 1 346 ? -6.996 15.525 28.885 1.00 44.53 346 GLU A C 1
ATOM 2644 O O . GLU A 1 346 ? -8.160 15.829 29.135 1.00 44.53 346 GLU A O 1
ATOM 2649 N N . ASP A 1 347 ? -6.047 15.496 29.832 1.00 39.22 347 ASP A N 1
ATOM 2650 C CA . ASP A 1 347 ? -6.334 15.860 31.225 1.00 39.22 347 ASP A CA 1
ATOM 2651 C C . ASP A 1 347 ? -6.810 17.326 31.272 1.00 39.22 347 ASP A C 1
ATOM 2653 O O . ASP A 1 347 ? -6.016 18.235 30.997 1.00 39.22 347 ASP A O 1
ATOM 2657 N N . PRO A 1 348 ? -8.074 17.596 31.642 1.00 40.00 348 PRO A N 1
ATOM 2658 C CA . PRO A 1 348 ? -8.639 18.942 31.614 1.00 40.00 348 PRO A CA 1
ATOM 2659 C C . PRO A 1 348 ? -7.962 19.909 32.601 1.00 40.00 348 PRO A C 1
ATOM 2661 O O . PRO A 1 348 ? -8.033 21.124 32.411 1.00 40.00 348 PRO A O 1
ATOM 2664 N N . ARG A 1 349 ? -7.219 19.413 33.604 1.00 38.03 349 ARG A N 1
ATOM 2665 C CA . ARG A 1 349 ? -6.358 20.241 34.475 1.00 38.03 349 ARG A CA 1
ATOM 2666 C C . ARG A 1 349 ? -5.115 20.765 33.755 1.00 38.03 349 ARG A C 1
ATOM 2668 O O . ARG A 1 349 ? -4.497 21.717 34.226 1.00 38.03 349 ARG A O 1
ATOM 2675 N N . THR A 1 350 ? -4.738 20.152 32.633 1.00 42.03 350 THR A N 1
ATOM 2676 C CA . THR A 1 350 ? -3.551 20.504 31.837 1.00 42.03 350 THR A CA 1
ATOM 2677 C C . THR A 1 350 ? -3.852 21.442 30.665 1.00 42.03 350 THR A C 1
ATOM 2679 O O . THR A 1 350 ? -2.959 21.697 29.860 1.00 42.03 350 THR A O 1
ATOM 2682 N N . GLN A 1 351 ? -5.058 22.033 30.599 1.00 40.66 351 GLN A N 1
ATOM 2683 C CA . GLN A 1 351 ? -5.436 23.075 29.625 1.00 40.66 351 GLN A CA 1
ATOM 2684 C C . GLN A 1 351 ? -4.716 24.423 29.868 1.00 40.66 351 GLN A C 1
ATOM 2686 O O . GLN A 1 351 ? -5.318 25.479 30.081 1.00 40.66 351 GLN A O 1
ATOM 2691 N N . GLY A 1 352 ? -3.385 24.394 29.817 1.00 35.09 352 GLY A N 1
ATOM 2692 C CA . GLY A 1 352 ? -2.511 25.556 29.779 1.00 35.09 352 GLY A CA 1
ATOM 2693 C C . GLY A 1 352 ? -2.404 26.105 28.358 1.00 35.09 352 GLY A C 1
ATOM 2694 O O . GLY A 1 352 ? -1.542 25.677 27.599 1.00 35.09 352 GLY A O 1
ATOM 2695 N N . ALA A 1 353 ? -3.237 27.108 28.065 1.00 31.30 353 ALA A N 1
ATOM 2696 C CA . ALA A 1 353 ? -3.392 27.794 26.777 1.00 31.30 353 ALA A CA 1
ATOM 2697 C C . ALA A 1 353 ? -4.016 26.946 25.641 1.00 31.30 353 ALA A C 1
ATOM 2699 O O . ALA A 1 353 ? -3.810 25.736 25.570 1.00 31.30 353 ALA A O 1
ATOM 2700 N N . PRO A 1 354 ? -4.777 27.570 24.716 1.00 36.25 354 PRO A N 1
ATOM 2701 C CA . PRO A 1 354 ? -5.270 26.874 23.534 1.00 36.25 354 PRO A CA 1
ATOM 2702 C C . PRO A 1 354 ? -4.086 26.392 22.697 1.00 36.25 354 PRO A C 1
ATOM 2704 O O . PRO A 1 354 ? -3.174 27.179 22.427 1.00 36.25 354 PRO A O 1
ATOM 2707 N N . VAL A 1 355 ? -4.134 25.146 22.219 1.00 41.41 355 VAL A N 1
ATOM 2708 C CA . VAL A 1 355 ? -3.220 24.676 21.171 1.00 41.41 355 VAL A CA 1
ATOM 2709 C C . VAL A 1 355 ? -3.297 25.675 20.021 1.00 41.41 355 VAL A C 1
ATOM 2711 O O . VAL A 1 355 ? -4.355 25.847 19.409 1.00 41.41 355 VAL A O 1
ATOM 2714 N N . THR A 1 356 ? -2.192 26.373 19.740 1.00 37.34 356 THR A N 1
ATOM 2715 C CA . THR A 1 356 ? -2.143 27.323 18.629 1.00 37.34 356 THR A CA 1
ATOM 2716 C C . THR A 1 356 ? -2.465 26.572 17.356 1.00 37.34 356 THR A C 1
ATOM 2718 O O . THR A 1 356 ? -1.684 25.728 16.919 1.00 37.34 356 THR A O 1
ATOM 2721 N N . LYS A 1 357 ? -3.630 26.886 16.783 1.00 39.47 357 LYS A N 1
ATOM 2722 C CA . LYS A 1 357 ? -4.116 26.354 15.513 1.00 39.47 357 LYS A CA 1
ATOM 2723 C C . LYS A 1 357 ? -3.010 26.564 14.478 1.00 39.47 357 LYS A C 1
ATOM 2725 O O . LYS A 1 357 ? -2.782 27.697 14.057 1.00 39.47 357 LYS A O 1
ATOM 2730 N N . TYR A 1 358 ? -2.273 25.501 14.146 1.00 42.25 358 TYR A N 1
ATOM 2731 C CA . TYR A 1 358 ? -1.139 25.596 13.233 1.00 42.25 358 TYR A CA 1
ATOM 2732 C C . TYR A 1 358 ? -1.645 26.156 11.903 1.00 42.25 358 TYR A C 1
ATOM 2734 O O . TYR A 1 358 ? -2.540 25.587 11.281 1.00 42.25 358 TYR A O 1
ATOM 2742 N N . THR A 1 359 ? -1.104 27.306 11.501 1.00 45.50 359 THR A N 1
ATOM 2743 C CA . THR A 1 359 ? -1.521 28.026 10.288 1.00 45.50 359 THR A CA 1
ATOM 2744 C C . THR A 1 359 ? -1.163 27.277 9.009 1.00 45.50 359 THR A C 1
ATOM 2746 O O . THR A 1 359 ? -1.768 27.519 7.970 1.00 45.50 359 THR A O 1
ATOM 2749 N N . ASP A 1 360 ? -0.213 26.348 9.102 1.00 52.34 360 ASP A N 1
ATOM 2750 C CA . ASP A 1 360 ? 0.127 25.376 8.075 1.00 52.34 360 ASP A CA 1
ATOM 2751 C C . ASP A 1 360 ? 0.105 23.969 8.705 1.00 52.34 360 ASP A C 1
ATOM 2753 O O . ASP A 1 360 ? 0.968 23.661 9.538 1.00 52.34 360 ASP A O 1
ATOM 2757 N N . PRO A 1 361 ? -0.847 23.087 8.340 1.00 51.72 361 PRO A N 1
ATOM 2758 C CA . PRO A 1 361 ? -0.868 21.734 8.873 1.00 51.72 361 PRO A CA 1
ATOM 2759 C C . PRO A 1 361 ? 0.376 20.939 8.453 1.00 51.72 361 PRO A C 1
ATOM 2761 O O . PRO A 1 361 ? 0.747 20.012 9.165 1.00 51.72 361 PRO A O 1
ATOM 2764 N N . TYR A 1 362 ? 1.047 21.255 7.341 1.00 55.75 362 TYR A N 1
ATOM 2765 C CA . TYR A 1 362 ? 2.173 20.472 6.812 1.00 55.75 362 TYR A CA 1
ATOM 2766 C C . TYR A 1 362 ? 3.486 20.657 7.598 1.00 55.75 362 TYR A C 1
ATOM 2768 O O . TYR A 1 362 ? 4.423 19.878 7.407 1.00 55.75 362 TYR A O 1
ATOM 2776 N N . GLN A 1 363 ? 3.531 21.625 8.523 1.00 56.53 363 GLN A N 1
ATOM 2777 C CA . GLN A 1 363 ? 4.652 21.863 9.448 1.00 56.53 363 GLN A CA 1
ATOM 2778 C C . GLN A 1 363 ? 4.456 21.247 10.842 1.00 56.53 363 GLN A C 1
ATOM 2780 O O . GLN A 1 363 ? 5.341 21.360 11.690 1.00 56.53 363 GLN A O 1
ATOM 2785 N N . VAL A 1 364 ? 3.322 20.587 11.100 1.00 61.06 364 VAL A N 1
ATOM 2786 C CA . VAL A 1 364 ? 3.103 19.874 12.366 1.00 61.06 364 VAL A CA 1
ATOM 2787 C C . VAL A 1 364 ? 4.112 18.731 12.479 1.00 61.06 364 VAL A C 1
ATOM 2789 O O . VAL A 1 364 ? 4.169 17.862 11.607 1.00 61.06 364 VAL A O 1
ATOM 2792 N N . ASP A 1 365 ? 4.886 18.728 13.568 1.00 65.69 365 ASP A N 1
ATOM 2793 C CA . ASP A 1 365 ? 5.812 17.645 13.903 1.00 65.69 365 ASP A CA 1
ATOM 2794 C C . ASP A 1 365 ? 5.060 16.309 13.929 1.00 65.69 365 ASP A C 1
ATOM 2796 O O . ASP A 1 365 ? 4.054 16.147 14.626 1.00 65.69 365 ASP A O 1
ATOM 2800 N N . LEU A 1 366 ? 5.562 15.327 13.185 1.00 68.31 366 LEU A N 1
ATOM 2801 C CA . LEU A 1 366 ? 5.069 13.956 13.221 1.00 68.31 366 LEU A CA 1
ATOM 2802 C C . LEU A 1 366 ? 5.038 13.464 14.675 1.00 68.31 366 LEU A C 1
ATOM 2804 O O . LEU A 1 366 ? 4.039 12.891 15.099 1.00 68.31 366 LEU A O 1
ATOM 2808 N N . SER A 1 367 ? 6.044 13.816 15.488 1.00 60.31 367 SER A N 1
ATOM 2809 C CA . SER A 1 367 ? 6.112 13.429 16.903 1.00 60.31 367 SER A CA 1
ATOM 2810 C C . SER A 1 367 ? 5.041 14.067 17.808 1.00 60.31 367 SER A C 1
ATOM 2812 O O . SER A 1 367 ? 4.817 13.566 18.914 1.00 60.31 367 SER A O 1
ATOM 2814 N N . TYR A 1 368 ? 4.370 15.134 17.351 1.00 55.41 368 TYR A N 1
ATOM 2815 C CA . TYR A 1 368 ? 3.264 15.797 18.057 1.00 55.41 368 TYR A CA 1
ATOM 2816 C C . TYR A 1 368 ? 1.944 15.035 17.909 1.00 55.41 368 TYR A C 1
ATOM 2818 O O . TYR A 1 368 ? 1.153 14.972 18.843 1.00 55.41 368 TYR A O 1
ATOM 2826 N N . SER A 1 369 ? 1.722 14.434 16.739 1.00 48.81 369 SER A N 1
ATOM 2827 C CA . SER A 1 369 ? 0.453 13.790 16.378 1.00 48.81 369 SER A CA 1
ATOM 2828 C C . SER A 1 369 ? 0.531 12.259 16.322 1.00 48.81 369 SER A C 1
ATOM 2830 O O . SER A 1 369 ? -0.483 11.608 16.096 1.00 48.81 369 SER A O 1
ATOM 2832 N N . THR A 1 370 ? 1.699 11.662 16.583 1.00 49.38 370 THR A N 1
ATOM 2833 C CA . THR A 1 370 ? 1.890 10.203 16.670 1.00 49.38 370 THR A CA 1
ATOM 2834 C C . THR A 1 370 ? 1.992 9.707 18.115 1.00 49.38 370 THR A C 1
ATOM 2836 O O . THR A 1 370 ? 2.694 10.338 18.914 1.00 49.38 370 THR A O 1
ATOM 2839 N N . PRO A 1 371 ? 1.457 8.517 18.447 1.00 44.00 371 PRO A N 1
ATOM 2840 C CA . PRO A 1 371 ? 1.813 7.817 19.676 1.00 44.00 371 PRO A CA 1
ATOM 2841 C C . PRO A 1 371 ? 3.314 7.544 19.699 1.00 44.00 371 PRO A C 1
ATOM 2843 O O . PRO A 1 371 ? 3.884 6.982 18.758 1.00 44.00 371 PRO A O 1
ATOM 2846 N N . ARG A 1 372 ? 3.968 7.988 20.773 1.00 43.38 372 ARG A N 1
ATOM 2847 C CA . ARG A 1 372 ? 5.400 8.304 20.763 1.00 43.38 372 ARG A CA 1
ATOM 2848 C C . ARG A 1 372 ? 6.351 7.118 20.552 1.00 43.38 372 ARG A C 1
ATOM 2850 O O . ARG A 1 372 ? 7.514 7.405 20.272 1.00 43.38 372 ARG A O 1
ATOM 2857 N N . ALA A 1 373 ? 5.902 5.869 20.669 1.00 35.22 373 ALA A N 1
ATOM 2858 C CA . ALA A 1 373 ? 6.780 4.694 20.680 1.00 35.22 373 ALA A CA 1
ATOM 2859 C C . ALA A 1 373 ? 6.536 3.641 19.573 1.00 35.22 373 ALA A C 1
ATOM 2861 O O . ALA A 1 373 ? 7.383 2.783 19.396 1.00 35.22 373 ALA A O 1
ATOM 2862 N N . ALA A 1 374 ? 5.466 3.715 18.762 1.00 42.34 374 ALA A N 1
ATOM 2863 C CA . ALA A 1 374 ? 5.206 2.680 17.733 1.00 42.34 374 ALA A CA 1
ATOM 2864 C C . ALA A 1 374 ? 4.780 3.191 16.345 1.00 42.34 374 ALA A C 1
ATOM 2866 O O . ALA A 1 374 ? 4.543 2.394 15.438 1.00 42.34 374 ALA A O 1
ATOM 2867 N N . GLY A 1 375 ? 4.686 4.508 16.135 1.00 48.94 375 GLY A N 1
ATOM 2868 C CA . GLY A 1 375 ? 4.047 5.074 14.941 1.00 48.94 375 GLY A CA 1
ATOM 2869 C C . GLY A 1 375 ? 4.732 4.817 13.590 1.00 48.94 375 GLY A C 1
ATOM 2870 O O . GLY A 1 375 ? 4.122 5.090 12.569 1.00 48.94 375 GLY A O 1
ATOM 2871 N N . GLY A 1 376 ? 5.968 4.317 13.532 1.00 60.47 376 GLY A N 1
ATOM 2872 C CA . GLY A 1 376 ? 6.632 4.129 12.234 1.00 60.47 376 GLY A CA 1
ATOM 2873 C C . GLY A 1 376 ? 8.143 3.921 12.245 1.00 60.47 376 GLY A C 1
ATOM 2874 O O . GLY A 1 376 ? 8.705 3.692 11.179 1.00 60.47 376 GLY A O 1
ATOM 2875 N N . ARG A 1 377 ? 8.801 3.908 13.412 1.00 70.06 377 ARG A N 1
ATOM 2876 C CA . ARG A 1 377 ? 10.192 3.441 13.547 1.00 70.06 377 ARG A CA 1
ATOM 2877 C C . ARG A 1 377 ? 10.217 1.929 13.770 1.00 70.06 377 ARG A C 1
ATOM 2879 O O . ARG A 1 377 ? 10.418 1.169 12.826 1.00 70.06 377 ARG A O 1
ATOM 2886 N N . ASP A 1 378 ? 9.881 1.512 14.986 1.00 71.44 378 ASP A N 1
ATOM 2887 C CA . ASP A 1 378 ? 10.129 0.160 15.502 1.00 71.44 378 ASP A CA 1
ATOM 2888 C C . ASP A 1 378 ? 8.966 -0.822 15.274 1.00 71.44 378 ASP A C 1
ATOM 2890 O O . ASP A 1 378 ? 8.951 -1.916 15.827 1.00 71.44 378 ASP A O 1
ATOM 2894 N N . SER A 1 379 ? 8.006 -0.456 14.418 1.00 74.62 379 SER A N 1
ATOM 2895 C CA . SER A 1 379 ? 6.853 -1.288 14.061 1.00 74.62 379 SER A CA 1
ATOM 2896 C C . SER A 1 379 ? 6.830 -1.731 12.595 1.00 74.62 379 SER A C 1
ATOM 2898 O O . SER A 1 379 ? 7.444 -1.103 11.732 1.00 74.62 379 SER A O 1
ATOM 2900 N N . GLY A 1 380 ? 6.070 -2.779 12.276 1.00 76.00 380 GLY A N 1
ATOM 2901 C CA . GLY A 1 380 ? 5.783 -3.224 10.908 1.00 76.00 380 GLY A CA 1
ATOM 2902 C C . GLY A 1 380 ? 4.943 -2.241 10.076 1.00 76.00 380 GLY A C 1
ATOM 2903 O O . GLY A 1 380 ? 4.738 -2.478 8.886 1.00 76.00 380 GLY A O 1
ATOM 2904 N N . LEU A 1 381 ? 4.473 -1.137 10.673 1.00 81.94 381 LEU A N 1
ATOM 2905 C CA . LEU A 1 381 ? 3.740 -0.076 9.986 1.00 81.94 381 LEU A CA 1
ATOM 2906 C C . LEU A 1 381 ? 4.677 0.735 9.080 1.00 81.94 381 LEU A C 1
ATOM 2908 O O . LEU A 1 381 ? 5.720 1.233 9.519 1.00 81.94 381 LEU A O 1
ATOM 2912 N N . ILE A 1 382 ? 4.275 0.886 7.820 1.00 85.25 382 ILE A N 1
ATOM 2913 C CA . ILE A 1 382 ? 4.943 1.700 6.804 1.00 85.25 382 ILE A CA 1
ATOM 2914 C C . ILE A 1 382 ? 4.175 3.019 6.685 1.00 85.25 382 ILE A C 1
ATOM 2916 O O . ILE A 1 382 ? 3.060 3.045 6.164 1.00 85.25 382 ILE A O 1
ATOM 2920 N N . VAL A 1 383 ? 4.770 4.115 7.158 1.00 85.81 383 VAL A N 1
ATOM 2921 C CA . VAL A 1 383 ? 4.200 5.468 7.017 1.00 85.81 383 VAL A CA 1
ATOM 2922 C C . VAL A 1 383 ? 4.742 6.103 5.743 1.00 85.81 383 VAL A C 1
ATOM 2924 O O . VAL A 1 383 ? 5.963 6.145 5.550 1.00 85.81 383 VAL A O 1
ATOM 2927 N N . VAL A 1 384 ? 3.845 6.599 4.888 1.00 88.12 384 VAL A N 1
ATOM 2928 C CA . VAL A 1 384 ? 4.185 7.036 3.526 1.00 88.12 384 VAL A CA 1
ATOM 2929 C C . VAL A 1 384 ? 3.963 8.536 3.324 1.00 88.12 384 VAL A C 1
ATOM 2931 O O . VAL A 1 384 ? 2.905 9.081 3.640 1.00 88.12 384 VAL A O 1
ATOM 2934 N N . GLY A 1 385 ? 4.970 9.203 2.759 1.00 88.94 385 GLY A N 1
ATOM 2935 C CA . GLY A 1 385 ? 4.898 10.596 2.310 1.00 88.94 385 GLY A CA 1
ATOM 2936 C C . GLY A 1 385 ? 4.689 10.726 0.796 1.00 88.94 385 GLY A C 1
ATOM 2937 O O . GLY A 1 385 ? 4.961 9.795 0.040 1.00 88.94 385 GLY A O 1
ATOM 2938 N N . ASN A 1 386 ? 4.270 11.912 0.350 1.00 89.50 386 ASN A N 1
ATOM 2939 C CA . ASN A 1 386 ? 4.116 12.272 -1.065 1.00 89.50 386 ASN A CA 1
ATOM 2940 C C . ASN A 1 386 ? 5.415 12.883 -1.634 1.00 89.50 386 ASN A C 1
ATOM 2942 O O . ASN A 1 386 ? 5.921 13.888 -1.120 1.00 89.50 386 ASN A O 1
ATOM 2946 N N . ALA A 1 387 ? 5.937 12.296 -2.711 1.00 91.19 387 ALA A N 1
ATOM 2947 C CA . ALA A 1 387 ? 6.991 12.854 -3.553 1.00 91.19 387 ALA A CA 1
ATOM 2948 C C . ALA A 1 387 ? 6.446 13.364 -4.897 1.00 91.19 387 ALA A C 1
ATOM 2950 O O . ALA A 1 387 ? 5.464 12.855 -5.442 1.00 91.19 387 ALA A O 1
ATOM 2951 N N . GLN A 1 388 ? 7.152 14.342 -5.457 1.00 90.88 388 GLN A N 1
ATOM 2952 C CA . GLN A 1 388 ? 6.997 14.789 -6.839 1.00 90.88 388 GLN A CA 1
ATOM 2953 C C . GLN A 1 388 ? 7.807 13.894 -7.792 1.00 90.88 388 GLN A C 1
ATOM 2955 O O . GLN A 1 388 ? 8.683 13.132 -7.373 1.00 90.88 388 GLN A O 1
ATOM 2960 N N . TYR A 1 389 ? 7.541 13.990 -9.097 1.00 88.62 389 TYR A N 1
ATOM 2961 C CA . TYR A 1 389 ? 8.213 13.164 -10.108 1.00 88.62 389 TYR A CA 1
ATOM 2962 C C . TYR A 1 389 ? 9.736 13.362 -10.168 1.00 88.62 389 TYR A C 1
ATOM 2964 O O . TYR A 1 389 ? 10.468 12.418 -10.468 1.00 88.62 389 TYR A O 1
ATOM 2972 N N . ASP A 1 390 ? 10.244 14.551 -9.846 1.00 86.38 390 ASP A N 1
ATOM 2973 C CA . ASP A 1 390 ? 11.685 14.824 -9.717 1.00 86.38 390 ASP A CA 1
ATOM 2974 C C . ASP A 1 390 ? 12.338 14.142 -8.492 1.00 86.38 390 ASP A C 1
ATOM 2976 O O . ASP A 1 390 ? 13.553 14.195 -8.329 1.00 86.38 390 ASP A O 1
ATOM 2980 N N . GLY A 1 391 ? 11.550 13.466 -7.649 1.00 86.38 391 GLY A N 1
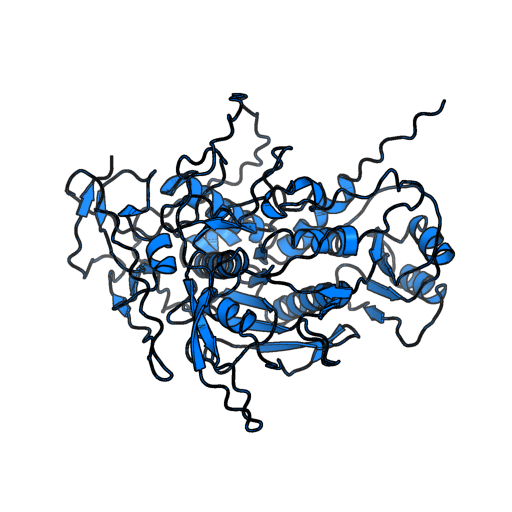ATOM 2981 C CA . GLY A 1 391 ? 11.992 12.833 -6.408 1.00 86.38 391 GLY A CA 1
ATOM 2982 C C . GLY A 1 391 ? 12.020 13.783 -5.211 1.00 86.38 391 GLY A C 1
ATOM 2983 O O . GLY A 1 391 ? 12.204 13.322 -4.081 1.00 86.38 391 GLY A O 1
ATOM 2984 N N . SER A 1 392 ? 11.788 15.083 -5.409 1.00 88.38 392 SER A N 1
ATOM 2985 C CA . SER A 1 392 ? 11.650 16.030 -4.308 1.00 88.38 392 SER A CA 1
ATOM 2986 C C . SER A 1 392 ? 10.408 15.716 -3.469 1.00 88.38 392 SER A C 1
ATOM 2988 O O . SER A 1 392 ? 9.461 15.054 -3.906 1.00 88.38 392 SER A O 1
ATOM 2990 N N . ARG A 1 393 ? 10.404 16.181 -2.220 1.00 88.50 393 ARG A N 1
ATOM 2991 C CA . ARG A 1 393 ? 9.219 16.103 -1.364 1.00 88.50 393 ARG A CA 1
ATOM 2992 C C . ARG A 1 393 ? 8.119 17.018 -1.923 1.00 88.50 393 ARG A C 1
ATOM 2994 O O . ARG A 1 393 ? 8.388 18.186 -2.197 1.00 88.50 393 ARG A O 1
ATOM 3001 N N . ASN A 1 394 ? 6.875 16.543 -2.006 1.00 87.69 394 ASN A N 1
ATOM 3002 C CA . ASN A 1 394 ? 5.734 17.423 -2.272 1.00 87.69 394 ASN A CA 1
ATOM 3003 C C . ASN A 1 394 ? 5.518 18.374 -1.078 1.00 87.69 394 ASN A C 1
ATOM 3005 O O . ASN A 1 394 ? 5.518 17.934 0.071 1.00 87.69 394 ASN A O 1
ATOM 3009 N N . LEU A 1 395 ? 5.308 19.671 -1.323 1.00 83.38 395 LEU A N 1
ATOM 3010 C CA . LEU A 1 395 ? 5.154 20.678 -0.259 1.00 83.38 395 LEU A CA 1
ATOM 3011 C C . LEU A 1 395 ? 4.026 20.359 0.740 1.00 83.38 395 LEU A C 1
ATOM 3013 O O . LEU A 1 395 ? 4.130 20.734 1.904 1.00 83.38 395 LEU A O 1
ATOM 3017 N N . LYS A 1 396 ? 2.994 19.626 0.307 1.00 79.31 396 LYS A N 1
ATOM 3018 C CA . LYS A 1 396 ? 1.864 19.168 1.131 1.00 79.31 396 LYS A CA 1
ATOM 3019 C C . LYS A 1 396 ? 2.103 17.791 1.778 1.00 79.31 396 LYS A C 1
ATOM 3021 O O . LYS A 1 396 ? 1.180 17.173 2.301 1.00 79.31 396 LYS A O 1
ATOM 3026 N N . SER A 1 397 ? 3.339 17.285 1.764 1.00 81.69 397 SER A N 1
ATOM 3027 C CA . SER A 1 397 ? 3.718 16.082 2.507 1.00 81.69 397 SER A CA 1
ATOM 3028 C C . SER A 1 397 ? 4.260 16.431 3.899 1.00 81.69 397 SER A C 1
ATOM 3030 O O . SER A 1 397 ? 5.158 17.275 4.016 1.00 81.69 397 SER A O 1
ATOM 3032 N N . PRO A 1 398 ? 3.804 15.740 4.962 1.00 74.31 398 PRO A N 1
ATOM 3033 C CA . PRO A 1 398 ? 4.431 15.846 6.272 1.00 74.31 398 PRO A CA 1
ATOM 3034 C C . PRO A 1 398 ? 5.872 15.321 6.209 1.00 74.31 398 PRO A C 1
ATOM 3036 O O . PRO A 1 398 ? 6.171 14.396 5.452 1.00 74.31 398 PRO A O 1
ATOM 3039 N N . HIS A 1 399 ? 6.752 15.940 6.993 1.00 77.06 399 HIS A N 1
ATOM 3040 C CA . HIS A 1 399 ? 8.198 15.672 6.982 1.00 77.06 399 HIS A CA 1
ATOM 3041 C C . HIS A 1 399 ? 8.924 16.075 8.267 1.00 77.06 399 HIS A C 1
ATOM 3043 O O . HIS A 1 399 ? 10.051 15.646 8.497 1.00 77.06 399 HIS A O 1
ATOM 3049 N N . VAL A 1 400 ? 8.310 16.935 9.082 1.00 72.69 400 VAL A N 1
ATOM 3050 C CA . VAL A 1 400 ? 8.899 17.416 10.326 1.00 72.69 400 VAL A CA 1
ATOM 3051 C C . VAL A 1 400 ? 8.944 16.254 11.317 1.00 72.69 400 VAL A C 1
ATOM 3053 O O . VAL A 1 400 ? 7.904 15.755 11.727 1.00 72.69 400 VAL A O 1
ATOM 3056 N N . ASP A 1 401 ? 10.144 15.821 11.690 1.00 71.31 401 ASP A N 1
ATOM 3057 C CA . ASP A 1 401 ? 10.396 14.852 12.761 1.00 71.31 401 ASP A CA 1
ATOM 3058 C C . ASP A 1 401 ? 11.504 15.427 13.652 1.00 71.31 401 ASP A C 1
ATOM 3060 O O . ASP A 1 401 ? 12.679 15.063 13.554 1.00 71.31 401 ASP A O 1
ATOM 3064 N N . VAL A 1 402 ? 11.136 16.404 14.491 1.00 69.81 402 VAL A N 1
ATOM 3065 C CA . VAL A 1 402 ? 12.097 17.190 15.300 1.00 69.81 402 VAL A CA 1
ATOM 3066 C C . VAL A 1 402 ? 12.916 16.282 16.219 1.00 69.81 402 VAL A C 1
ATOM 3068 O O . VAL A 1 402 ? 14.078 16.553 16.517 1.00 69.81 402 VAL A O 1
ATOM 3071 N N . ARG A 1 403 ? 12.313 15.170 16.647 1.00 69.56 403 ARG A N 1
ATOM 3072 C CA . ARG A 1 403 ? 12.912 14.183 17.549 1.00 69.56 403 ARG A CA 1
ATOM 3073 C C . ARG A 1 403 ? 13.689 13.082 16.815 1.00 69.56 403 ARG A C 1
ATOM 3075 O O . ARG A 1 403 ? 14.152 12.159 17.480 1.00 69.56 403 ARG A O 1
ATOM 3082 N N . ARG A 1 404 ? 13.826 13.162 15.481 1.00 70.62 404 ARG A N 1
ATOM 3083 C CA . ARG A 1 404 ? 14.483 12.166 14.607 1.00 70.62 404 ARG A CA 1
ATOM 3084 C C . ARG A 1 404 ? 14.047 10.732 14.928 1.00 70.62 404 ARG A C 1
ATOM 3086 O O . ARG A 1 404 ? 14.859 9.802 14.988 1.00 70.62 404 ARG A O 1
ATOM 3093 N N . LYS A 1 405 ? 12.749 10.550 15.170 1.00 70.56 405 LYS A N 1
ATOM 3094 C CA . LYS A 1 405 ? 12.184 9.246 15.503 1.00 70.56 405 LYS A CA 1
ATOM 3095 C C . LYS A 1 405 ? 12.230 8.294 14.320 1.00 70.56 405 LYS A C 1
ATOM 3097 O O . LYS A 1 405 ? 12.338 7.104 14.564 1.00 70.56 405 LYS A O 1
ATOM 3102 N N . GLY A 1 406 ? 12.252 8.768 13.079 1.00 73.44 406 GLY A N 1
ATOM 3103 C CA . GLY A 1 406 ? 12.151 7.909 11.901 1.00 73.44 406 GLY A CA 1
ATOM 3104 C C . GLY A 1 406 ? 10.723 7.400 11.722 1.00 73.44 406 GLY A C 1
ATOM 3105 O O . GLY A 1 406 ? 10.522 6.239 11.387 1.00 73.44 406 GLY A O 1
ATOM 3106 N N . ILE A 1 407 ? 9.734 8.254 12.015 1.00 76.94 407 ILE A N 1
ATOM 3107 C CA . ILE A 1 407 ? 8.310 7.918 11.868 1.00 76.94 407 ILE A CA 1
ATOM 3108 C C . ILE A 1 407 ? 7.975 7.697 10.391 1.00 76.94 407 ILE A C 1
ATOM 3110 O O . ILE A 1 407 ? 7.316 6.720 10.045 1.00 76.94 407 ILE A O 1
ATOM 3114 N N . LEU A 1 408 ? 8.434 8.599 9.520 1.00 83.12 408 LEU A N 1
ATOM 3115 C CA . LEU A 1 408 ? 8.223 8.492 8.084 1.00 83.12 408 LEU A CA 1
ATOM 3116 C C . LEU A 1 408 ? 9.145 7.412 7.509 1.00 83.12 408 LEU A C 1
ATOM 3118 O O . LEU A 1 408 ? 10.366 7.528 7.586 1.00 83.12 408 LEU A O 1
ATOM 3122 N N . SER A 1 409 ? 8.563 6.356 6.938 1.00 86.38 409 SER A N 1
ATOM 3123 C CA . SER A 1 409 ? 9.334 5.214 6.436 1.00 86.38 409 SER A CA 1
ATOM 3124 C C . SER A 1 409 ? 9.948 5.504 5.065 1.00 86.38 409 SER A C 1
ATOM 3126 O O . SER A 1 409 ? 11.116 5.200 4.833 1.00 86.38 409 SER A O 1
ATOM 3128 N N . LEU A 1 410 ? 9.165 6.085 4.153 1.00 91.38 410 LEU A N 1
ATOM 3129 C CA . LEU A 1 410 ? 9.587 6.454 2.800 1.00 91.38 410 LEU A CA 1
ATOM 3130 C C . LEU A 1 410 ? 8.648 7.514 2.203 1.00 91.38 410 LEU A C 1
ATOM 3132 O O . LEU A 1 410 ? 7.520 7.687 2.671 1.00 91.38 410 LEU A O 1
ATOM 3136 N N . TYR A 1 411 ? 9.074 8.161 1.119 1.00 93.00 411 TYR A N 1
ATOM 3137 C CA . TYR A 1 411 ? 8.160 8.858 0.209 1.00 93.00 411 TYR A CA 1
ATOM 3138 C C . TYR A 1 411 ? 7.902 8.024 -1.043 1.00 93.00 411 TYR A C 1
ATOM 3140 O O . TYR A 1 411 ? 8.827 7.419 -1.592 1.00 93.00 411 TYR A O 1
ATOM 3148 N N . ASN A 1 412 ? 6.670 8.058 -1.541 1.00 94.56 412 ASN A N 1
ATOM 3149 C CA . ASN A 1 412 ? 6.303 7.502 -2.837 1.00 94.56 412 ASN A CA 1
ATOM 3150 C C . ASN A 1 412 ? 5.747 8.599 -3.753 1.00 94.56 412 ASN A C 1
ATOM 3152 O O . ASN A 1 412 ? 5.274 9.628 -3.273 1.00 94.56 412 ASN A O 1
ATOM 3156 N N . ILE A 1 413 ? 5.833 8.398 -5.066 1.00 92.19 413 ILE A N 1
ATOM 3157 C CA . ILE A 1 413 ? 5.267 9.325 -6.048 1.00 92.19 413 ILE A CA 1
ATOM 3158 C C . ILE A 1 413 ? 3.747 9.373 -5.890 1.00 92.19 413 ILE A C 1
ATOM 3160 O O . ILE A 1 413 ? 3.063 8.360 -6.008 1.00 92.19 413 ILE A O 1
ATOM 3164 N N . SER A 1 414 ? 3.217 10.556 -5.602 1.00 90.44 414 SER A N 1
ATOM 3165 C CA . SER A 1 414 ? 1.773 10.779 -5.516 1.00 90.44 414 SER A CA 1
ATOM 3166 C C . SER A 1 414 ? 1.396 12.232 -5.783 1.00 90.44 414 SER A C 1
ATOM 3168 O O . SER A 1 414 ? 0.513 12.814 -5.149 1.00 90.44 414 SER A O 1
ATOM 3170 N N . THR A 1 415 ? 2.109 12.825 -6.735 1.00 90.19 415 THR A N 1
ATOM 3171 C CA . THR A 1 415 ? 1.739 14.080 -7.378 1.00 90.19 415 THR A CA 1
ATOM 3172 C C . THR A 1 415 ? 1.238 13.719 -8.767 1.00 90.19 415 THR A C 1
ATOM 3174 O O . THR A 1 415 ? 1.996 13.130 -9.528 1.00 90.19 415 THR A O 1
ATOM 3177 N N . ASP A 1 416 ? -0.026 14.021 -9.038 1.00 89.06 416 ASP A N 1
ATOM 3178 C CA . ASP A 1 416 ? -0.780 13.740 -10.258 1.00 89.06 416 ASP A CA 1
ATOM 3179 C C . ASP A 1 416 ? -0.563 12.301 -10.744 1.00 89.06 416 ASP A C 1
ATOM 3181 O O . ASP A 1 416 ? 0.241 12.025 -11.636 1.00 89.06 416 ASP A O 1
ATOM 3185 N N . VAL A 1 417 ? -1.257 11.361 -10.097 1.00 91.69 417 VAL A N 1
ATOM 3186 C CA . VAL A 1 417 ? -1.234 9.935 -10.455 1.00 91.69 417 VAL A CA 1
ATOM 3187 C C . VAL A 1 417 ? -2.565 9.511 -11.055 1.00 91.69 417 VAL A C 1
ATOM 3189 O O . VAL A 1 417 ? -3.624 9.888 -10.553 1.00 91.69 417 VAL A O 1
ATOM 3192 N N . ASP A 1 418 ? -2.488 8.737 -12.134 1.00 91.88 418 ASP A N 1
ATOM 3193 C CA . ASP A 1 418 ? -3.633 8.308 -12.940 1.00 91.88 418 ASP A CA 1
ATOM 3194 C C . ASP A 1 418 ? -4.296 7.081 -12.296 1.00 91.88 418 ASP A C 1
ATOM 3196 O O . ASP A 1 418 ? -3.644 6.050 -12.102 1.00 91.88 418 ASP A O 1
ATOM 3200 N N . CYS A 1 419 ? -5.574 7.184 -11.936 1.00 93.19 419 CYS A N 1
ATOM 3201 C CA . CYS A 1 419 ? -6.311 6.130 -11.236 1.00 93.19 419 CYS A CA 1
ATOM 3202 C C . CYS A 1 419 ? -7.790 6.079 -11.639 1.00 93.19 419 CYS A C 1
ATOM 3204 O O . CYS A 1 419 ? -8.323 7.020 -12.233 1.00 93.19 419 CYS A O 1
ATOM 3206 N N . ALA A 1 420 ? -8.460 4.976 -11.285 1.00 92.12 420 ALA A N 1
ATOM 3207 C CA . ALA A 1 420 ? -9.903 4.856 -11.423 1.00 92.12 420 ALA A CA 1
ATOM 3208 C C . ALA A 1 420 ? -10.639 6.008 -10.738 1.00 92.12 420 ALA A C 1
ATOM 3210 O O . ALA A 1 420 ? -10.345 6.384 -9.597 1.00 92.12 420 ALA A O 1
ATOM 3211 N N . GLY A 1 421 ? -11.652 6.496 -11.435 1.00 88.12 421 GLY A N 1
ATOM 3212 C CA . GLY A 1 421 ? -12.607 7.460 -10.940 1.00 88.12 421 GLY A CA 1
ATOM 3213 C C . GLY A 1 421 ? -14.025 7.114 -11.371 1.00 88.12 421 GLY A C 1
ATOM 3214 O O . GLY A 1 421 ? -14.314 6.042 -11.917 1.00 88.12 421 GLY A O 1
ATOM 3215 N N . THR A 1 422 ? -14.928 8.045 -11.103 1.00 80.00 422 THR A N 1
ATOM 3216 C CA . THR A 1 422 ? -16.340 7.933 -11.476 1.00 80.00 422 THR A CA 1
ATOM 3217 C C . THR A 1 422 ? -16.887 9.255 -12.008 1.00 80.00 422 THR A C 1
ATOM 3219 O O . THR A 1 422 ? -16.331 10.325 -11.760 1.00 80.00 422 THR A O 1
ATOM 3222 N N . GLU A 1 423 ? -18.004 9.209 -12.727 1.00 73.44 423 GLU A N 1
ATOM 3223 C CA . GLU A 1 423 ? -18.782 10.413 -13.013 1.00 73.44 423 GLU A CA 1
ATOM 3224 C C . GLU A 1 423 ? -19.560 10.866 -11.771 1.00 73.44 423 GLU A C 1
ATOM 3226 O O . GLU A 1 423 ? -20.276 10.080 -11.153 1.00 73.44 423 GLU A O 1
ATOM 3231 N N . SER A 1 424 ? -19.498 12.162 -11.451 1.00 55.75 424 SER A N 1
ATOM 3232 C CA . SER A 1 424 ? -20.195 12.762 -10.300 1.00 55.75 424 SER A CA 1
ATOM 3233 C C . SER A 1 424 ? -21.728 12.792 -10.417 1.00 55.75 424 SER A C 1
ATOM 3235 O O . SER A 1 424 ? -22.396 13.294 -9.517 1.00 55.75 424 SER A O 1
ATOM 3237 N N . VAL A 1 425 ? -22.298 12.306 -11.524 1.00 51.25 425 VAL A N 1
ATOM 3238 C CA . VAL A 1 425 ? -23.749 12.214 -11.732 1.00 51.25 425 VAL A CA 1
ATOM 3239 C C . VAL A 1 425 ? -24.264 10.856 -11.270 1.00 51.25 425 VAL A C 1
ATOM 3241 O O . VAL A 1 425 ? -24.271 9.871 -12.007 1.00 51.25 425 VAL A O 1
ATOM 3244 N N . SER A 1 426 ? -24.745 10.837 -10.029 1.00 42.25 426 SER A N 1
ATOM 3245 C CA . SER A 1 426 ? -25.609 9.786 -9.505 1.00 42.25 426 SER A CA 1
ATOM 3246 C C . SER A 1 426 ? -26.946 9.796 -10.250 1.00 42.25 426 SER A C 1
ATOM 3248 O O . SER A 1 426 ? -27.888 10.493 -9.867 1.00 42.25 426 SER A O 1
ATOM 3250 N N . ASN A 1 427 ? -27.046 9.005 -11.314 1.00 41.38 427 ASN A N 1
ATOM 3251 C CA . ASN A 1 427 ? -28.346 8.584 -11.818 1.00 41.38 427 ASN A CA 1
ATOM 3252 C C . ASN A 1 427 ? -28.960 7.649 -10.763 1.00 41.38 427 ASN A C 1
ATOM 3254 O O . ASN A 1 427 ? -28.299 6.699 -10.342 1.00 41.38 427 ASN A O 1
ATOM 3258 N N . 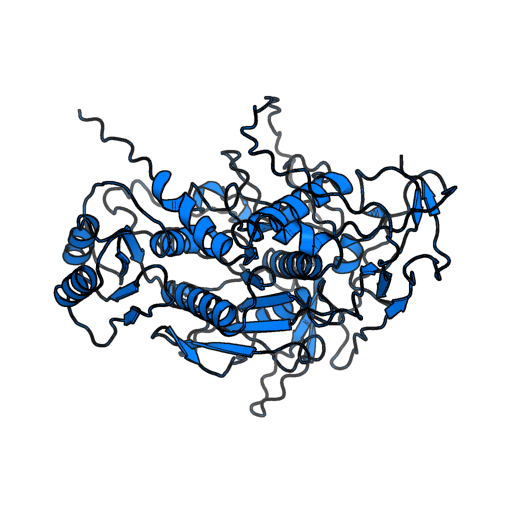GLU A 1 428 ? -30.232 7.832 -10.400 1.00 42.88 428 GLU A N 1
ATOM 3259 C CA . GLU A 1 428 ? -30.963 6.937 -9.473 1.00 42.88 428 GLU A CA 1
ATOM 3260 C C . GLU A 1 428 ? -31.028 5.468 -9.961 1.00 42.88 428 GLU A C 1
ATOM 3262 O O . GLU A 1 428 ? -31.418 4.572 -9.220 1.00 42.88 428 GLU A O 1
ATOM 3267 N N . ALA A 1 429 ? -30.605 5.211 -11.205 1.00 44.56 429 ALA A N 1
ATOM 3268 C CA . ALA A 1 429 ? -30.486 3.898 -11.834 1.00 44.56 429 ALA A CA 1
ATOM 3269 C C . ALA A 1 429 ? -29.203 3.105 -11.483 1.00 44.56 429 ALA A C 1
ATOM 3271 O O . ALA A 1 429 ? -29.059 1.978 -11.945 1.00 44.56 429 ALA A O 1
ATOM 3272 N N . GLY A 1 430 ? -28.259 3.657 -10.709 1.00 46.88 430 GLY A N 1
ATOM 3273 C CA . GLY A 1 430 ? -27.092 2.914 -10.194 1.00 46.88 430 GLY A CA 1
ATOM 3274 C C . GLY A 1 430 ? -25.914 2.706 -11.163 1.00 46.88 430 GLY A C 1
ATOM 3275 O O . GLY A 1 430 ? -24.837 2.306 -10.724 1.00 46.88 430 GLY A O 1
ATOM 3276 N N . ASP A 1 431 ? -26.063 3.040 -12.447 1.00 51.69 431 ASP A N 1
ATOM 3277 C CA . ASP A 1 431 ? -24.959 3.074 -13.417 1.00 51.69 431 ASP A CA 1
ATOM 3278 C C . ASP A 1 431 ? -24.112 4.351 -13.248 1.00 51.69 431 ASP A C 1
ATOM 3280 O O . ASP A 1 431 ? -24.244 5.318 -14.006 1.00 51.69 431 ASP A O 1
ATOM 3284 N N . SER A 1 432 ? -23.220 4.374 -12.253 1.00 59.31 432 SER A N 1
ATOM 3285 C CA . SER A 1 432 ? -22.164 5.391 -12.184 1.00 59.31 432 SER A CA 1
ATOM 3286 C C . SER A 1 432 ? -21.162 5.166 -13.320 1.00 59.31 432 SER A C 1
ATOM 3288 O O . SER A 1 432 ? -20.523 4.110 -13.388 1.00 59.31 432 SER A O 1
ATOM 3290 N N . GLY A 1 433 ? -21.007 6.158 -14.201 1.00 70.56 433 GLY A N 1
ATOM 3291 C CA . GLY A 1 433 ? -20.039 6.102 -15.295 1.00 70.56 433 GLY A CA 1
ATOM 3292 C C . GLY A 1 433 ? -18.620 5.901 -14.764 1.00 70.56 433 GLY A C 1
ATOM 3293 O O . GLY A 1 433 ? -18.199 6.586 -13.835 1.00 70.56 433 GLY A O 1
ATOM 3294 N N . GLN A 1 434 ? -17.893 4.945 -15.339 1.00 83.38 434 GLN A N 1
ATOM 3295 C CA . GLN A 1 434 ? -16.499 4.667 -14.991 1.00 83.38 434 GLN A CA 1
ATOM 3296 C C . GLN A 1 434 ? -15.597 5.685 -15.690 1.00 83.38 434 GLN A C 1
ATOM 3298 O O . GLN A 1 434 ? -15.755 5.916 -16.890 1.00 83.38 434 GLN A O 1
ATOM 3303 N N . THR A 1 435 ? -14.669 6.301 -14.962 1.00 86.31 435 THR A N 1
ATOM 3304 C CA . THR A 1 435 ? -13.771 7.328 -15.508 1.00 86.31 435 THR A CA 1
ATOM 3305 C C . THR A 1 435 ? -12.344 7.134 -15.011 1.00 86.31 435 THR A C 1
ATOM 3307 O O . THR A 1 435 ? -12.048 6.244 -14.218 1.00 86.31 435 THR A O 1
ATOM 3310 N N . TRP A 1 436 ? -11.446 7.990 -15.486 1.00 86.75 436 TRP A N 1
ATOM 3311 C CA . TRP A 1 436 ? -10.084 8.100 -14.988 1.00 86.75 436 TRP A CA 1
ATOM 3312 C C . TRP A 1 436 ? -9.869 9.517 -14.479 1.00 86.75 436 TRP A C 1
ATOM 3314 O O . TRP A 1 436 ? -10.366 10.476 -15.080 1.00 86.75 436 TRP A O 1
ATOM 3324 N N . LYS A 1 437 ? -9.141 9.650 -13.373 1.00 87.56 437 LYS A N 1
ATOM 3325 C CA . LYS A 1 437 ? -8.795 10.937 -12.769 1.00 87.56 437 LYS A CA 1
ATOM 3326 C C . LYS A 1 437 ? -7.325 10.967 -12.373 1.00 87.56 437 LYS A C 1
ATOM 3328 O O . LYS A 1 437 ? -6.710 9.931 -12.129 1.00 87.56 437 LYS A O 1
ATOM 3333 N N . HIS A 1 438 ? -6.814 12.184 -12.222 1.00 89.06 438 HIS A N 1
ATOM 3334 C CA . HIS A 1 438 ? -5.535 12.431 -11.570 1.00 89.06 438 HIS A CA 1
ATOM 3335 C C . HIS A 1 438 ? -5.796 12.788 -10.111 1.00 89.06 438 HIS A C 1
ATOM 3337 O O . HIS A 1 438 ? -6.601 13.677 -9.831 1.00 89.06 438 HIS A O 1
ATOM 3343 N N . GLN A 1 439 ? -5.132 12.101 -9.181 1.00 88.81 439 GLN A N 1
ATOM 3344 C CA . GLN A 1 439 ? -5.164 12.444 -7.756 1.00 88.81 439 GLN A CA 1
ATOM 3345 C C . GLN A 1 439 ? -3.751 12.758 -7.253 1.00 88.81 439 GLN A C 1
ATOM 3347 O O . GLN A 1 439 ? -2.761 12.186 -7.708 1.00 88.81 439 GLN A O 1
ATOM 3352 N N . SER A 1 440 ? -3.669 13.668 -6.287 1.00 89.81 440 SER A N 1
ATOM 3353 C CA . SER A 1 440 ? -2.448 14.008 -5.558 1.00 89.81 440 SER A CA 1
ATOM 3354 C C . SER A 1 440 ? -2.691 13.829 -4.055 1.00 89.81 440 SER A C 1
ATOM 3356 O O . SER A 1 440 ? -3.792 14.107 -3.594 1.00 89.81 440 SER A O 1
ATOM 3358 N N . GLY A 1 441 ? -1.692 13.401 -3.271 1.00 87.69 441 GLY A N 1
ATOM 3359 C CA . GLY A 1 441 ? -1.810 13.315 -1.800 1.00 87.69 441 GLY A CA 1
ATOM 3360 C C . GLY A 1 441 ? -1.018 12.173 -1.155 1.00 87.69 441 GLY A C 1
ATOM 3361 O O . GLY A 1 441 ? -0.440 11.338 -1.844 1.00 87.69 441 GLY A O 1
ATOM 3362 N N . THR A 1 442 ? -0.974 12.093 0.180 1.00 85.69 442 THR A N 1
ATOM 3363 C CA . THR A 1 442 ? -0.368 10.925 0.866 1.00 85.69 442 THR A CA 1
ATOM 3364 C C . THR A 1 442 ? -1.181 9.644 0.673 1.00 85.69 442 THR A C 1
ATOM 3366 O O . THR A 1 442 ? -0.625 8.549 0.727 1.00 85.69 442 THR A O 1
ATOM 3369 N N . SER A 1 443 ? -2.478 9.778 0.409 1.00 89.31 443 SER A N 1
ATOM 3370 C CA . SER A 1 443 ? -3.412 8.677 0.185 1.00 89.31 443 SER A CA 1
ATOM 3371 C C . SER A 1 443 ? -3.059 7.860 -1.070 1.00 89.31 443 SER A C 1
ATOM 3373 O O . SER A 1 443 ? -2.749 6.674 -0.915 1.00 89.31 443 SER A O 1
ATOM 3375 N N . PRO A 1 444 ? -2.912 8.454 -2.277 1.00 94.00 444 PRO A N 1
ATOM 3376 C CA . PRO A 1 444 ? -2.368 7.732 -3.429 1.00 94.00 444 PRO A CA 1
ATOM 3377 C C . PRO A 1 444 ? -0.986 7.102 -3.169 1.00 94.00 444 PRO A C 1
ATOM 3379 O O . PRO A 1 444 ? -0.742 5.970 -3.578 1.00 94.00 444 PRO A O 1
ATOM 3382 N N . ALA A 1 445 ? -0.097 7.783 -2.431 1.00 94.62 445 ALA A N 1
ATOM 3383 C CA . ALA A 1 445 ? 1.235 7.261 -2.088 1.00 94.62 445 ALA A CA 1
ATOM 3384 C C . ALA A 1 445 ? 1.144 5.952 -1.288 1.00 94.62 445 ALA A C 1
ATOM 3386 O O . ALA A 1 445 ? 1.856 4.987 -1.563 1.00 94.62 445 ALA A O 1
ATOM 3387 N N . THR A 1 446 ? 0.233 5.934 -0.312 1.00 93.81 446 THR A N 1
ATOM 3388 C CA . THR A 1 446 ? -0.074 4.793 0.558 1.00 93.81 446 THR A CA 1
ATOM 3389 C C . THR A 1 446 ? -0.569 3.613 -0.262 1.00 93.81 446 THR A C 1
ATOM 3391 O O . THR A 1 446 ? -0.015 2.522 -0.143 1.00 93.81 446 THR A O 1
ATOM 3394 N N . ALA A 1 447 ? -1.538 3.841 -1.153 1.00 96.81 447 ALA A N 1
ATOM 3395 C CA . ALA A 1 447 ? -2.076 2.806 -2.030 1.00 96.81 447 ALA A CA 1
ATOM 3396 C C . ALA A 1 447 ? -1.005 2.213 -2.964 1.00 96.81 447 ALA A C 1
ATOM 3398 O O . ALA A 1 447 ? -0.858 0.991 -3.034 1.00 96.81 447 ALA A O 1
ATOM 3399 N N . ILE A 1 448 ? -0.185 3.055 -3.607 1.00 98.19 448 ILE A N 1
ATOM 3400 C CA . ILE A 1 448 ? 0.935 2.602 -4.453 1.00 98.19 448 ILE A CA 1
ATOM 3401 C C . ILE A 1 448 ? 1.936 1.785 -3.616 1.00 98.19 448 ILE A C 1
ATOM 3403 O O . ILE A 1 448 ? 2.380 0.723 -4.050 1.00 98.19 448 ILE A O 1
ATOM 3407 N N . THR A 1 449 ? 2.270 2.218 -2.395 1.00 97.88 449 THR A N 1
ATOM 3408 C CA . THR A 1 449 ? 3.174 1.477 -1.496 1.00 97.88 449 THR A CA 1
ATOM 3409 C C . THR A 1 449 ? 2.568 0.161 -0.995 1.00 97.88 449 THR A C 1
ATOM 3411 O O . THR A 1 449 ? 3.299 -0.824 -0.872 1.00 97.88 449 THR A O 1
ATOM 3414 N N . ALA A 1 450 ? 1.253 0.088 -0.769 1.00 97.38 450 ALA A N 1
ATOM 3415 C CA . ALA A 1 450 ? 0.556 -1.167 -0.486 1.00 97.38 450 ALA A CA 1
ATOM 3416 C C . ALA A 1 450 ? 0.624 -2.127 -1.685 1.00 97.38 450 ALA A C 1
ATOM 3418 O O . ALA A 1 450 ? 0.924 -3.309 -1.510 1.00 97.38 450 ALA A O 1
ATOM 3419 N N . GLY A 1 451 ? 0.475 -1.605 -2.907 1.00 97.44 451 GLY A N 1
ATOM 3420 C CA . GLY A 1 451 ? 0.746 -2.339 -4.143 1.00 97.44 451 GLY A CA 1
ATOM 3421 C C . GLY A 1 451 ? 2.191 -2.847 -4.228 1.00 97.44 451 GLY A C 1
ATOM 3422 O O . GLY A 1 451 ? 2.415 -4.017 -4.525 1.00 97.44 451 GLY A O 1
ATOM 3423 N N . MET A 1 452 ? 3.192 -2.025 -3.893 1.00 97.06 452 MET A N 1
ATOM 3424 C CA . MET A 1 452 ? 4.593 -2.475 -3.841 1.00 97.06 452 MET A CA 1
ATOM 3425 C C . MET A 1 452 ? 4.798 -3.602 -2.818 1.00 97.06 452 MET A C 1
ATOM 3427 O O . MET A 1 452 ? 5.438 -4.604 -3.133 1.00 97.06 452 MET A O 1
ATOM 3431 N N . ALA A 1 453 ? 4.242 -3.474 -1.610 1.00 96.19 453 ALA A N 1
ATOM 3432 C CA . ALA A 1 453 ? 4.312 -4.513 -0.583 1.00 96.19 453 ALA A CA 1
ATOM 3433 C C . ALA A 1 453 ? 3.669 -5.828 -1.061 1.00 96.19 453 ALA A C 1
ATOM 3435 O O . ALA A 1 453 ? 4.272 -6.895 -0.939 1.00 96.19 453 ALA A O 1
ATOM 3436 N N . ALA A 1 454 ? 2.482 -5.753 -1.666 1.00 95.44 454 ALA A N 1
ATOM 3437 C CA . ALA A 1 454 ? 1.756 -6.911 -2.177 1.00 95.44 454 ALA A CA 1
ATOM 3438 C C . ALA A 1 454 ? 2.508 -7.597 -3.325 1.00 95.44 454 ALA A C 1
ATOM 3440 O O . ALA A 1 454 ? 2.651 -8.823 -3.322 1.00 95.44 454 ALA A O 1
ATOM 3441 N N . TYR A 1 455 ? 3.055 -6.812 -4.255 1.00 93.56 455 TYR A N 1
ATOM 3442 C CA . TYR A 1 455 ? 3.922 -7.294 -5.325 1.00 93.56 455 TYR A CA 1
ATOM 3443 C C . TYR A 1 455 ? 5.132 -8.054 -4.758 1.00 93.56 455 TYR A C 1
ATOM 3445 O O . TYR A 1 455 ? 5.336 -9.220 -5.098 1.00 93.56 455 TYR A O 1
ATOM 3453 N N . LEU A 1 456 ? 5.873 -7.456 -3.817 1.00 92.12 456 LEU A N 1
ATOM 3454 C CA . LEU A 1 456 ? 7.058 -8.067 -3.200 1.00 92.12 456 LEU A CA 1
ATOM 3455 C C . LEU A 1 456 ? 6.738 -9.349 -2.415 1.00 92.12 456 LEU A C 1
ATOM 3457 O O . LEU A 1 456 ? 7.530 -10.291 -2.444 1.00 92.12 456 LEU A O 1
ATOM 3461 N N . LEU A 1 457 ? 5.579 -9.424 -1.751 1.00 91.38 457 LEU A N 1
ATOM 3462 C CA . LEU A 1 457 ? 5.123 -10.646 -1.078 1.00 91.38 457 LEU A CA 1
ATOM 3463 C C . LEU A 1 457 ? 4.770 -11.763 -2.070 1.00 91.38 457 LEU A C 1
ATOM 3465 O O . LEU A 1 457 ? 5.062 -12.928 -1.788 1.00 91.38 457 LEU A O 1
ATOM 3469 N N . SER A 1 458 ? 4.197 -11.424 -3.228 1.00 89.56 458 SER A N 1
ATOM 3470 C CA . SER A 1 458 ? 3.919 -12.383 -4.310 1.00 89.56 458 SER A CA 1
ATOM 3471 C C . SER A 1 458 ? 5.143 -12.733 -5.168 1.00 89.56 458 SER A C 1
ATOM 3473 O O . SER A 1 458 ? 5.110 -13.679 -5.950 1.00 89.56 458 SER A O 1
ATOM 3475 N N . HIS A 1 459 ? 6.241 -11.985 -5.033 1.00 87.75 459 HIS A N 1
ATOM 3476 C CA . HIS A 1 459 ? 7.403 -12.133 -5.897 1.00 87.75 459 HIS A CA 1
ATOM 3477 C C . HIS A 1 459 ? 8.148 -13.465 -5.623 1.00 87.75 459 HIS A C 1
ATOM 3479 O O . HIS A 1 459 ? 8.564 -13.711 -4.486 1.00 87.75 459 HIS A O 1
ATOM 3485 N N . PRO A 1 460 ? 8.486 -14.267 -6.655 1.00 81.06 460 PRO A N 1
ATOM 3486 C CA . PRO A 1 460 ? 8.944 -15.657 -6.515 1.00 81.06 460 PRO A CA 1
ATOM 3487 C C . PRO A 1 460 ? 10.276 -15.865 -5.770 1.00 81.06 460 PRO A C 1
ATOM 3489 O O . PRO A 1 460 ? 10.511 -16.946 -5.234 1.00 81.06 460 PRO A O 1
ATOM 3492 N N . VAL A 1 461 ? 11.163 -14.859 -5.760 1.00 81.81 461 VAL A N 1
ATOM 3493 C CA . VAL A 1 461 ? 12.462 -14.873 -5.041 1.00 81.81 461 VAL A CA 1
ATOM 3494 C C . VAL A 1 461 ? 12.434 -14.070 -3.731 1.00 81.81 461 VAL A C 1
ATOM 3496 O O . VAL A 1 461 ? 12.918 -14.548 -2.709 1.00 81.81 461 VAL A O 1
ATOM 3499 N N . ILE A 1 462 ? 11.890 -12.848 -3.753 1.00 86.69 462 ILE A N 1
ATOM 3500 C CA . ILE A 1 462 ? 11.842 -11.931 -2.604 1.00 86.69 462 ILE A CA 1
ATOM 3501 C C . ILE A 1 462 ? 10.789 -12.367 -1.567 1.00 86.69 462 ILE A C 1
ATOM 3503 O O . ILE A 1 462 ? 11.102 -12.422 -0.381 1.00 86.69 462 ILE A O 1
ATOM 3507 N N . GLY A 1 463 ? 9.578 -12.748 -1.986 1.00 88.81 463 GLY A N 1
ATOM 3508 C CA . GLY A 1 463 ? 8.478 -13.137 -1.094 1.00 88.81 463 GLY A CA 1
ATOM 3509 C C . GLY A 1 463 ? 8.848 -14.232 -0.080 1.00 88.81 463 GLY A C 1
ATOM 3510 O O . GLY A 1 463 ? 8.605 -14.048 1.115 1.00 88.81 463 GLY A O 1
ATOM 3511 N N . PRO A 1 464 ? 9.499 -15.338 -0.494 1.00 87.62 464 PRO A N 1
ATOM 3512 C CA . PRO A 1 464 ? 10.025 -16.340 0.433 1.00 87.62 464 PRO A CA 1
ATOM 3513 C C . PRO A 1 464 ? 11.047 -15.791 1.442 1.00 87.62 464 PRO A C 1
ATOM 3515 O O . PRO A 1 464 ? 11.014 -16.196 2.600 1.00 87.62 464 PRO A O 1
ATOM 3518 N N . GLN A 1 465 ? 11.913 -14.846 1.051 1.00 89.69 465 GLN A N 1
ATOM 3519 C CA . GLN A 1 465 ? 12.872 -14.215 1.973 1.00 89.69 465 GLN A CA 1
ATOM 3520 C C . GLN A 1 465 ? 12.157 -13.344 3.014 1.00 89.69 465 GLN A C 1
ATOM 3522 O O . GLN A 1 465 ? 12.473 -13.418 4.198 1.00 89.69 465 GLN A O 1
ATOM 3527 N N . LEU A 1 466 ? 11.147 -12.574 2.595 1.00 89.75 466 LEU A N 1
ATOM 3528 C CA . LEU A 1 466 ? 10.334 -11.746 3.493 1.00 89.75 466 LEU A CA 1
ATOM 3529 C C . LEU A 1 466 ? 9.580 -12.589 4.537 1.00 89.75 466 LEU A C 1
ATOM 3531 O O . LEU A 1 466 ? 9.408 -12.147 5.673 1.00 89.75 466 LEU A O 1
ATOM 3535 N N . ARG A 1 467 ? 9.188 -13.819 4.173 1.00 88.44 467 ARG A N 1
ATOM 3536 C CA . ARG A 1 467 ? 8.530 -14.806 5.049 1.00 88.44 467 ARG A CA 1
ATOM 3537 C C . ARG A 1 467 ? 9.478 -15.702 5.856 1.00 88.44 467 ARG A C 1
ATOM 3539 O O . ARG A 1 467 ? 9.003 -16.415 6.737 1.00 88.44 467 ARG A O 1
ATOM 3546 N N . ALA A 1 468 ? 10.788 -15.680 5.602 1.00 86.06 468 ALA A N 1
ATOM 3547 C CA . ALA A 1 468 ? 11.732 -16.637 6.194 1.00 86.06 468 ALA A CA 1
ATOM 3548 C C . ALA A 1 468 ? 11.829 -16.556 7.732 1.00 86.06 468 ALA A C 1
ATOM 3550 O O . ALA A 1 468 ? 12.084 -17.564 8.384 1.00 86.06 468 ALA A O 1
ATOM 3551 N N . GLY A 1 469 ? 11.573 -15.379 8.314 1.00 80.19 469 GLY A N 1
ATOM 3552 C CA . GLY A 1 469 ? 11.503 -15.161 9.765 1.00 80.19 469 GLY A CA 1
ATOM 3553 C C . GLY A 1 469 ? 10.213 -15.648 10.442 1.00 80.19 469 GLY A C 1
ATOM 3554 O O . GLY A 1 469 ? 10.003 -15.389 11.627 1.00 80.19 469 GLY A O 1
ATOM 3555 N N . GLY A 1 470 ? 9.328 -16.317 9.695 1.00 83.62 470 GLY A N 1
ATOM 3556 C CA . GLY A 1 470 ? 7.957 -16.612 10.102 1.00 83.62 470 GLY A CA 1
ATOM 3557 C C . GLY A 1 470 ? 7.039 -15.392 9.979 1.00 83.62 470 GLY A C 1
ATOM 3558 O O . GLY A 1 470 ? 7.495 -14.267 9.766 1.00 83.62 470 GLY A O 1
ATOM 3559 N N . ASN A 1 471 ? 5.729 -15.621 10.131 1.00 80.12 471 ASN A N 1
ATOM 3560 C CA . ASN A 1 471 ? 4.701 -14.577 10.016 1.00 80.12 471 ASN A CA 1
ATOM 3561 C C . ASN A 1 471 ? 5.073 -13.339 10.844 1.00 80.12 471 ASN A C 1
ATOM 3563 O O . ASN A 1 471 ? 5.144 -12.253 10.278 1.00 80.12 471 ASN A O 1
ATOM 3567 N N . GLY A 1 472 ? 5.479 -13.573 12.103 1.00 77.94 472 GLY A N 1
ATOM 3568 C CA . GLY A 1 472 ? 5.977 -12.624 13.114 1.00 77.94 472 GLY A CA 1
ATOM 3569 C C . GLY A 1 472 ? 7.031 -11.592 12.704 1.00 77.94 472 GLY A C 1
ATOM 3570 O O . GLY A 1 472 ? 7.398 -10.773 13.537 1.00 77.94 472 GLY A O 1
ATOM 3571 N N . GLN A 1 473 ? 7.565 -11.644 11.484 1.00 84.88 473 GLN A N 1
ATOM 3572 C CA . GLN A 1 473 ? 8.584 -10.714 10.989 1.00 84.88 473 GLN A CA 1
ATOM 3573 C C . GLN A 1 473 ? 8.249 -10.134 9.605 1.00 84.88 473 GLN A C 1
ATOM 3575 O O . GLN A 1 473 ? 8.967 -9.260 9.127 1.00 84.88 473 GLN A O 1
ATOM 3580 N N . VAL A 1 474 ? 7.169 -10.580 8.947 1.00 86.19 474 VAL A N 1
ATOM 3581 C CA . VAL A 1 474 ? 6.885 -10.252 7.536 1.00 86.19 474 VAL A CA 1
ATOM 3582 C C . VAL A 1 474 ? 6.723 -8.751 7.311 1.00 86.19 474 VAL A C 1
ATOM 3584 O O . VAL A 1 474 ? 7.337 -8.216 6.392 1.00 86.19 474 VAL A O 1
ATOM 3587 N N . ALA A 1 475 ? 5.945 -8.057 8.145 1.00 86.81 475 ALA A N 1
ATOM 3588 C CA . ALA A 1 475 ? 5.692 -6.625 7.979 1.00 86.81 475 ALA A CA 1
ATOM 3589 C C . ALA A 1 475 ? 6.983 -5.801 8.119 1.00 86.81 475 ALA A C 1
ATOM 3591 O O . ALA A 1 475 ? 7.328 -5.009 7.238 1.00 86.81 475 ALA A O 1
ATOM 3592 N N . MET A 1 476 ? 7.756 -6.070 9.175 1.00 85.88 476 MET A N 1
ATOM 3593 C CA . MET A 1 476 ? 9.070 -5.467 9.398 1.00 85.88 476 MET A CA 1
ATOM 3594 C C . MET A 1 476 ? 10.068 -5.802 8.271 1.00 85.88 476 MET A C 1
ATOM 3596 O O . MET A 1 476 ? 10.822 -4.932 7.833 1.00 85.88 476 MET A O 1
ATOM 3600 N N . ASN A 1 477 ? 10.051 -7.027 7.737 1.00 89.44 477 ASN A N 1
ATOM 3601 C CA . ASN A 1 477 ? 10.890 -7.426 6.603 1.00 89.44 477 ASN A CA 1
ATOM 3602 C C . ASN A 1 477 ? 10.511 -6.675 5.316 1.00 89.44 477 ASN A C 1
ATOM 3604 O O . ASN A 1 477 ? 11.400 -6.161 4.637 1.00 89.44 477 ASN A O 1
ATOM 3608 N N . VAL A 1 478 ? 9.213 -6.559 4.998 1.00 91.88 478 VAL A N 1
ATOM 3609 C CA . VAL A 1 478 ? 8.698 -5.788 3.846 1.00 91.88 478 VAL A CA 1
ATOM 3610 C C . VAL A 1 478 ? 9.126 -4.328 3.958 1.00 91.88 478 VAL A C 1
ATOM 3612 O O . VAL A 1 478 ? 9.712 -3.775 3.026 1.00 91.88 478 VAL A O 1
ATOM 3615 N N . LYS A 1 479 ? 8.894 -3.717 5.123 1.00 90.56 479 LYS A N 1
ATOM 3616 C CA . LYS A 1 479 ? 9.276 -2.337 5.427 1.00 90.56 479 LYS A CA 1
ATOM 3617 C C . LYS A 1 479 ? 10.774 -2.103 5.246 1.00 90.56 479 LYS A C 1
ATOM 3619 O O . LYS A 1 479 ? 11.170 -1.201 4.509 1.00 90.56 479 LYS A O 1
ATOM 3624 N N . ASN A 1 480 ? 11.607 -2.942 5.859 1.00 90.94 480 ASN A N 1
ATOM 3625 C CA . ASN A 1 480 ? 13.060 -2.850 5.730 1.00 90.94 480 ASN A CA 1
ATOM 3626 C C . ASN A 1 480 ? 13.519 -3.058 4.280 1.00 90.94 480 ASN A C 1
ATOM 3628 O O . ASN A 1 480 ? 14.423 -2.357 3.829 1.00 90.94 480 ASN A O 1
ATOM 3632 N N . TYR A 1 481 ? 12.898 -3.967 3.523 1.00 92.69 481 TYR A N 1
ATOM 3633 C CA . TYR A 1 481 ? 13.209 -4.156 2.105 1.00 92.69 481 TYR A CA 1
ATOM 3634 C C . TYR A 1 481 ? 12.894 -2.903 1.275 1.00 92.69 481 TYR A C 1
ATOM 3636 O O . TYR A 1 481 ? 13.735 -2.476 0.480 1.00 92.69 481 TYR A O 1
ATOM 3644 N N . LEU A 1 482 ? 11.726 -2.283 1.482 1.00 93.56 482 LEU A N 1
ATOM 3645 C CA . LEU A 1 482 ? 11.318 -1.049 0.799 1.00 93.56 482 LEU A CA 1
ATOM 3646 C C . LEU A 1 482 ? 12.255 0.123 1.132 1.00 93.56 482 LEU A C 1
ATOM 3648 O O . LEU A 1 482 ? 12.742 0.792 0.220 1.00 93.56 482 LEU A O 1
ATOM 3652 N N . ILE A 1 483 ? 12.569 0.322 2.418 1.00 90.88 483 ILE A N 1
ATOM 3653 C CA . ILE A 1 483 ? 13.508 1.352 2.897 1.00 90.88 483 ILE A CA 1
ATOM 3654 C C . ILE A 1 483 ? 14.890 1.151 2.268 1.00 90.88 483 ILE A C 1
ATOM 3656 O O . ILE A 1 483 ? 15.407 2.059 1.617 1.00 90.88 483 ILE A O 1
ATOM 3660 N N . ASN A 1 484 ? 15.474 -0.045 2.400 1.00 91.38 484 ASN A N 1
ATOM 3661 C CA . ASN A 1 484 ? 16.810 -0.344 1.877 1.00 91.38 484 ASN A CA 1
ATOM 3662 C C . ASN A 1 484 ? 16.865 -0.235 0.342 1.00 91.38 484 ASN A C 1
ATOM 3664 O O . ASN A 1 484 ? 17.865 0.227 -0.205 1.00 91.38 484 ASN A O 1
ATOM 3668 N N . THR A 1 485 ? 15.802 -0.632 -0.366 1.00 91.50 485 THR A N 1
ATOM 3669 C CA . THR A 1 485 ? 15.726 -0.531 -1.833 1.00 91.50 485 THR A CA 1
ATOM 3670 C C . THR A 1 485 ? 15.624 0.922 -2.288 1.00 91.50 485 THR A C 1
ATOM 3672 O O . THR A 1 485 ? 16.362 1.319 -3.188 1.00 91.50 485 THR A O 1
ATOM 3675 N N . GLY A 1 486 ? 14.805 1.744 -1.625 1.00 91.94 486 GLY A N 1
ATOM 3676 C CA . GLY A 1 486 ? 14.736 3.180 -1.899 1.00 91.94 486 GLY A CA 1
ATOM 3677 C C . GLY A 1 486 ? 16.055 3.904 -1.608 1.00 91.94 486 GLY A C 1
ATOM 3678 O O . GLY A 1 486 ? 16.548 4.645 -2.458 1.00 91.94 486 GLY A O 1
ATOM 3679 N N . GLN A 1 487 ? 16.694 3.617 -0.465 1.00 89.62 487 GLN A N 1
ATOM 3680 C CA . GLN A 1 487 ? 18.020 4.157 -0.122 1.00 89.62 487 GLN A CA 1
ATOM 3681 C C . GLN A 1 487 ? 19.070 3.790 -1.182 1.00 89.62 487 GLN A C 1
ATOM 3683 O O . GLN A 1 487 ? 19.774 4.670 -1.671 1.00 89.62 487 GLN A O 1
ATOM 3688 N N . ARG A 1 488 ? 19.135 2.510 -1.576 1.00 89.31 488 ARG A N 1
ATOM 3689 C CA . ARG A 1 488 ? 20.105 1.974 -2.547 1.00 89.31 488 ARG A CA 1
ATOM 3690 C C . ARG A 1 488 ? 19.937 2.517 -3.966 1.00 89.31 488 ARG A C 1
ATOM 3692 O O . ARG A 1 488 ? 20.920 2.564 -4.693 1.00 89.31 488 ARG A O 1
ATOM 3699 N N . LEU A 1 489 ? 18.718 2.854 -4.389 1.00 89.44 489 LEU A N 1
ATOM 3700 C CA . LEU A 1 489 ? 18.440 3.212 -5.786 1.00 89.44 489 LEU A CA 1
ATOM 3701 C C . LEU A 1 489 ? 18.217 4.713 -5.995 1.00 89.44 489 LEU A C 1
ATOM 3703 O O . LEU A 1 489 ? 18.614 5.237 -7.034 1.00 89.44 489 LEU A O 1
ATOM 3707 N N . LYS A 1 490 ? 17.626 5.415 -5.021 1.00 89.62 490 LYS A N 1
ATOM 3708 C CA . LYS A 1 490 ? 17.248 6.838 -5.134 1.00 89.62 490 LYS A CA 1
ATOM 3709 C C . LYS A 1 490 ? 17.789 7.742 -4.021 1.00 89.62 490 LYS A C 1
ATOM 3711 O O . LYS A 1 490 ? 17.785 8.965 -4.179 1.00 89.62 490 LYS A O 1
ATOM 3716 N N . GLY A 1 491 ? 18.239 7.171 -2.903 1.00 81.19 491 GLY A N 1
ATOM 3717 C CA . GLY A 1 491 ? 18.641 7.939 -1.724 1.00 81.19 491 GLY A CA 1
ATOM 3718 C C . GLY A 1 491 ? 17.507 8.822 -1.185 1.00 81.19 491 GLY A C 1
ATOM 3719 O O . GLY A 1 491 ? 16.327 8.484 -1.302 1.00 81.19 491 GLY A O 1
ATOM 3720 N N . ASP A 1 492 ? 17.878 9.972 -0.622 1.00 71.62 492 ASP A N 1
ATOM 3721 C CA . ASP A 1 492 ? 16.979 11.035 -0.142 1.00 71.62 492 ASP A CA 1
ATOM 3722 C C . ASP A 1 492 ? 16.666 12.096 -1.223 1.00 71.62 492 ASP A C 1
ATOM 3724 O O . ASP A 1 492 ? 16.173 13.184 -0.915 1.00 71.62 492 ASP A O 1
ATOM 3728 N N . ALA A 1 493 ? 17.008 11.812 -2.487 1.00 64.81 493 ALA A N 1
ATOM 3729 C CA . ALA A 1 493 ? 16.971 12.754 -3.610 1.00 64.81 493 ALA A CA 1
ATOM 3730 C C . ALA A 1 493 ? 17.698 14.098 -3.348 1.00 64.81 493 ALA A C 1
ATOM 3732 O O . ALA A 1 493 ? 17.310 15.126 -3.901 1.00 64.81 493 ALA A O 1
ATOM 3733 N N . ALA A 1 494 ? 18.740 14.101 -2.501 1.00 64.62 494 ALA A N 1
ATOM 3734 C CA . ALA A 1 494 ? 19.474 15.293 -2.061 1.00 64.62 494 ALA A CA 1
ATOM 3735 C C . ALA A 1 494 ? 18.586 16.381 -1.420 1.00 64.62 494 ALA A C 1
ATOM 3737 O O . ALA A 1 494 ? 18.941 17.562 -1.400 1.00 64.62 494 ALA A O 1
ATOM 3738 N N . THR A 1 495 ? 17.428 15.987 -0.881 1.00 67.56 495 THR A N 1
ATOM 3739 C CA . THR A 1 495 ? 16.504 16.902 -0.195 1.00 67.56 495 THR A CA 1
ATOM 3740 C C . THR A 1 495 ? 16.909 17.203 1.246 1.00 67.56 495 THR A C 1
ATOM 3742 O O . THR A 1 495 ? 16.358 18.129 1.837 1.00 67.56 495 THR A O 1
ATOM 3745 N N . GLY A 1 496 ? 17.853 16.444 1.817 1.00 69.94 496 GLY A N 1
ATOM 3746 C CA . GLY A 1 496 ? 18.329 16.622 3.189 1.00 69.94 496 GLY A CA 1
ATOM 3747 C C . GLY A 1 496 ? 17.379 16.085 4.262 1.00 69.94 496 GLY A C 1
ATOM 3748 O O . GLY A 1 496 ? 17.732 16.112 5.439 1.00 69.94 496 GLY A O 1
ATOM 3749 N N . ASP A 1 497 ? 16.203 15.563 3.887 1.00 75.19 497 ASP A N 1
ATOM 3750 C CA . ASP A 1 497 ? 15.259 14.962 4.839 1.00 75.19 497 ASP A CA 1
ATOM 3751 C C . ASP A 1 497 ? 15.657 13.540 5.283 1.00 75.19 497 ASP A C 1
ATOM 3753 O O . ASP A 1 497 ? 15.128 13.035 6.271 1.00 75.19 497 ASP A O 1
ATOM 3757 N N . GLY A 1 498 ? 16.619 12.906 4.598 1.00 79.62 498 GLY A N 1
ATOM 3758 C CA . GLY A 1 498 ? 17.170 11.594 4.956 1.00 79.62 498 GLY A CA 1
ATOM 3759 C C . GLY A 1 498 ? 16.219 10.404 4.755 1.00 79.62 498 GLY A C 1
ATOM 3760 O O . GLY A 1 498 ? 16.584 9.270 5.078 1.00 79.62 498 GLY A O 1
ATOM 3761 N N . VAL A 1 499 ? 15.018 10.627 4.217 1.00 86.25 499 VAL A N 1
ATOM 3762 C CA . VAL A 1 499 ? 13.992 9.594 4.022 1.00 86.25 499 VAL A CA 1
ATOM 3763 C C . VAL A 1 499 ? 14.095 9.036 2.596 1.00 86.25 499 VAL A C 1
ATOM 3765 O O . VAL A 1 499 ? 14.172 9.801 1.634 1.00 86.25 499 VAL A O 1
ATOM 3768 N N . PRO A 1 500 ? 14.081 7.709 2.389 1.00 90.38 500 PRO A N 1
ATOM 3769 C CA . PRO A 1 500 ? 14.220 7.154 1.049 1.00 90.38 500 PRO A CA 1
ATOM 3770 C C . PRO A 1 500 ? 13.028 7.447 0.140 1.00 90.38 500 PRO A C 1
ATOM 3772 O O . PRO A 1 500 ? 11.878 7.531 0.581 1.00 90.38 500 PRO A O 1
ATOM 3775 N N . ARG A 1 501 ? 13.301 7.524 -1.163 1.00 92.44 501 ARG A N 1
ATOM 3776 C CA . ARG A 1 501 ? 12.272 7.557 -2.211 1.00 92.44 501 ARG A CA 1
ATOM 3777 C C . ARG A 1 501 ? 12.002 6.141 -2.731 1.00 92.44 501 ARG A C 1
ATOM 3779 O O . ARG A 1 501 ? 12.944 5.406 -3.020 1.00 92.44 501 ARG A O 1
ATOM 3786 N N . ALA A 1 502 ? 10.734 5.748 -2.845 1.00 94.81 502 ALA A N 1
ATOM 3787 C CA . ALA A 1 502 ? 10.334 4.407 -3.271 1.00 94.81 502 ALA A CA 1
ATOM 3788 C C . ALA A 1 502 ? 10.903 4.016 -4.645 1.00 94.81 502 ALA A C 1
ATOM 3790 O O . ALA A 1 502 ? 10.920 4.799 -5.595 1.00 94.81 502 ALA A O 1
ATOM 3791 N N . ALA A 1 503 ? 11.332 2.765 -4.754 1.00 93.19 503 ALA A N 1
ATOM 3792 C CA . ALA A 1 503 ? 11.782 2.132 -5.984 1.00 93.19 503 ALA A CA 1
ATOM 3793 C C . ALA A 1 503 ? 11.406 0.649 -5.920 1.00 93.19 503 ALA A C 1
ATOM 3795 O O . ALA A 1 503 ? 11.495 0.048 -4.846 1.00 93.19 503 ALA A O 1
ATOM 3796 N N . LEU A 1 504 ? 10.989 0.062 -7.042 1.00 90.00 504 LEU A N 1
ATOM 3797 C CA . LEU A 1 504 ? 10.663 -1.368 -7.087 1.00 90.00 504 LEU A CA 1
ATOM 3798 C C . LEU A 1 504 ? 11.938 -2.223 -7.167 1.00 90.00 504 LEU A C 1
ATOM 3800 O O . LEU A 1 504 ? 11.991 -3.321 -6.618 1.00 90.00 504 LEU A O 1
ATOM 3804 N N . GLY A 1 505 ? 12.992 -1.680 -7.788 1.00 85.81 505 GLY A N 1
ATOM 3805 C CA . GLY A 1 505 ? 14.276 -2.360 -7.965 1.00 85.81 505 GLY A CA 1
ATOM 3806 C C . GLY A 1 505 ? 14.296 -3.374 -9.100 1.00 85.81 505 GLY A C 1
ATOM 3807 O O . GLY A 1 505 ? 15.177 -4.230 -9.128 1.00 85.81 505 GLY A O 1
ATOM 3808 N N . GLU A 1 506 ? 13.353 -3.252 -10.034 1.00 86.94 506 GLU A N 1
ATOM 3809 C CA . GLU A 1 506 ? 13.329 -4.042 -11.257 1.00 86.94 506 GLU A CA 1
ATOM 3810 C C . GLU A 1 506 ? 14.255 -3.445 -12.303 1.00 86.94 506 GLU A C 1
ATOM 3812 O O . GLU A 1 506 ? 14.180 -2.258 -12.613 1.00 86.94 506 GLU A O 1
ATOM 3817 N N . MET A 1 507 ? 15.200 -4.272 -12.752 1.00 86.56 507 MET A N 1
ATOM 3818 C CA . MET A 1 507 ? 16.349 -3.895 -13.567 1.00 86.56 507 MET A CA 1
ATOM 3819 C C . MET A 1 507 ? 16.814 -5.125 -14.350 1.00 86.56 507 MET A C 1
ATOM 3821 O O . MET A 1 507 ? 16.919 -6.218 -13.785 1.00 86.56 507 MET A O 1
ATOM 3825 N N . VAL A 1 508 ? 17.153 -4.944 -15.626 1.00 87.25 508 VAL A N 1
ATOM 3826 C CA . VAL A 1 508 ? 17.756 -5.992 -16.460 1.00 87.25 508 VAL A CA 1
ATOM 3827 C C . VAL A 1 508 ? 19.198 -5.571 -16.769 1.00 87.25 508 VAL A C 1
ATOM 3829 O O . VAL A 1 508 ? 19.384 -4.550 -17.426 1.00 87.25 508 VAL A O 1
ATOM 3832 N N . PRO A 1 509 ? 20.228 -6.280 -16.276 1.00 88.12 509 PRO A N 1
ATOM 3833 C CA . PRO A 1 509 ? 21.621 -5.950 -16.540 1.00 88.12 509 PRO A CA 1
ATOM 3834 C C . PRO A 1 509 ? 21.984 -6.254 -17.996 1.00 88.12 509 PRO A C 1
ATOM 3836 O O . PRO A 1 509 ? 21.401 -7.132 -18.633 1.00 88.12 509 PRO A O 1
ATOM 3839 N N . CYS A 1 510 ? 22.984 -5.548 -18.507 1.00 86.81 510 CYS A N 1
ATOM 3840 C CA . CYS A 1 510 ? 23.498 -5.710 -19.864 1.00 86.81 510 CYS A CA 1
ATOM 3841 C C . CYS A 1 510 ? 25.027 -5.561 -19.890 1.00 86.81 510 CYS A C 1
ATOM 3843 O O . CYS A 1 510 ? 25.657 -5.319 -18.861 1.00 86.81 510 CYS A O 1
ATOM 3845 N N . GLN A 1 511 ? 25.641 -5.751 -21.059 1.00 87.81 511 GLN A N 1
ATOM 3846 C CA . GLN A 1 511 ? 27.088 -5.629 -21.247 1.00 87.81 511 GLN A CA 1
ATOM 3847 C C . GLN A 1 511 ? 27.397 -4.528 -22.264 1.00 87.81 511 GLN A C 1
ATOM 3849 O O . GLN A 1 511 ? 26.779 -4.489 -23.325 1.00 87.81 511 GLN A O 1
ATOM 3854 N N . GLY A 1 512 ? 28.380 -3.674 -21.958 1.00 83.19 512 GLY A N 1
ATOM 3855 C CA . GLY A 1 512 ? 28.876 -2.651 -22.886 1.00 83.19 512 GLY A CA 1
ATOM 3856 C C . GLY A 1 512 ? 27.923 -1.470 -23.089 1.00 83.19 512 GLY A C 1
ATOM 3857 O O . GLY A 1 512 ? 27.691 -1.069 -24.227 1.00 83.19 512 GLY A O 1
ATOM 3858 N N . GLY A 1 513 ? 27.351 -0.938 -22.004 1.00 86.81 513 GLY A N 1
ATOM 3859 C CA . GLY A 1 513 ? 26.423 0.190 -22.071 1.00 86.81 513 GLY A CA 1
ATOM 3860 C C . GLY A 1 513 ? 27.065 1.514 -22.484 1.00 86.81 513 GLY A C 1
ATOM 3861 O O . GLY A 1 513 ? 28.268 1.730 -22.330 1.00 86.81 513 GLY A O 1
ATOM 3862 N N . GLN A 1 514 ? 26.239 2.432 -22.984 1.00 92.88 514 GLN A N 1
ATOM 3863 C CA . GLN A 1 514 ? 26.632 3.822 -23.184 1.00 92.88 514 GLN A CA 1
ATOM 3864 C C . GLN A 1 514 ? 26.873 4.481 -21.820 1.00 92.88 514 GLN A C 1
ATOM 3866 O O . GLN A 1 514 ? 25.982 4.493 -20.974 1.00 92.88 514 GLN A O 1
ATOM 3871 N N . ALA A 1 515 ? 28.059 5.055 -21.616 1.00 92.75 515 ALA A N 1
ATOM 3872 C CA . ALA A 1 515 ? 28.392 5.742 -20.372 1.00 92.75 515 ALA A CA 1
ATOM 3873 C C . ALA A 1 515 ? 27.463 6.942 -20.113 1.00 92.75 515 ALA A C 1
ATOM 3875 O O . ALA A 1 515 ? 27.249 7.782 -20.994 1.00 92.75 515 ALA A O 1
ATOM 3876 N N . GLY A 1 516 ? 26.961 7.041 -18.882 1.00 89.31 516 GLY A N 1
ATOM 3877 C CA . GLY A 1 516 ? 26.055 8.099 -18.437 1.00 89.31 516 GLY A CA 1
ATOM 3878 C C . GLY A 1 516 ? 24.689 7.557 -18.024 1.00 89.31 516 GLY A C 1
ATOM 3879 O O . GLY A 1 516 ? 24.491 6.352 -17.908 1.00 89.31 516 GLY A O 1
ATOM 3880 N N . ARG A 1 517 ? 23.735 8.461 -17.778 1.00 88.19 517 ARG A N 1
ATOM 3881 C CA . ARG A 1 517 ? 22.357 8.104 -17.410 1.00 88.19 517 ARG A CA 1
ATOM 3882 C C . ARG A 1 517 ? 21.403 8.475 -18.551 1.00 88.19 517 ARG A C 1
ATOM 3884 O O . ARG A 1 517 ? 21.622 9.522 -19.170 1.00 88.19 517 ARG A O 1
ATOM 3891 N N . PRO A 1 518 ? 20.350 7.679 -18.812 1.00 89.31 518 PRO A N 1
ATOM 3892 C CA . PRO A 1 518 ? 19.311 8.068 -19.755 1.00 89.31 518 PRO A CA 1
ATOM 3893 C C . PRO A 1 518 ? 18.677 9.393 -19.336 1.00 89.31 518 PRO A C 1
ATOM 3895 O O . PRO A 1 518 ? 18.531 9.687 -18.144 1.00 89.31 518 PRO A O 1
ATOM 3898 N N . VAL A 1 519 ? 18.296 10.201 -20.327 1.00 87.50 519 VAL A N 1
ATOM 3899 C CA . VAL A 1 519 ? 17.579 11.455 -20.083 1.00 87.50 519 VAL A CA 1
ATOM 3900 C C . VAL A 1 519 ? 16.275 11.127 -19.367 1.00 87.50 519 VAL A C 1
ATOM 3902 O O . VAL A 1 519 ? 15.542 10.235 -19.781 1.00 87.50 519 VAL A O 1
ATOM 3905 N N . ILE A 1 520 ? 15.982 11.859 -18.295 1.00 83.56 520 ILE A N 1
ATOM 3906 C CA . ILE A 1 520 ? 14.697 11.760 -17.610 1.00 83.56 520 ILE A CA 1
ATOM 3907 C C . ILE A 1 520 ? 13.591 12.122 -18.614 1.00 83.56 520 ILE A C 1
ATOM 3909 O O . ILE A 1 520 ? 13.550 13.277 -19.053 1.00 83.56 520 ILE A O 1
ATOM 3913 N N . PRO A 1 521 ? 12.690 11.190 -18.984 1.00 78.94 521 PRO A N 1
ATOM 3914 C CA . PRO A 1 521 ? 11.621 11.514 -19.910 1.00 78.94 521 PRO A CA 1
ATOM 3915 C C . PRO A 1 521 ? 10.669 12.526 -19.256 1.00 78.94 521 PRO A C 1
ATOM 3917 O O . PRO A 1 521 ? 10.461 12.482 -18.030 1.00 78.94 521 PRO A O 1
ATOM 3920 N N . PRO A 1 522 ? 10.076 13.443 -20.044 1.00 76.69 522 PRO A N 1
ATOM 3921 C CA . PRO A 1 522 ? 9.026 14.312 -19.540 1.00 76.69 522 PRO A CA 1
ATOM 3922 C C . PRO A 1 522 ? 7.897 13.448 -18.978 1.00 76.69 522 PRO A C 1
ATOM 3924 O O . PRO A 1 522 ? 7.584 12.382 -19.509 1.00 76.69 522 PRO A O 1
ATOM 3927 N N . VAL A 1 523 ? 7.283 13.905 -17.889 1.00 70.62 523 VAL A N 1
ATOM 3928 C CA . VAL A 1 523 ? 6.132 13.213 -17.308 1.00 70.62 523 VAL A CA 1
ATOM 3929 C C . VAL A 1 523 ? 4.956 13.398 -18.258 1.00 70.62 523 VAL A C 1
ATOM 3931 O O . VAL A 1 523 ? 4.275 14.422 -18.232 1.00 70.62 523 VAL A O 1
ATOM 3934 N N . VAL A 1 524 ? 4.732 12.410 -19.120 1.00 65.62 524 VAL A N 1
ATOM 3935 C CA . VAL A 1 524 ? 3.522 12.339 -19.931 1.00 65.62 524 VAL A CA 1
ATOM 3936 C C . VAL A 1 524 ? 2.414 11.814 -19.031 1.00 65.62 524 VAL A C 1
ATOM 3938 O O . VAL A 1 524 ? 2.192 10.610 -18.924 1.00 65.62 524 VAL A O 1
ATOM 3941 N N . MET A 1 525 ? 1.721 12.736 -18.370 1.00 66.62 525 MET A N 1
ATOM 3942 C CA . MET A 1 525 ? 0.378 12.445 -17.894 1.00 66.62 525 MET A CA 1
ATOM 3943 C C . MET A 1 525 ? -0.490 12.226 -19.131 1.00 66.62 525 MET A C 1
ATOM 3945 O O . MET A 1 525 ? -0.550 13.127 -19.976 1.00 66.62 525 MET A O 1
ATOM 3949 N N . PRO A 1 526 ? -1.164 11.071 -19.277 1.00 64.75 526 PRO A N 1
ATOM 3950 C CA . PRO A 1 526 ? -2.204 10.964 -20.280 1.00 64.75 526 PRO A CA 1
ATOM 3951 C C . PRO A 1 526 ? -3.212 12.087 -20.020 1.00 64.75 526 PRO A C 1
ATOM 3953 O O . PRO A 1 526 ? -3.528 12.397 -18.862 1.00 64.75 526 PRO A O 1
ATOM 3956 N N . ALA A 1 527 ? -3.710 12.716 -21.086 1.00 62.56 527 ALA A N 1
ATOM 3957 C CA . ALA A 1 527 ? -4.806 13.666 -20.947 1.00 62.56 527 ALA A CA 1
ATOM 3958 C C . ALA A 1 527 ? -5.953 13.003 -20.163 1.00 62.56 527 ALA A C 1
ATOM 3960 O O . ALA A 1 527 ? -6.122 11.785 -20.244 1.00 62.56 527 ALA A O 1
ATOM 3961 N N . LEU A 1 528 ? -6.724 13.794 -19.414 1.00 59.69 528 LEU A N 1
ATOM 3962 C CA . LEU A 1 528 ? -8.009 13.370 -18.853 1.00 59.69 528 LEU A CA 1
ATOM 3963 C C . LEU A 1 528 ? -9.061 13.504 -19.964 1.00 59.69 528 LEU A C 1
ATOM 3965 O O . LEU A 1 528 ? -9.485 14.632 -20.234 1.00 59.69 528 LEU A O 1
ATOM 3969 N N . PRO A 1 529 ? -9.446 12.430 -20.677 1.00 48.34 529 PRO A N 1
ATOM 3970 C CA . PRO A 1 529 ? -10.332 12.536 -21.823 1.00 48.34 529 PRO A CA 1
ATOM 3971 C C . PRO A 1 529 ? -11.766 12.232 -21.367 1.00 48.34 529 PRO A C 1
ATOM 3973 O O . PRO A 1 529 ? -11.998 11.658 -20.303 1.00 48.34 529 PRO A O 1
ATOM 3976 N N . GLY A 1 530 ? -12.758 12.626 -22.163 1.00 53.22 530 GLY A N 1
ATOM 3977 C CA . GLY A 1 530 ? -14.159 12.381 -21.808 1.00 53.22 530 GLY A CA 1
ATOM 3978 C C . GLY A 1 530 ? -14.515 10.888 -21.747 1.00 53.22 530 GLY A C 1
ATOM 3979 O O . GLY A 1 530 ? -13.922 10.105 -22.481 1.00 53.22 530 GLY A O 1
ATOM 3980 N N . ARG A 1 531 ? -15.510 10.561 -20.902 1.00 49.09 531 ARG A N 1
ATOM 3981 C CA . ARG A 1 531 ? -16.420 9.387 -20.733 1.00 49.09 531 ARG A CA 1
ATOM 3982 C C . ARG A 1 531 ? -16.102 7.974 -21.283 1.00 49.09 531 ARG A C 1
ATOM 3984 O O . ARG A 1 531 ? -16.737 7.028 -20.836 1.00 49.09 531 ARG A O 1
ATOM 3991 N N . LEU A 1 532 ? -15.218 7.790 -22.260 1.00 51.34 532 LEU A N 1
ATOM 3992 C CA . LEU A 1 532 ? -15.008 6.541 -23.003 1.00 51.34 532 LEU A CA 1
ATOM 3993 C C . LEU A 1 532 ? -13.528 6.191 -23.247 1.00 51.34 532 LEU A C 1
ATOM 3995 O O . LEU A 1 532 ? -13.261 5.287 -24.036 1.00 51.34 532 LEU A O 1
ATOM 3999 N N . ASP A 1 533 ? -12.561 6.872 -22.617 1.00 61.50 533 ASP A N 1
ATOM 4000 C CA . ASP A 1 533 ? -11.156 6.482 -22.794 1.00 61.50 533 ASP A CA 1
ATOM 4001 C C . ASP A 1 533 ? -10.851 5.143 -22.111 1.00 61.50 533 ASP A C 1
ATOM 4003 O O . ASP A 1 533 ? -10.983 4.982 -20.893 1.00 61.50 533 ASP A O 1
ATOM 4007 N N . ILE A 1 534 ? -10.440 4.168 -22.918 1.00 64.50 534 ILE A N 1
ATOM 4008 C CA . ILE A 1 534 ? -10.124 2.823 -22.454 1.00 64.50 534 ILE A CA 1
ATOM 4009 C C . ILE A 1 534 ? -8.629 2.784 -22.153 1.00 64.50 534 ILE A C 1
ATOM 4011 O O . ILE A 1 534 ? -7.810 2.558 -23.045 1.00 64.50 534 ILE A O 1
ATOM 4015 N N . ARG A 1 535 ? -8.260 2.935 -20.879 1.00 81.38 535 ARG A N 1
ATOM 4016 C CA . ARG A 1 535 ? -6.917 2.565 -20.421 1.00 81.38 535 ARG A CA 1
ATOM 4017 C C . ARG A 1 535 ? -6.761 1.044 -20.526 1.00 81.38 535 ARG A C 1
ATOM 4019 O O . ARG A 1 535 ? -7.204 0.290 -19.659 1.00 81.38 535 ARG A O 1
ATOM 4026 N N . ILE A 1 536 ? -6.177 0.576 -21.626 1.00 78.25 536 ILE A N 1
ATOM 4027 C CA . ILE A 1 536 ? -5.973 -0.853 -21.880 1.00 78.25 536 ILE A CA 1
ATOM 4028 C C . ILE A 1 536 ? -4.717 -1.313 -21.139 1.00 78.25 536 ILE A C 1
ATOM 4030 O O . ILE A 1 536 ? -3.606 -0.883 -21.447 1.00 78.25 536 ILE 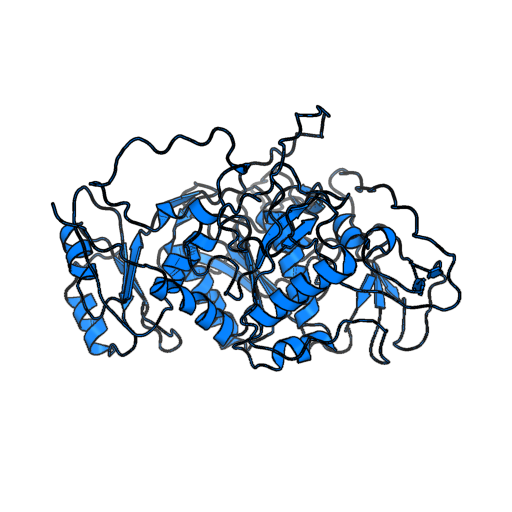A O 1
ATOM 4034 N N . PHE A 1 537 ? -4.869 -2.248 -20.199 1.00 87.94 537 PHE A N 1
ATOM 4035 C CA . PHE A 1 537 ? -3.724 -3.012 -19.714 1.00 87.94 537 PHE A CA 1
ATOM 4036 C C . PHE A 1 537 ? -3.272 -3.995 -20.798 1.00 87.94 537 PHE A C 1
ATOM 4038 O O . PHE A 1 537 ? -3.940 -4.989 -21.082 1.00 87.94 537 PHE A O 1
ATOM 4045 N N . SER A 1 538 ? -2.128 -3.696 -21.403 1.00 90.50 538 SER A N 1
ATOM 4046 C CA . SER A 1 538 ? -1.440 -4.530 -22.383 1.00 90.50 538 SER A CA 1
ATOM 4047 C C . SER A 1 538 ? 0.007 -4.725 -21.934 1.00 90.50 538 SER A C 1
ATOM 4049 O O . SER A 1 538 ? 0.583 -3.861 -21.268 1.00 90.50 538 SER A O 1
ATOM 4051 N N . THR A 1 539 ? 0.593 -5.877 -22.266 1.00 92.62 539 THR A N 1
ATOM 4052 C CA . THR A 1 539 ? 1.952 -6.236 -21.849 1.00 92.62 539 THR A CA 1
ATOM 4053 C C . THR A 1 539 ? 2.759 -6.849 -22.977 1.00 92.62 539 THR A C 1
ATOM 4055 O O . THR A 1 539 ? 2.238 -7.675 -23.727 1.00 92.62 539 THR A O 1
ATOM 4058 N N . ARG A 1 540 ? 4.057 -6.548 -23.006 1.00 91.81 540 ARG A N 1
ATOM 4059 C CA . ARG A 1 540 ? 5.059 -7.227 -23.832 1.00 91.81 540 ARG A CA 1
ATOM 4060 C C . ARG A 1 540 ? 6.048 -7.974 -22.941 1.00 91.81 540 ARG A C 1
ATOM 4062 O O . ARG A 1 540 ? 6.496 -7.426 -21.936 1.00 91.81 540 ARG A O 1
ATOM 4069 N N . ASP A 1 541 ? 6.422 -9.188 -23.332 1.00 90.31 541 ASP A N 1
ATOM 4070 C CA . ASP A 1 541 ? 7.474 -9.944 -22.650 1.00 90.31 541 ASP A CA 1
ATOM 4071 C C . ASP A 1 541 ? 8.848 -9.298 -22.885 1.00 90.31 541 ASP A C 1
ATOM 4073 O O . ASP A 1 541 ? 9.241 -9.028 -24.025 1.00 90.31 541 ASP A O 1
ATOM 4077 N N . ILE A 1 542 ? 9.580 -9.062 -21.796 1.00 88.88 542 ILE A N 1
ATOM 4078 C CA . ILE A 1 542 ? 10.977 -8.614 -21.805 1.00 88.88 542 ILE A CA 1
ATOM 4079 C C . ILE A 1 542 ? 11.902 -9.827 -21.725 1.00 88.88 542 ILE A C 1
ATOM 4081 O O . ILE A 1 542 ? 12.867 -9.890 -22.486 1.00 88.88 542 ILE A O 1
ATOM 4085 N N . THR A 1 543 ? 11.602 -10.789 -20.841 1.00 85.19 543 THR A N 1
ATOM 4086 C CA . THR A 1 543 ? 12.412 -12.002 -20.631 1.00 85.19 543 THR A CA 1
ATOM 4087 C C . THR A 1 543 ? 11.575 -13.269 -20.443 1.00 85.19 543 THR A C 1
ATOM 4089 O O . THR A 1 543 ? 10.491 -13.231 -19.866 1.00 85.19 543 THR A O 1
ATOM 4092 N N . ASP A 1 544 ? 12.112 -14.425 -20.853 1.00 79.69 544 ASP A N 1
ATOM 4093 C CA . ASP A 1 544 ? 11.568 -15.762 -20.517 1.00 79.69 544 ASP A CA 1
ATOM 4094 C C . ASP A 1 544 ? 12.101 -16.331 -19.183 1.00 79.69 544 ASP A C 1
ATOM 4096 O O . ASP A 1 544 ? 11.565 -17.316 -18.660 1.00 79.69 544 ASP A O 1
ATOM 4100 N N . GLY A 1 545 ? 13.149 -15.704 -18.641 1.00 77.75 545 GLY A N 1
ATOM 4101 C CA . GLY A 1 545 ? 13.985 -16.193 -17.541 1.00 77.75 545 GLY A CA 1
ATOM 4102 C C . GLY A 1 545 ? 15.482 -16.175 -17.873 1.00 77.75 545 GLY A C 1
ATOM 4103 O O . GLY A 1 545 ? 16.308 -16.152 -16.967 1.00 77.75 545 GLY A O 1
ATOM 4104 N N . GLN A 1 546 ? 15.852 -16.180 -19.155 1.00 76.19 546 GLN A N 1
ATOM 4105 C CA . GLN A 1 546 ? 17.241 -16.293 -19.622 1.00 76.19 546 GLN A CA 1
ATOM 4106 C C . GLN A 1 546 ? 17.561 -15.326 -20.769 1.00 76.19 546 GLN A C 1
ATOM 4108 O O . GLN A 1 546 ? 18.611 -14.687 -20.761 1.00 76.19 546 GLN A O 1
ATOM 4113 N N . ASN A 1 547 ? 16.659 -15.210 -21.741 1.00 80.12 547 ASN A N 1
ATOM 4114 C CA . ASN A 1 547 ? 16.821 -14.415 -22.952 1.00 80.12 547 ASN A CA 1
ATOM 4115 C C . ASN A 1 547 ? 16.078 -13.082 -22.824 1.00 80.12 547 ASN A C 1
ATOM 4117 O O . ASN A 1 547 ? 15.015 -13.021 -22.208 1.00 80.12 547 ASN A O 1
ATOM 4121 N N . VAL A 1 548 ? 16.614 -12.027 -23.444 1.00 85.19 548 VAL A N 1
ATOM 4122 C CA . VAL A 1 548 ? 15.940 -10.727 -23.576 1.00 85.19 548 VAL A CA 1
ATOM 4123 C C . VAL A 1 548 ? 15.324 -10.620 -24.975 1.00 85.19 548 VAL A C 1
ATOM 4125 O O . VAL A 1 548 ? 16.020 -10.791 -25.973 1.00 85.19 548 VAL A O 1
ATOM 4128 N N . PHE A 1 549 ? 14.026 -10.318 -25.056 1.00 84.19 549 PHE A N 1
ATOM 4129 C CA . PHE A 1 549 ? 13.253 -10.228 -26.310 1.00 84.19 549 PHE A CA 1
ATOM 4130 C C . PHE A 1 549 ? 13.024 -8.793 -26.810 1.00 84.19 549 PHE A C 1
ATOM 4132 O O . PHE A 1 549 ? 12.404 -8.565 -27.857 1.00 84.19 549 PHE A O 1
ATOM 4139 N N . VAL A 1 550 ? 13.479 -7.803 -26.045 1.00 83.56 550 VAL A N 1
ATOM 4140 C CA . VAL A 1 550 ? 13.298 -6.379 -26.331 1.00 83.56 550 VAL A CA 1
ATOM 4141 C C . VAL A 1 550 ? 14.652 -5.768 -26.646 1.00 83.56 550 VAL A C 1
ATOM 4143 O O . VAL A 1 550 ? 15.575 -5.852 -25.842 1.00 83.56 550 VAL A O 1
ATOM 4146 N N . ASN A 1 551 ? 14.763 -5.124 -27.808 1.00 78.88 551 ASN A N 1
ATOM 4147 C CA . ASN A 1 551 ? 15.896 -4.255 -28.089 1.00 78.88 551 ASN A CA 1
ATOM 4148 C C . ASN A 1 551 ? 15.701 -2.949 -27.304 1.00 78.88 551 ASN A C 1
ATOM 4150 O O . ASN A 1 551 ? 14.837 -2.148 -27.657 1.00 78.88 551 ASN A O 1
ATOM 4154 N N . ALA A 1 552 ? 16.459 -2.793 -26.222 1.00 85.81 552 ALA A N 1
ATOM 4155 C CA . ALA A 1 552 ? 16.439 -1.650 -25.318 1.00 85.81 552 ALA A CA 1
ATOM 4156 C C . ALA A 1 552 ? 17.861 -1.089 -25.171 1.00 85.81 552 ALA A C 1
ATOM 4158 O O . ALA A 1 552 ? 18.843 -1.821 -25.322 1.00 85.81 552 ALA A O 1
ATOM 4159 N N . ASN A 1 553 ? 17.985 0.205 -24.877 1.00 91.50 553 ASN A N 1
ATOM 4160 C CA . ASN A 1 553 ? 19.292 0.848 -24.762 1.00 91.50 553 ASN A CA 1
ATOM 4161 C C . ASN A 1 553 ? 19.993 0.417 -23.466 1.00 91.50 553 ASN A C 1
ATOM 4163 O O . ASN A 1 553 ? 19.434 0.546 -22.379 1.00 91.50 553 ASN A O 1
ATOM 4167 N N . CYS A 1 554 ? 21.229 -0.066 -23.590 1.00 92.19 554 CYS A N 1
ATOM 4168 C CA . CYS A 1 554 ? 22.097 -0.392 -22.463 1.00 92.19 554 CYS A CA 1
ATOM 4169 C C . CYS A 1 554 ? 22.861 0.863 -22.015 1.00 92.19 554 CYS A C 1
ATOM 4171 O O . CYS A 1 554 ? 23.546 1.486 -22.828 1.00 92.19 554 CYS A O 1
ATOM 4173 N N . TRP A 1 555 ? 22.777 1.211 -20.732 1.00 93.50 555 TRP A N 1
ATOM 4174 C CA . TRP A 1 555 ? 23.445 2.366 -20.125 1.00 93.50 555 TRP A CA 1
ATOM 4175 C C . TRP A 1 555 ? 24.387 1.923 -19.016 1.00 93.50 555 TRP A C 1
ATOM 4177 O O . TRP A 1 555 ? 23.994 1.114 -18.178 1.00 93.50 555 TRP A O 1
ATOM 4187 N N . ASP A 1 556 ? 25.601 2.470 -18.996 1.00 92.56 556 ASP A N 1
ATOM 4188 C CA . ASP A 1 556 ? 26.594 2.228 -17.951 1.00 92.56 556 ASP A CA 1
ATOM 4189 C C . ASP A 1 556 ? 26.606 3.385 -16.943 1.00 92.56 556 ASP A C 1
ATOM 4191 O O . ASP A 1 556 ? 27.078 4.495 -17.221 1.00 92.56 556 ASP A O 1
ATOM 4195 N N . LEU A 1 557 ? 26.023 3.116 -15.774 1.00 88.88 557 LEU A N 1
ATOM 4196 C CA . LEU A 1 557 ? 25.810 4.087 -14.709 1.00 88.88 557 LEU A CA 1
ATOM 4197 C C . LEU A 1 557 ? 27.048 4.171 -13.808 1.00 88.88 557 LEU A C 1
ATOM 4199 O O . LEU A 1 557 ? 27.435 3.180 -13.184 1.00 88.88 557 LEU A O 1
ATOM 4203 N N . GLN A 1 558 ? 27.614 5.372 -13.691 1.00 81.62 558 GLN A N 1
ATOM 4204 C CA . GLN A 1 558 ? 28.717 5.708 -12.780 1.00 81.62 558 GLN A CA 1
ATOM 4205 C C . GLN A 1 558 ? 28.198 6.431 -11.531 1.00 81.62 558 GLN A C 1
ATOM 4207 O O . GLN A 1 558 ? 27.227 7.217 -11.672 1.00 81.62 558 GLN A O 1
#

InterPro domains:
  IPR000209 Peptidase S8/S53 domain [PF00082] (226-485)
  IPR015500 Peptidase S8, subtilisin-related [PR00723] (223-242)
  IPR015500 Peptidase S8, subtilisin-related [PR00723] (265-278)
  IPR015500 Peptidase S8, subtilisin-related [PR00723] (440-456)
  IPR036852 Peptidase S8/S53 domain superfamily [G3DSA:3.40.50.200] (215-505)
  IPR036852 Peptidase S8/S53 domain superfamily [SSF52743] (144-502)
  IPR050131 Subtilisin-like serine protease [PTHR43806] (156-460)

Radius of gyration: 23.94 Å; chains: 1; bounding box: 60×52×74 Å

Sequence (558 aa):
MDILPDIDVTAHLDIASTAIDKIGIAAVAGRVATGIFASLAAVLAVLIGSPGGGSPNEPPKPTATPTKGTSKDQYDELVRSLPKNEANIQKTNGWLSNWIYIATLDQCTAEALWENPIVLSMSIDAEVTVEDFGLDSSSSATNTPGKRATDSNTNMTDSRSRTVAAPLQPRSTPGPNSRFKQQTPGSPGHLNWLTQLSRYTQLQGSYLDFEEFIFEDAAARDNEKSTVFVIDQNFLRTHVDFKDRVVSAWSMSPDGETEADVYYFGNDHGTCMASLAAGAYSGVAKRADLVLVQLMHLDNQANKCTVSRTIFALLSIQRYVYDNNLFGRSVISMSFSLPVASLWWEDPRTQGAPVTKYTDPYQVDLSYSTPRAAGGRDSGLIVVGNAQYDGSRNLKSPHVDVRRKGILSLYNISTDVDCAGTESVSNEAGDSGQTWKHQSGTSPATAITAGMAAYLLSHPVIGPQLRAGGNGQVAMNVKNYLINTGQRLKGDAATGDGVPRAALGEMVPCQGGQAGRPVIPPVVMPALPGRLDIRIFSTRDITDGQNVFVNANCWDLQ